Protein AF-A8XS87-F1 (afdb_monomer)

Structure (mmCIF, N/CA/C/O backbone):
data_AF-A8XS87-F1
#
_entry.id   AF-A8XS87-F1
#
loop_
_atom_site.group_PDB
_atom_site.id
_atom_site.type_symbol
_atom_site.label_atom_id
_atom_site.label_alt_id
_atom_site.label_comp_id
_atom_site.label_asym_id
_atom_site.label_entity_id
_atom_site.label_seq_id
_atom_site.pdbx_PDB_ins_code
_atom_site.Cartn_x
_atom_site.Cartn_y
_atom_site.Cartn_z
_atom_site.occupancy
_atom_site.B_iso_or_equiv
_atom_site.auth_seq_id
_atom_site.auth_comp_id
_atom_site.auth_asym_id
_atom_site.auth_atom_id
_atom_site.pdbx_PDB_model_num
ATOM 1 N N . MET A 1 1 ? 20.770 39.930 -3.336 1.00 49.75 1 MET A N 1
ATOM 2 C CA . MET A 1 1 ? 20.212 38.571 -3.496 1.00 49.75 1 MET A CA 1
ATOM 3 C C . MET A 1 1 ? 19.667 38.164 -2.139 1.00 49.75 1 MET A C 1
ATOM 5 O O . MET A 1 1 ? 20.376 38.352 -1.162 1.00 49.75 1 MET A O 1
ATOM 9 N N . SER A 1 2 ? 18.396 37.764 -2.057 1.00 60.38 2 SER A N 1
ATOM 10 C CA . SER A 1 2 ? 17.772 37.336 -0.793 1.00 60.38 2 SER A CA 1
ATOM 11 C C . SER A 1 2 ? 18.518 36.108 -0.260 1.00 60.38 2 SER A C 1
ATOM 13 O O . SER A 1 2 ? 18.841 35.223 -1.056 1.00 60.38 2 SER A O 1
ATOM 15 N N . SER A 1 3 ? 18.848 36.081 1.037 1.00 74.56 3 SER A N 1
ATOM 16 C CA . SER A 1 3 ? 19.525 34.930 1.643 1.00 74.56 3 SER A CA 1
ATOM 17 C C . SER A 1 3 ? 18.678 33.662 1.432 1.00 74.56 3 SER A C 1
ATOM 19 O O . SER A 1 3 ? 17.447 33.758 1.461 1.00 74.56 3 SER A O 1
ATOM 21 N N . PRO A 1 4 ? 19.270 32.471 1.236 1.00 72.75 4 PRO A N 1
ATOM 22 C CA . PRO A 1 4 ? 18.527 31.208 1.185 1.00 72.75 4 PRO A CA 1
ATOM 23 C C . PRO A 1 4 ? 17.558 31.042 2.368 1.00 72.75 4 PRO A C 1
ATOM 25 O O . PRO A 1 4 ? 16.411 30.639 2.181 1.00 72.75 4 PRO A O 1
ATOM 28 N N . ALA A 1 5 ? 17.965 31.481 3.564 1.00 77.31 5 ALA A N 1
ATOM 29 C CA . ALA A 1 5 ? 17.105 31.515 4.745 1.00 77.31 5 ALA A CA 1
ATOM 30 C C . ALA A 1 5 ? 15.913 32.483 4.608 1.00 77.31 5 ALA A C 1
ATOM 32 O O . ALA A 1 5 ? 14.827 32.198 5.108 1.00 77.31 5 ALA A O 1
ATOM 33 N N . ASP A 1 6 ? 16.082 33.613 3.920 1.00 80.19 6 ASP A N 1
ATOM 34 C CA . ASP A 1 6 ? 15.010 34.587 3.684 1.00 80.19 6 ASP A CA 1
ATOM 35 C C . ASP A 1 6 ? 14.005 34.076 2.639 1.00 80.19 6 ASP A C 1
ATOM 37 O O . ASP A 1 6 ? 12.802 34.286 2.796 1.00 80.19 6 ASP A O 1
ATOM 41 N N . ARG A 1 7 ? 14.465 33.334 1.617 1.00 81.50 7 ARG A N 1
ATOM 42 C CA . ARG A 1 7 ? 13.579 32.631 0.666 1.00 81.50 7 ARG A CA 1
ATOM 43 C C . ARG A 1 7 ? 12.682 31.627 1.396 1.00 81.50 7 ARG A C 1
ATOM 45 O O . ARG A 1 7 ? 11.471 31.632 1.196 1.00 81.50 7 ARG A O 1
ATOM 52 N N . VAL A 1 8 ? 13.271 30.815 2.278 1.00 81.62 8 VAL A N 1
ATOM 53 C CA . VAL A 1 8 ? 12.554 29.839 3.116 1.00 81.62 8 VAL A CA 1
ATOM 54 C C . VAL A 1 8 ? 11.553 30.539 4.041 1.00 81.62 8 VAL A C 1
ATOM 56 O O . VAL A 1 8 ? 10.400 30.120 4.126 1.00 81.62 8 VAL A O 1
ATOM 59 N N . LYS A 1 9 ? 11.951 31.643 4.689 1.00 84.69 9 LYS A N 1
ATOM 60 C CA . LYS A 1 9 ? 11.046 32.430 5.543 1.00 84.69 9 LYS A CA 1
ATOM 61 C C . LYS A 1 9 ? 9.841 32.969 4.775 1.00 84.69 9 LYS A C 1
ATOM 63 O O . LYS A 1 9 ? 8.727 32.870 5.279 1.00 84.69 9 LYS A O 1
ATOM 68 N N . ASN A 1 10 ? 10.052 33.505 3.573 1.00 85.56 10 ASN A N 1
ATOM 69 C CA . ASN A 1 10 ? 8.975 34.068 2.758 1.00 85.56 10 ASN A CA 1
ATOM 70 C C . ASN A 1 10 ? 7.962 32.999 2.325 1.00 85.56 10 ASN A C 1
ATOM 72 O O . ASN A 1 10 ? 6.763 33.215 2.477 1.00 85.56 10 ASN A O 1
ATOM 76 N N . LEU A 1 11 ? 8.432 31.829 1.874 1.00 84.62 11 LEU A N 1
ATOM 77 C CA . LEU A 1 11 ? 7.553 30.720 1.480 1.00 84.62 11 LEU A CA 1
ATOM 78 C C . LEU A 1 11 ? 6.698 30.214 2.648 1.00 84.62 11 LEU A C 1
ATOM 80 O O . LEU A 1 11 ? 5.493 30.009 2.509 1.00 84.62 11 LEU A O 1
ATOM 84 N N . LEU A 1 12 ? 7.308 30.054 3.824 1.00 84.50 12 LEU A N 1
ATOM 85 C CA . LEU A 1 12 ? 6.596 29.589 5.014 1.00 84.50 12 LEU A CA 1
ATOM 86 C C . LEU A 1 12 ? 5.624 30.642 5.558 1.00 84.50 12 LEU A C 1
ATOM 88 O O . LEU A 1 12 ? 4.551 30.288 6.049 1.00 84.50 12 LEU A O 1
ATOM 92 N N . ALA A 1 13 ? 5.971 31.927 5.453 1.00 85.19 13 ALA A N 1
ATOM 93 C CA . ALA A 1 13 ? 5.089 33.024 5.836 1.00 85.19 13 ALA A CA 1
ATOM 94 C C . ALA A 1 13 ? 3.842 33.105 4.940 1.00 85.19 13 ALA A C 1
ATOM 96 O O . ALA A 1 13 ? 2.744 33.327 5.449 1.00 85.19 13 ALA A O 1
ATOM 97 N N . GLU A 1 14 ? 3.999 32.886 3.632 1.00 85.69 14 GLU A N 1
ATOM 98 C CA . GLU A 1 14 ? 2.898 32.912 2.666 1.00 85.69 14 GLU A CA 1
ATOM 99 C C . GLU A 1 14 ? 1.963 31.703 2.819 1.00 85.69 14 GLU A C 1
ATOM 101 O O . GLU A 1 14 ? 0.743 31.871 2.884 1.00 85.69 14 GLU A O 1
ATOM 106 N N . ALA A 1 15 ? 2.527 30.497 2.938 1.00 80.19 15 ALA A N 1
ATOM 107 C CA . ALA A 1 15 ? 1.756 29.256 2.934 1.00 80.19 15 ALA A CA 1
ATOM 108 C C . ALA A 1 15 ? 1.066 28.945 4.275 1.00 80.19 15 ALA A C 1
ATOM 110 O O . ALA A 1 15 ? -0.072 28.479 4.291 1.00 80.19 15 ALA A O 1
ATOM 111 N N . ILE A 1 16 ? 1.744 29.181 5.405 1.00 81.12 16 ILE A N 1
ATOM 112 C CA . ILE A 1 16 ? 1.312 28.668 6.721 1.00 81.12 16 ILE A CA 1
ATOM 113 C C . ILE A 1 16 ? 0.827 29.791 7.647 1.00 81.12 16 ILE A C 1
ATOM 115 O O . ILE A 1 16 ? 0.082 29.525 8.589 1.00 81.12 16 ILE A O 1
ATOM 119 N N . LYS A 1 17 ? 1.209 31.049 7.372 1.00 83.81 17 LYS A N 1
ATOM 120 C CA . LYS A 1 17 ? 0.930 32.227 8.219 1.00 83.81 17 LYS A CA 1
ATOM 121 C C . LYS A 1 17 ? 1.220 31.967 9.710 1.00 83.81 17 LYS A C 1
ATOM 123 O O . LYS A 1 17 ? 0.320 32.061 10.544 1.00 83.81 17 LYS A O 1
ATOM 128 N N . PRO A 1 18 ? 2.463 31.595 10.053 1.00 84.38 18 PRO A N 1
ATOM 129 C CA . PRO A 1 18 ? 2.816 31.207 11.409 1.00 84.38 18 PRO A CA 1
ATOM 130 C C . PRO A 1 18 ? 2.832 32.398 12.374 1.00 84.38 18 PRO A C 1
ATOM 132 O O . PRO A 1 18 ? 3.256 33.495 12.016 1.00 84.38 18 PRO A O 1
ATOM 135 N N . GLU A 1 19 ? 2.445 32.157 13.627 1.00 80.06 19 GLU A N 1
ATOM 136 C CA . GLU A 1 19 ? 2.557 33.129 14.724 1.00 80.06 19 GLU A CA 1
ATOM 137 C C . GLU A 1 19 ? 4.018 33.352 15.126 1.00 80.06 19 GLU A C 1
ATOM 139 O O . GLU A 1 19 ? 4.426 34.459 15.478 1.00 80.06 19 GLU A O 1
ATOM 144 N N . LYS A 1 20 ? 4.828 32.289 15.047 1.00 80.62 20 LYS A N 1
ATOM 145 C CA . LYS A 1 20 ? 6.273 32.348 15.268 1.00 80.62 20 LYS A CA 1
ATOM 146 C C . LYS A 1 20 ? 6.989 31.497 14.232 1.00 80.62 20 LYS A C 1
ATOM 148 O O . LYS A 1 20 ? 6.709 30.309 14.097 1.00 80.62 20 LYS A O 1
ATOM 153 N N . LEU A 1 21 ? 7.948 32.101 13.540 1.00 83.31 21 LEU A N 1
ATOM 154 C CA . LEU A 1 21 ? 8.791 31.435 12.555 1.00 83.31 21 LEU A CA 1
ATOM 155 C C . LEU A 1 21 ? 10.251 31.771 12.823 1.00 83.31 21 LEU A C 1
ATOM 157 O O . LEU A 1 21 ? 10.632 32.940 12.865 1.00 83.31 21 LEU A O 1
ATOM 161 N N . ASN A 1 22 ? 11.071 30.740 12.978 1.00 81.62 22 ASN A N 1
ATOM 162 C CA . ASN A 1 22 ? 12.511 30.877 13.085 1.00 81.62 22 ASN A CA 1
ATOM 163 C C . ASN A 1 22 ? 13.191 29.899 12.125 1.00 81.62 22 ASN A C 1
ATOM 165 O O . ASN A 1 22 ? 12.905 28.707 12.143 1.00 81.62 22 ASN A O 1
ATOM 169 N N . VAL A 1 23 ? 14.084 30.420 11.290 1.00 80.81 23 VAL A N 1
ATOM 170 C CA . VAL A 1 23 ? 14.838 29.653 10.295 1.00 80.81 23 VAL A CA 1
ATOM 171 C C . VAL A 1 23 ? 16.307 29.961 10.521 1.00 80.81 23 VAL A C 1
ATOM 173 O O . VAL A 1 23 ? 16.718 31.119 10.396 1.00 80.81 23 VAL A O 1
ATOM 176 N N . VAL A 1 24 ? 17.072 28.928 10.858 1.00 77.31 24 VAL A N 1
ATOM 177 C CA . VAL A 1 24 ? 18.520 28.984 11.052 1.00 77.31 24 VAL A CA 1
ATOM 178 C C . VAL A 1 24 ? 19.179 28.245 9.896 1.00 77.31 24 VAL A C 1
ATOM 180 O O . VAL A 1 24 ? 18.826 27.105 9.594 1.00 77.31 24 VAL A O 1
ATOM 183 N N . ASP A 1 25 ? 20.117 28.922 9.243 1.00 76.81 25 ASP A N 1
ATOM 184 C CA . ASP A 1 25 ? 20.967 28.334 8.215 1.00 76.81 25 ASP A CA 1
ATOM 185 C C . ASP A 1 25 ? 22.185 27.680 8.881 1.00 76.81 25 ASP A C 1
ATOM 187 O O . ASP A 1 25 ? 22.981 28.350 9.538 1.00 76.81 25 ASP A O 1
ATOM 191 N N . GLU A 1 26 ? 22.297 26.362 8.735 1.00 72.94 26 GLU A N 1
ATOM 192 C CA . GLU A 1 26 ? 23.395 25.534 9.244 1.00 72.94 26 GLU A CA 1
ATOM 193 C C . GLU A 1 26 ? 24.312 25.048 8.107 1.00 72.94 26 GLU A C 1
ATOM 195 O O . GLU A 1 26 ? 25.120 24.139 8.302 1.00 72.94 26 GLU A O 1
ATOM 200 N N . SER A 1 27 ? 24.195 25.618 6.899 1.00 64.62 27 SER A N 1
ATOM 201 C CA . SER A 1 27 ? 24.974 25.198 5.723 1.00 64.62 27 SER A CA 1
ATOM 202 C C . SER A 1 27 ? 26.484 25.346 5.915 1.00 64.62 27 SER A C 1
ATOM 204 O O . SER A 1 27 ? 27.245 24.598 5.303 1.00 64.62 27 SER A O 1
ATOM 206 N N . GLY A 1 28 ? 26.939 26.269 6.774 1.00 58.06 28 GLY A N 1
ATOM 207 C CA . GLY A 1 28 ? 28.346 26.392 7.175 1.00 58.06 28 GLY A CA 1
ATOM 208 C C . GLY A 1 28 ? 29.338 26.585 6.016 1.00 58.06 28 GLY A C 1
ATOM 209 O O . GLY A 1 28 ? 30.528 26.363 6.211 1.00 58.06 28 GLY A O 1
ATOM 210 N N . GLY A 1 29 ? 28.863 26.965 4.821 1.00 53.78 29 GLY A N 1
ATOM 211 C CA . GLY A 1 29 ? 29.668 27.090 3.600 1.00 53.78 29 GLY A CA 1
ATOM 212 C C . GLY A 1 29 ? 29.739 25.843 2.703 1.00 53.78 29 GLY A C 1
ATOM 213 O O . GLY A 1 29 ? 30.538 25.834 1.773 1.00 53.78 29 GLY A O 1
ATOM 214 N N . CYS A 1 30 ? 28.938 24.800 2.948 1.00 51.84 30 CYS A N 1
ATOM 215 C CA . CYS A 1 30 ? 28.798 23.657 2.032 1.00 51.84 30 CYS A CA 1
ATOM 216 C C . CYS A 1 30 ? 27.959 24.028 0.789 1.00 51.84 30 CYS A C 1
ATOM 218 O O . CYS A 1 30 ? 27.075 24.876 0.882 1.00 51.84 30 CYS A O 1
ATOM 220 N N . GLU A 1 31 ? 28.167 23.340 -0.345 1.00 56.47 31 GLU A N 1
ATOM 221 C CA . GLU A 1 31 ? 27.386 23.537 -1.590 1.00 56.47 31 GLU A CA 1
ATOM 222 C C . GLU A 1 31 ? 25.882 23.240 -1.430 1.00 56.47 31 GLU A C 1
ATOM 224 O O . GLU A 1 31 ? 25.063 23.662 -2.243 1.00 56.47 31 GLU A O 1
ATOM 229 N N . GLY A 1 32 ? 25.510 22.543 -0.354 1.00 60.47 32 GLY A N 1
ATOM 230 C CA . GLY A 1 32 ? 24.142 22.179 -0.026 1.00 60.47 32 GLY A CA 1
ATOM 231 C C . GLY A 1 32 ? 23.544 22.955 1.142 1.00 60.47 32 GLY A C 1
ATOM 232 O O . GLY A 1 32 ? 24.146 23.029 2.217 1.00 60.47 32 GLY A O 1
ATOM 233 N N . PHE A 1 33 ? 22.318 23.463 0.978 1.00 67.69 33 PHE A N 1
ATOM 234 C CA . PHE A 1 33 ? 21.634 24.176 2.058 1.00 67.69 33 PHE A CA 1
ATOM 235 C C . PHE A 1 33 ? 21.179 23.229 3.170 1.00 67.69 33 PHE A C 1
ATOM 237 O O . PHE A 1 33 ? 20.583 22.178 2.910 1.00 67.69 33 PHE A O 1
ATOM 244 N N . LYS A 1 34 ? 21.429 23.628 4.419 1.00 72.94 34 LYS A N 1
ATOM 245 C CA . LYS A 1 34 ? 20.970 22.923 5.616 1.00 72.94 34 LYS A CA 1
ATOM 246 C C . LYS A 1 34 ? 20.177 23.893 6.469 1.00 72.94 34 LYS A C 1
ATOM 248 O O . LYS A 1 34 ? 20.709 24.928 6.863 1.00 72.94 34 LYS A O 1
ATOM 253 N N . PHE A 1 35 ? 18.921 23.567 6.750 1.00 75.62 35 PHE A N 1
ATOM 254 C CA . PHE A 1 35 ? 18.052 24.454 7.515 1.00 75.62 35 PHE A CA 1
ATOM 255 C C . PHE A 1 35 ? 17.495 23.770 8.754 1.00 75.62 35 PHE A C 1
ATOM 257 O O . PHE A 1 35 ? 17.003 22.641 8.703 1.00 75.62 35 PHE A O 1
ATOM 264 N N . ARG A 1 36 ? 17.495 24.515 9.858 1.00 74.62 36 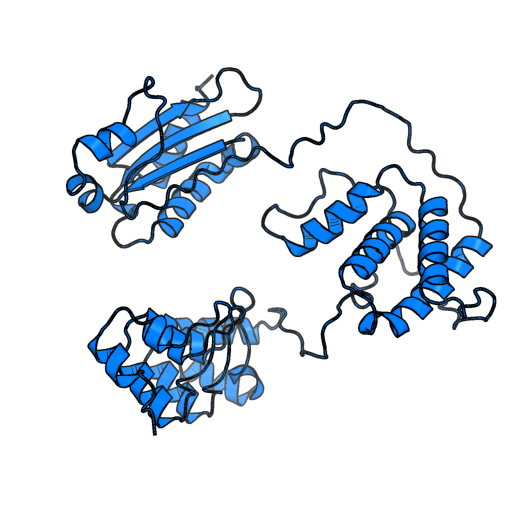ARG A N 1
ATOM 265 C CA . ARG A 1 36 ? 16.711 24.206 11.050 1.00 74.62 36 ARG A CA 1
ATOM 266 C C . ARG A 1 36 ? 15.560 25.195 11.139 1.00 74.62 36 ARG A C 1
ATOM 268 O O . ARG A 1 36 ? 15.776 26.405 11.187 1.00 74.62 36 ARG A O 1
ATOM 275 N N . ILE A 1 37 ? 14.339 24.678 11.146 1.00 80.44 37 ILE A N 1
ATOM 276 C CA . ILE A 1 37 ? 13.117 25.467 11.041 1.00 80.44 37 ILE A CA 1
ATOM 277 C C . ILE A 1 37 ? 12.226 25.172 12.243 1.00 80.44 37 ILE A C 1
ATOM 279 O O . ILE A 1 37 ? 11.812 24.037 12.454 1.00 80.44 37 ILE A O 1
ATOM 283 N N . LEU A 1 38 ? 11.901 26.210 13.008 1.00 81.38 38 LEU A N 1
ATOM 284 C CA . LEU A 1 38 ? 10.914 26.179 14.081 1.00 81.38 38 LEU A CA 1
ATOM 285 C C . LEU A 1 38 ? 9.696 26.998 13.654 1.00 81.38 38 LEU A C 1
ATOM 287 O O . LEU A 1 38 ? 9.823 28.189 13.358 1.00 81.38 38 LEU A O 1
ATOM 291 N N . ILE A 1 39 ? 8.523 26.369 13.654 1.00 82.56 39 ILE A N 1
ATOM 292 C CA . ILE A 1 39 ? 7.261 26.988 13.251 1.00 82.56 39 ILE A CA 1
ATOM 293 C C . ILE A 1 39 ? 6.204 26.739 14.319 1.00 82.56 39 ILE A C 1
ATOM 295 O O . ILE A 1 39 ? 5.974 25.604 14.735 1.00 82.56 39 ILE A O 1
ATOM 299 N N . ILE A 1 40 ? 5.530 27.810 14.719 1.00 81.06 40 ILE A N 1
ATOM 300 C CA . ILE A 1 40 ? 4.357 27.766 15.584 1.00 81.06 40 ILE A CA 1
ATOM 301 C C . ILE A 1 40 ? 3.197 28.377 14.814 1.00 81.06 40 ILE A C 1
ATOM 303 O O . ILE A 1 40 ? 3.279 29.534 14.396 1.00 81.06 40 ILE A O 1
ATOM 307 N N . ALA A 1 41 ? 2.145 27.594 14.589 1.00 84.44 41 ALA A N 1
ATOM 308 C CA . ALA A 1 41 ? 0.978 28.034 13.834 1.00 84.44 41 ALA A CA 1
ATOM 309 C C . ALA A 1 41 ? -0.290 27.295 14.278 1.00 84.44 41 ALA A C 1
ATOM 311 O O . ALA A 1 41 ? -0.264 26.079 14.472 1.00 84.44 41 ALA A O 1
ATOM 312 N N . GLU A 1 42 ? -1.416 28.011 14.338 1.00 81.75 42 GLU A N 1
ATOM 313 C CA . GLU A 1 42 ? -2.763 27.440 14.527 1.00 81.75 42 GLU A CA 1
ATOM 314 C C . GLU A 1 42 ? -3.116 26.400 13.453 1.00 81.75 42 GLU A C 1
ATOM 316 O O . GLU A 1 42 ? -3.842 25.444 13.705 1.00 81.75 42 GLU A O 1
ATOM 321 N N . ALA A 1 43 ? -2.517 26.505 12.261 1.00 78.38 43 ALA A N 1
ATOM 322 C CA . ALA A 1 43 ? -2.681 25.533 11.182 1.00 78.38 43 ALA A CA 1
ATOM 323 C C . ALA A 1 43 ? -2.280 24.092 11.568 1.00 78.38 43 ALA A C 1
ATOM 325 O O . ALA A 1 43 ? -2.655 23.152 10.860 1.00 78.38 43 ALA A O 1
ATOM 326 N N . PHE A 1 44 ? -1.528 23.919 12.660 1.00 81.00 44 PHE A N 1
ATOM 327 C CA . PHE A 1 44 ? -1.082 22.634 13.198 1.00 81.00 44 PHE A CA 1
ATOM 328 C C . PHE A 1 44 ? -1.956 22.105 14.350 1.00 81.00 44 PHE A C 1
ATOM 330 O O . PHE A 1 44 ? -1.706 21.000 14.839 1.00 81.00 44 PHE A O 1
ATOM 337 N N . ALA A 1 45 ? -2.965 22.862 14.797 1.00 76.81 45 ALA A N 1
ATOM 338 C CA . ALA A 1 45 ? -3.889 22.435 15.844 1.00 76.81 45 ALA A CA 1
ATOM 339 C C . ALA A 1 45 ? -4.702 21.206 15.392 1.00 76.81 45 ALA A C 1
ATOM 341 O O . ALA A 1 45 ? -5.182 21.140 14.260 1.00 76.81 45 ALA A O 1
ATOM 342 N N . GLY A 1 46 ? -4.809 20.197 16.263 1.00 70.44 46 GLY A N 1
ATOM 343 C CA . GLY A 1 46 ? -5.543 18.952 15.987 1.00 70.44 46 GLY A CA 1
ATOM 344 C C . GLY A 1 46 ? -4.903 18.003 14.960 1.00 70.44 46 GLY A C 1
ATOM 345 O O . GLY A 1 46 ? -5.485 16.963 14.662 1.00 70.44 46 GLY A O 1
ATOM 346 N N . LYS A 1 47 ? -3.716 18.320 14.422 1.00 73.69 47 LYS A N 1
ATOM 347 C CA . LYS A 1 47 ? -3.020 17.507 13.409 1.00 73.69 47 LYS A CA 1
ATOM 348 C C . LYS A 1 47 ? -1.847 16.727 13.999 1.00 73.69 47 LYS A C 1
ATOM 350 O O . LYS A 1 47 ? -1.157 17.190 14.910 1.00 73.69 47 LYS A O 1
ATOM 355 N N . ARG A 1 48 ? -1.595 15.529 13.458 1.00 69.25 48 ARG A N 1
ATOM 356 C CA . ARG A 1 48 ? -0.463 14.680 13.875 1.00 69.25 48 ARG A CA 1
ATOM 357 C C . ARG A 1 48 ? 0.869 15.304 13.443 1.00 69.25 48 ARG A C 1
ATOM 359 O O . ARG A 1 48 ? 0.943 16.010 12.439 1.00 69.25 48 ARG A O 1
ATOM 366 N N . THR A 1 49 ? 1.955 14.970 14.144 1.00 65.31 49 THR A N 1
ATOM 367 C CA . THR A 1 49 ? 3.306 15.486 13.856 1.00 65.31 49 THR A CA 1
ATOM 368 C C . THR A 1 49 ? 3.702 15.302 12.386 1.00 65.31 49 THR A C 1
ATOM 370 O O . THR A 1 49 ? 4.152 16.258 11.763 1.00 65.31 49 THR A O 1
ATOM 373 N N . LEU A 1 50 ? 3.462 14.126 11.794 1.00 67.12 50 LEU A N 1
ATOM 374 C CA . LEU A 1 50 ? 3.765 13.850 10.380 1.00 67.12 50 LEU A CA 1
ATOM 375 C C . LEU A 1 50 ? 2.977 14.739 9.404 1.00 67.12 50 LEU A C 1
ATOM 377 O O . LEU A 1 50 ? 3.531 15.207 8.413 1.00 67.12 50 LEU A O 1
ATOM 381 N N . GLN A 1 51 ? 1.707 15.029 9.698 1.00 66.81 51 GLN A N 1
ATOM 382 C CA . GLN A 1 51 ? 0.889 15.930 8.877 1.00 66.81 51 GLN A CA 1
ATOM 383 C C . GLN A 1 51 ? 1.425 17.364 8.932 1.00 66.81 51 GLN A C 1
ATOM 385 O O . GLN A 1 51 ? 1.505 18.030 7.903 1.00 66.81 51 GLN A O 1
ATOM 390 N N . ASN A 1 52 ? 1.870 17.813 10.108 1.00 74.38 52 ASN A N 1
ATOM 391 C CA . ASN A 1 52 ? 2.504 19.123 10.259 1.00 74.38 52 ASN A CA 1
ATOM 392 C C . ASN A 1 52 ? 3.807 19.208 9.451 1.00 74.38 52 ASN A C 1
ATOM 394 O O . ASN A 1 52 ? 4.041 20.207 8.781 1.00 74.38 52 ASN A O 1
ATOM 398 N N . HIS A 1 53 ? 4.615 18.142 9.438 1.00 69.44 53 HIS A N 1
ATOM 399 C CA . HIS A 1 53 ? 5.828 18.079 8.615 1.00 69.44 53 HIS A CA 1
ATOM 400 C C . HIS A 1 53 ? 5.509 18.122 7.117 1.00 69.44 53 HIS A C 1
ATOM 402 O O . HIS A 1 53 ? 6.180 18.841 6.381 1.00 69.44 53 HIS A O 1
ATOM 408 N N . ARG A 1 54 ? 4.460 17.420 6.669 1.00 71.88 54 ARG A N 1
ATOM 409 C CA . ARG A 1 54 ? 4.035 17.411 5.261 1.00 71.88 54 ARG A CA 1
ATOM 410 C C . ARG A 1 54 ? 3.597 18.794 4.777 1.00 71.88 54 ARG A C 1
ATOM 412 O O . ARG A 1 54 ? 4.024 19.208 3.709 1.00 71.88 54 ARG A O 1
ATOM 419 N N . ILE A 1 55 ? 2.834 19.531 5.589 1.00 76.94 55 ILE A N 1
ATOM 420 C CA . ILE A 1 55 ? 2.420 20.915 5.286 1.00 76.94 55 ILE A CA 1
ATOM 421 C C . ILE A 1 55 ? 3.646 21.824 5.106 1.00 76.94 55 ILE A C 1
ATOM 423 O O . ILE A 1 55 ? 3.705 22.637 4.187 1.00 76.94 55 ILE A O 1
ATOM 427 N N . VAL A 1 56 ? 4.650 21.670 5.973 1.00 77.75 56 VAL A N 1
ATOM 428 C CA . VAL A 1 56 ? 5.895 22.446 5.894 1.00 77.75 56 VAL A CA 1
ATOM 429 C C . VAL A 1 56 ? 6.725 22.057 4.669 1.00 77.75 56 VAL A C 1
ATOM 431 O O . VAL A 1 56 ? 7.265 22.930 4.000 1.00 77.75 56 VAL A O 1
ATOM 434 N N . GLN A 1 57 ? 6.807 20.769 4.339 1.00 76.06 57 GLN A N 1
ATOM 435 C CA . GLN A 1 57 ? 7.531 20.289 3.159 1.00 76.06 57 GLN A CA 1
ATOM 436 C C . GLN A 1 57 ? 6.866 20.713 1.847 1.00 76.06 57 GLN A C 1
ATOM 438 O O . GLN A 1 57 ? 7.563 21.104 0.916 1.00 76.06 57 GLN A O 1
ATOM 443 N N . GLU A 1 58 ? 5.535 20.689 1.780 1.00 76.56 58 GLU A N 1
ATOM 444 C CA . GLU A 1 58 ? 4.772 21.156 0.620 1.00 76.56 58 GLU A CA 1
ATOM 445 C C . GLU A 1 58 ? 5.017 22.648 0.364 1.00 76.56 58 GLU A C 1
ATOM 447 O O . GLU A 1 58 ? 5.315 23.045 -0.762 1.00 76.56 58 GLU A O 1
ATOM 452 N N . ALA A 1 59 ? 5.032 23.462 1.425 1.00 78.25 59 ALA A N 1
ATOM 453 C CA . ALA A 1 59 ? 5.392 24.877 1.335 1.00 78.25 59 ALA A CA 1
ATOM 454 C C . ALA A 1 59 ? 6.843 25.107 0.857 1.00 78.25 59 ALA A C 1
ATOM 456 O O . ALA A 1 59 ? 7.147 26.140 0.259 1.00 78.25 59 ALA A O 1
ATOM 457 N N . LEU A 1 60 ? 7.747 24.152 1.102 1.00 78.69 60 LEU A N 1
ATOM 458 C CA . LEU A 1 60 ? 9.162 24.229 0.724 1.00 78.69 60 LEU A CA 1
ATOM 459 C C . LEU A 1 60 ? 9.500 23.526 -0.594 1.00 78.69 60 LEU A C 1
ATOM 461 O O . LEU A 1 60 ? 10.647 23.618 -1.040 1.00 78.69 60 LEU A O 1
ATOM 465 N N . ALA A 1 61 ? 8.528 22.895 -1.260 1.00 75.50 61 ALA A N 1
ATOM 466 C CA . ALA A 1 61 ? 8.715 22.166 -2.515 1.00 75.50 61 ALA A CA 1
ATOM 467 C C . ALA A 1 61 ? 9.565 22.904 -3.580 1.00 75.50 61 ALA A C 1
ATOM 469 O O . ALA A 1 61 ? 10.402 22.249 -4.208 1.00 75.50 61 ALA A O 1
ATOM 470 N N . PRO A 1 62 ? 9.464 24.241 -3.762 1.00 76.88 62 PRO A N 1
ATOM 471 C CA . PRO A 1 62 ? 10.276 24.965 -4.744 1.00 76.88 62 PRO A CA 1
ATOM 472 C C . PRO A 1 62 ? 11.786 24.978 -4.455 1.00 76.88 62 PRO A C 1
ATOM 474 O O . PRO A 1 62 ? 12.572 25.167 -5.377 1.00 76.88 62 PRO A O 1
ATOM 477 N N . ILE A 1 63 ? 12.197 24.808 -3.193 1.00 71.50 63 ILE A N 1
ATOM 478 C CA . ILE A 1 63 ? 13.602 24.898 -2.746 1.00 71.50 63 ILE A CA 1
ATOM 479 C C . ILE A 1 63 ? 14.151 23.513 -2.360 1.00 71.50 63 ILE A C 1
ATOM 481 O O . ILE A 1 63 ? 15.362 23.340 -2.244 1.00 71.50 63 ILE A O 1
ATOM 485 N N . MET A 1 64 ? 13.292 22.490 -2.264 1.00 68.31 64 MET A N 1
ATOM 486 C CA . MET A 1 64 ? 13.674 21.128 -1.864 1.00 68.31 64 MET A CA 1
ATOM 487 C C . MET A 1 64 ? 14.764 20.489 -2.741 1.00 68.31 64 MET A C 1
ATOM 489 O O . MET A 1 64 ? 15.509 19.639 -2.264 1.00 68.31 64 MET A O 1
ATOM 493 N N . LYS A 1 65 ? 14.898 20.907 -4.007 1.00 66.56 65 LYS A N 1
ATOM 494 C CA . LYS A 1 65 ? 15.964 20.430 -4.911 1.00 66.56 65 LYS A CA 1
ATOM 495 C C . LYS A 1 65 ? 17.362 20.935 -4.529 1.00 66.56 65 LYS A C 1
ATOM 497 O O . LYS A 1 65 ? 18.348 20.326 -4.921 1.00 66.56 65 LYS A O 1
ATOM 502 N N . GLU A 1 66 ? 17.444 22.040 -3.789 1.00 68.12 66 GLU A N 1
ATOM 503 C CA . GLU A 1 66 ? 18.696 22.687 -3.367 1.00 68.12 66 GLU A CA 1
ATOM 504 C C . GLU A 1 66 ? 19.054 22.336 -1.896 1.00 68.12 66 GLU A C 1
ATOM 506 O O . GLU A 1 66 ? 20.185 22.540 -1.445 1.00 68.12 66 GLU A O 1
ATOM 511 N N . THR A 1 67 ? 18.104 21.792 -1.121 1.00 68.75 67 THR A N 1
ATOM 512 C CA . THR A 1 67 ? 18.277 21.467 0.307 1.00 68.75 67 THR A CA 1
ATOM 513 C C . THR A 1 67 ? 18.809 20.059 0.538 1.00 68.75 67 THR A C 1
ATOM 515 O O . THR A 1 67 ? 18.203 19.086 0.101 1.00 68.75 67 THR A O 1
ATOM 518 N N . HIS A 1 68 ? 19.892 19.946 1.305 1.00 63.78 68 HIS A N 1
ATOM 519 C CA . HIS A 1 68 ? 20.534 18.671 1.640 1.00 63.78 68 HIS A CA 1
ATOM 520 C C . HIS A 1 68 ? 20.132 18.132 3.017 1.00 63.78 68 HIS A C 1
ATOM 522 O O . HIS A 1 68 ? 20.147 16.924 3.234 1.00 63.78 68 HIS A O 1
ATOM 528 N N . ALA A 1 69 ? 19.785 19.010 3.962 1.00 64.31 69 ALA A N 1
ATOM 529 C CA . ALA A 1 69 ? 19.290 18.599 5.273 1.00 64.31 69 ALA A CA 1
ATOM 530 C C . ALA A 1 69 ? 18.236 19.576 5.793 1.00 64.31 69 ALA A C 1
ATOM 532 O O . ALA A 1 69 ? 18.383 20.796 5.666 1.00 64.31 69 ALA A O 1
ATOM 533 N N . LEU A 1 70 ? 17.181 19.032 6.399 1.00 69.69 70 LEU A N 1
ATOM 534 C CA . LEU A 1 70 ? 16.072 19.814 6.921 1.00 69.69 70 LEU A CA 1
ATOM 535 C C . LEU A 1 70 ? 15.608 19.265 8.270 1.00 69.69 70 LEU A C 1
ATOM 537 O O . LEU A 1 70 ? 15.144 18.131 8.358 1.00 69.69 70 LEU A O 1
ATOM 541 N N . THR A 1 71 ? 15.679 20.104 9.299 1.00 73.12 71 THR A N 1
ATOM 542 C CA . THR A 1 71 ? 15.144 19.809 10.632 1.00 73.12 71 THR A CA 1
ATOM 543 C C . THR A 1 71 ? 13.906 20.669 10.856 1.00 73.12 71 THR A C 1
ATOM 545 O O . THR A 1 71 ? 14.025 21.892 10.942 1.00 73.12 71 THR A O 1
ATOM 548 N N . ILE A 1 72 ? 12.724 20.050 10.941 1.00 76.25 72 ILE A N 1
ATOM 549 C CA . ILE A 1 72 ? 11.445 20.747 11.143 1.00 76.25 72 ILE A CA 1
ATOM 550 C C . ILE A 1 72 ? 10.956 20.519 12.574 1.00 76.25 72 ILE A C 1
ATOM 552 O O . ILE A 1 72 ? 10.741 19.392 13.003 1.00 76.25 72 ILE A O 1
ATOM 556 N N . CYS A 1 73 ? 10.702 21.609 13.286 1.00 77.50 73 CYS A N 1
ATOM 557 C CA . CYS A 1 73 ? 10.025 21.625 14.573 1.00 77.50 73 CYS A CA 1
ATOM 558 C C . CYS A 1 73 ? 8.709 22.400 14.401 1.00 77.50 73 CYS A C 1
ATOM 560 O O . CYS A 1 73 ? 8.717 23.630 14.391 1.00 77.50 73 CYS A O 1
ATOM 562 N N . ALA A 1 74 ? 7.588 21.698 14.214 1.00 76.56 74 ALA A N 1
ATOM 563 C CA . ALA A 1 74 ? 6.276 22.308 13.978 1.00 76.56 74 ALA A CA 1
ATOM 564 C C . ALA A 1 74 ? 5.317 22.045 15.150 1.00 76.56 74 ALA A C 1
ATOM 566 O O . ALA A 1 74 ? 5.014 20.889 15.458 1.00 76.56 74 ALA A O 1
ATOM 567 N N . TYR A 1 75 ? 4.821 23.112 15.783 1.00 77.94 75 TYR A N 1
ATOM 568 C CA . TYR A 1 75 ? 3.967 23.032 16.973 1.00 77.94 75 TYR A CA 1
ATOM 569 C C . TYR A 1 75 ? 2.699 23.882 16.846 1.00 77.94 75 TYR A C 1
ATOM 571 O O . TYR A 1 75 ? 2.720 24.980 16.293 1.00 77.94 75 TYR A O 1
ATOM 579 N N . ALA A 1 76 ? 1.599 23.394 17.418 1.00 80.19 76 ALA A N 1
ATOM 580 C CA . ALA A 1 76 ? 0.420 24.218 17.675 1.00 80.19 76 ALA A CA 1
ATOM 581 C C . ALA A 1 76 ? 0.679 25.158 18.874 1.00 80.19 76 ALA A C 1
ATOM 583 O O . ALA A 1 76 ? 1.420 24.762 19.785 1.00 80.19 76 ALA A O 1
ATOM 584 N N . PRO A 1 77 ? 0.066 26.356 18.930 1.00 77.25 77 PRO A N 1
ATOM 585 C CA . PRO A 1 77 ? 0.272 27.311 20.023 1.00 77.25 77 PRO A CA 1
ATOM 586 C C . PRO A 1 77 ? -0.057 26.733 21.405 1.00 77.25 77 PRO A C 1
ATOM 588 O O . PRO A 1 77 ? 0.701 26.926 22.354 1.00 77.25 77 PRO A O 1
ATOM 591 N N . GLU A 1 78 ? -1.123 25.936 21.514 1.00 76.00 78 GLU A N 1
ATOM 592 C CA . GLU A 1 78 ? -1.516 25.257 22.758 1.00 76.00 78 GLU A CA 1
ATOM 593 C C . GLU A 1 78 ? -0.430 24.300 23.266 1.00 76.00 78 GLU A C 1
ATOM 595 O O . GLU A 1 78 ? -0.020 24.361 24.427 1.00 76.00 78 GLU A O 1
ATOM 600 N N . LYS A 1 79 ? 0.094 23.455 22.369 1.00 73.38 79 LYS A N 1
ATOM 601 C CA . LYS A 1 79 ? 1.141 22.476 22.684 1.00 73.38 79 LYS A CA 1
ATOM 602 C C . LYS A 1 79 ? 2.468 23.161 23.012 1.00 73.38 79 LYS A C 1
ATOM 604 O O . LYS A 1 79 ? 3.176 22.728 23.915 1.00 73.38 79 LYS A O 1
ATOM 609 N N . TRP A 1 80 ? 2.786 24.256 22.321 1.00 75.31 80 TRP A N 1
ATOM 610 C CA . TRP A 1 80 ? 3.961 25.070 22.621 1.00 75.31 80 TRP A CA 1
ATOM 611 C C . TRP A 1 80 ? 3.869 25.707 24.011 1.00 75.31 80 TRP A C 1
ATOM 613 O O . TRP A 1 80 ? 4.842 25.678 24.767 1.00 75.31 80 TRP A O 1
ATOM 623 N N . ASN A 1 81 ? 2.694 26.225 24.381 1.00 75.12 81 ASN A N 1
ATOM 624 C CA . ASN A 1 81 ? 2.449 26.877 25.669 1.00 75.12 81 ASN A CA 1
ATOM 625 C C . ASN A 1 81 ? 2.511 25.917 26.870 1.00 75.12 81 ASN A C 1
ATOM 627 O O . ASN A 1 81 ? 2.853 26.356 27.968 1.00 75.12 81 ASN A O 1
ATOM 631 N N . GLN A 1 82 ? 2.274 24.622 26.650 1.00 74.19 82 GLN A N 1
ATOM 632 C CA . GLN A 1 82 ? 2.378 23.565 27.664 1.00 74.19 82 GLN A CA 1
ATOM 633 C C . GLN A 1 82 ? 3.810 23.031 27.875 1.00 74.19 82 GLN A C 1
ATOM 635 O O . GLN A 1 82 ? 4.067 22.389 28.890 1.00 74.19 82 GLN A O 1
ATOM 640 N N . MET A 1 83 ? 4.747 23.288 26.952 1.00 64.38 83 MET A N 1
ATOM 641 C CA . MET A 1 83 ? 6.146 22.844 27.082 1.00 64.38 83 MET A CA 1
ATOM 642 C C . MET A 1 83 ? 6.924 23.627 28.144 1.00 64.38 83 MET A C 1
ATOM 644 O O . MET A 1 83 ? 6.716 24.833 28.318 1.00 64.38 83 MET A O 1
ATOM 648 N N . THR A 1 84 ? 7.859 22.941 28.811 1.00 67.81 84 THR A N 1
ATOM 649 C CA . THR A 1 84 ? 8.756 23.548 29.802 1.00 67.81 84 THR A CA 1
ATOM 650 C C . THR A 1 84 ? 9.709 24.552 29.145 1.00 67.81 84 THR A C 1
ATOM 652 O O . THR A 1 84 ? 9.954 24.518 27.937 1.00 67.81 84 THR A O 1
ATOM 655 N N . THR A 1 85 ? 10.248 25.491 29.927 1.00 63.12 85 THR A N 1
ATOM 656 C CA . THR A 1 85 ? 11.213 26.482 29.423 1.00 63.12 85 THR A CA 1
ATOM 657 C C . THR A 1 85 ? 12.495 25.837 28.896 1.00 63.12 85 THR A C 1
ATOM 659 O O . THR A 1 85 ? 13.033 26.326 27.912 1.00 63.12 85 THR A O 1
ATOM 662 N N . GLU A 1 86 ? 12.922 24.711 29.474 1.00 59.16 86 GLU A N 1
ATOM 663 C CA . GLU A 1 86 ? 14.104 23.948 29.046 1.00 59.16 86 GLU A CA 1
ATOM 664 C C . GLU A 1 86 ? 13.887 23.283 27.674 1.00 59.16 86 GLU A C 1
ATOM 666 O O . GLU A 1 86 ? 14.720 23.420 26.777 1.00 59.16 86 GLU A O 1
ATOM 671 N N . ASP A 1 87 ? 12.720 22.669 27.440 1.00 59.84 87 ASP A N 1
ATOM 672 C CA . ASP A 1 87 ? 12.372 22.093 26.130 1.00 59.84 87 ASP A CA 1
ATOM 673 C C . ASP A 1 87 ? 12.312 23.172 25.038 1.00 59.84 87 ASP A C 1
ATOM 675 O O . ASP A 1 87 ? 12.743 22.976 23.897 1.00 59.84 87 ASP A O 1
ATOM 679 N N . ARG A 1 88 ? 11.810 24.360 25.392 1.00 62.19 88 ARG A N 1
ATOM 680 C CA . ARG A 1 88 ? 11.767 25.505 24.476 1.00 62.19 88 ARG A CA 1
ATOM 681 C C . ARG A 1 88 ? 13.147 26.058 24.145 1.00 62.19 88 ARG A C 1
ATOM 683 O O . ARG A 1 88 ? 13.266 26.649 23.077 1.00 62.19 88 ARG A O 1
ATOM 690 N N . GLU A 1 89 ? 14.151 25.887 25.000 1.00 59.47 89 GLU A N 1
ATOM 691 C CA . GLU A 1 89 ? 15.538 26.299 24.738 1.00 59.47 89 GLU A CA 1
ATOM 692 C C . GLU A 1 89 ? 16.271 25.291 23.840 1.00 59.47 89 GLU A C 1
ATOM 694 O O . GLU A 1 89 ? 16.966 25.690 22.905 1.00 59.47 89 GLU A O 1
ATOM 699 N N . VAL A 1 90 ? 16.033 23.986 24.026 1.00 58.31 90 VAL A N 1
ATOM 700 C CA . VAL A 1 90 ? 16.550 22.930 23.129 1.00 58.31 90 VAL A CA 1
ATOM 701 C C . VAL A 1 90 ? 16.005 23.099 21.706 1.00 58.31 90 VAL A C 1
ATOM 703 O O . VAL A 1 90 ? 16.738 22.975 20.720 1.00 58.31 90 VAL A O 1
ATOM 706 N N . HIS A 1 91 ? 14.716 23.422 21.585 1.00 55.22 91 HIS A N 1
ATOM 707 C CA . HIS A 1 91 ? 14.064 23.661 20.296 1.00 55.22 91 HIS A CA 1
ATOM 708 C C . HIS A 1 91 ? 14.193 25.110 19.801 1.00 55.22 91 HIS A C 1
ATOM 710 O O . HIS A 1 91 ? 13.999 25.381 18.613 1.00 55.22 91 HIS A O 1
ATOM 716 N N . GLY A 1 92 ? 14.534 26.042 20.688 1.00 49.16 92 GLY A N 1
ATOM 717 C CA . GLY A 1 92 ? 14.580 27.473 20.436 1.00 49.16 92 GLY A CA 1
ATOM 718 C C . GLY A 1 92 ? 15.899 28.088 20.881 1.00 49.16 92 GLY A C 1
ATOM 719 O O . GLY A 1 92 ? 16.034 28.532 22.009 1.00 49.16 92 GLY A O 1
ATOM 720 N N . LEU A 1 93 ? 16.797 28.267 19.909 1.00 53.97 93 LEU A N 1
ATOM 721 C CA . LEU A 1 93 ? 17.859 29.279 19.936 1.00 53.97 93 LEU A CA 1
ATOM 722 C C . LEU A 1 93 ? 18.906 29.129 21.060 1.00 53.97 93 LEU A C 1
ATOM 724 O O . LEU A 1 93 ? 19.008 29.966 21.949 1.00 53.97 93 LEU A O 1
ATOM 728 N N . SER A 1 94 ? 19.823 28.175 20.897 1.00 34.78 94 SER A N 1
ATOM 729 C CA . SER A 1 94 ? 21.212 28.338 21.344 1.00 34.78 94 SER A CA 1
ATOM 730 C C . SER A 1 94 ? 22.144 27.652 20.348 1.00 34.78 94 SER A C 1
ATOM 732 O O . SER A 1 94 ? 22.101 26.440 20.160 1.00 34.78 94 SER A O 1
ATOM 734 N N . ALA A 1 95 ? 22.999 28.439 19.693 1.00 34.50 95 ALA A N 1
ATOM 735 C CA . ALA A 1 95 ? 24.021 27.964 18.757 1.00 34.50 95 ALA A CA 1
ATOM 736 C C . ALA A 1 95 ? 25.222 27.294 19.460 1.00 34.50 95 ALA A C 1
ATOM 738 O O . ALA A 1 95 ? 26.263 27.095 18.842 1.00 34.50 95 ALA A O 1
ATOM 739 N N . SER A 1 96 ? 25.120 26.990 20.757 1.00 29.78 96 SER A N 1
ATOM 740 C CA . SER A 1 96 ? 26.273 26.617 21.574 1.00 29.78 96 SER A CA 1
ATOM 741 C C . SER A 1 96 ? 25.898 25.567 22.614 1.00 29.78 96 SER A C 1
ATOM 743 O O . SER A 1 96 ? 25.924 25.815 23.816 1.00 29.78 96 SER A O 1
ATOM 745 N N . SER A 1 97 ? 25.470 24.387 22.170 1.00 27.52 97 SER A N 1
ATOM 746 C CA . SER A 1 97 ? 25.301 23.227 23.055 1.00 27.52 97 SER A CA 1
ATOM 747 C C . SER A 1 97 ? 25.426 21.932 22.253 1.00 27.52 97 SER A C 1
ATOM 749 O O . SER A 1 97 ? 24.445 21.322 21.844 1.00 27.52 97 SER A O 1
ATOM 751 N N . THR A 1 98 ? 26.658 21.487 22.020 1.00 39.62 98 THR A N 1
ATOM 752 C CA . THR A 1 98 ? 26.934 20.046 21.984 1.00 39.62 98 THR A CA 1
ATOM 753 C C . THR A 1 98 ? 26.500 19.467 23.327 1.00 39.62 98 THR A C 1
ATOM 755 O O . THR A 1 98 ? 27.034 19.956 24.318 1.00 39.62 98 THR A O 1
ATOM 758 N N . LEU A 1 99 ? 25.604 18.470 23.390 1.00 29.23 99 LEU A N 1
ATOM 759 C CA . LEU A 1 99 ? 25.661 17.413 24.418 1.00 29.23 99 LEU A CA 1
ATOM 760 C C . LEU A 1 99 ? 24.630 16.279 24.257 1.00 29.23 99 LEU A C 1
ATOM 762 O O . LEU A 1 99 ? 23.452 16.485 23.989 1.00 29.23 99 LEU A O 1
ATOM 766 N N . SER A 1 100 ? 25.192 15.085 24.463 1.00 29.16 100 SER A N 1
ATOM 767 C CA . SER A 1 100 ? 24.688 13.828 25.029 1.00 29.16 100 SER A CA 1
ATOM 768 C C . SER A 1 100 ? 23.185 13.587 25.193 1.00 29.16 100 SER A C 1
ATOM 770 O O . SER A 1 100 ? 22.494 14.244 25.969 1.00 29.16 100 SER A O 1
ATOM 772 N N . LEU A 1 101 ? 22.767 12.467 24.605 1.00 30.28 101 LEU A N 1
ATOM 773 C CA . LEU A 1 101 ? 21.538 11.739 24.892 1.00 30.28 101 LEU A CA 1
ATOM 774 C C . LEU A 1 101 ? 21.605 11.058 26.269 1.00 30.28 101 LEU A C 1
ATOM 776 O O . LEU A 1 101 ? 22.338 10.086 26.449 1.00 30.28 101 LEU A O 1
ATOM 780 N N . SER A 1 102 ? 20.777 11.512 27.205 1.00 31.47 102 SER A N 1
ATOM 781 C CA . SER A 1 102 ? 20.216 10.661 28.258 1.00 31.47 102 SER A CA 1
ATOM 782 C C . SER A 1 102 ? 18.954 11.313 28.819 1.00 31.47 102 SER A C 1
ATOM 784 O O . SER A 1 102 ? 19.041 12.389 29.404 1.00 31.47 102 SER A O 1
ATOM 786 N N . GLY A 1 103 ? 17.798 10.661 28.682 1.00 24.52 103 G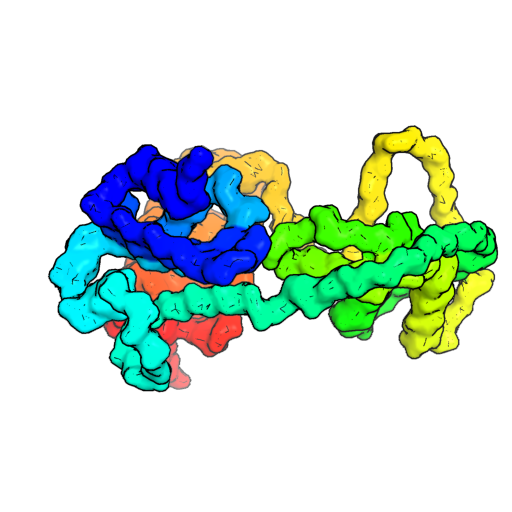LY A N 1
ATOM 787 C CA . GLY A 1 103 ? 16.596 11.046 29.424 1.00 24.52 103 GLY A CA 1
ATOM 788 C C . GLY A 1 103 ? 15.291 10.797 28.678 1.00 24.52 103 GLY A C 1
ATOM 789 O O . GLY A 1 103 ? 14.986 11.478 27.706 1.00 24.52 103 GLY A O 1
ATOM 790 N N . ASN A 1 104 ? 14.519 9.832 29.179 1.00 34.34 104 ASN A N 1
ATOM 791 C CA . ASN A 1 104 ? 13.139 9.538 28.799 1.00 34.34 104 ASN A CA 1
ATOM 792 C C . ASN A 1 104 ? 12.271 10.803 28.721 1.00 34.34 104 ASN A C 1
ATOM 794 O O . ASN A 1 104 ? 11.921 11.391 29.741 1.00 34.34 104 ASN A O 1
ATOM 798 N N . SER A 1 105 ? 11.834 11.146 27.517 1.00 27.25 105 SER A N 1
ATOM 799 C CA . SER A 1 105 ? 10.598 11.886 27.263 1.00 27.25 105 SER A CA 1
ATOM 800 C C . SER A 1 105 ? 10.118 11.497 25.865 1.00 27.25 105 SER A C 1
ATOM 802 O O . SER A 1 105 ? 10.934 11.278 24.971 1.00 27.25 105 SER A O 1
ATOM 804 N N . GLY A 1 106 ? 8.806 11.321 25.689 1.00 31.23 106 GLY A N 1
ATOM 805 C CA . GLY A 1 106 ? 8.154 10.855 24.456 1.00 31.23 106 GLY A CA 1
ATOM 806 C C . GLY A 1 106 ? 8.228 11.839 23.282 1.00 31.23 106 GLY A C 1
ATOM 807 O O . GLY A 1 106 ? 7.204 12.185 22.698 1.00 31.23 106 GLY A O 1
ATOM 808 N N . ASN A 1 107 ? 9.432 12.285 22.933 1.00 31.02 107 ASN A N 1
ATOM 809 C CA . ASN A 1 107 ? 9.730 13.133 21.793 1.00 31.02 107 ASN A CA 1
ATOM 810 C C . ASN A 1 107 ? 10.461 12.297 20.739 1.00 31.02 107 ASN A C 1
ATOM 812 O O . ASN A 1 107 ? 11.633 11.953 20.883 1.00 31.02 107 ASN A O 1
ATOM 816 N N . MET A 1 108 ? 9.755 11.971 19.657 1.00 28.55 108 MET A N 1
ATOM 817 C CA . MET A 1 108 ? 10.335 11.326 18.483 1.00 28.55 108 MET A CA 1
ATOM 818 C C . MET A 1 108 ? 11.222 12.344 17.747 1.00 28.55 108 MET A C 1
ATOM 820 O O . MET A 1 108 ? 10.766 13.075 16.869 1.00 28.55 108 MET A O 1
ATOM 824 N N . PHE A 1 109 ? 12.491 12.428 18.145 1.00 27.52 109 PHE A N 1
ATOM 825 C CA . PHE A 1 109 ? 13.529 13.133 17.400 1.00 27.52 109 PHE A CA 1
ATOM 826 C C . PHE A 1 109 ? 13.849 12.330 16.133 1.00 27.52 109 PHE A C 1
ATOM 828 O O . PHE A 1 109 ? 14.674 11.420 16.161 1.00 27.52 109 PHE A O 1
ATOM 835 N N . ILE A 1 110 ? 13.218 12.663 15.003 1.00 30.53 110 ILE A N 1
ATOM 836 C CA . ILE A 1 110 ? 13.684 12.184 13.695 1.00 30.53 110 ILE A CA 1
ATOM 837 C C . ILE A 1 110 ? 14.856 13.077 13.278 1.00 30.53 110 ILE A C 1
ATOM 839 O O . ILE A 1 110 ? 14.719 14.015 12.497 1.00 30.53 110 ILE A O 1
ATOM 843 N N . ALA A 1 111 ? 16.028 12.806 13.850 1.00 26.45 111 ALA A N 1
ATOM 844 C CA . ALA A 1 111 ? 17.285 13.292 13.308 1.00 26.45 111 ALA A CA 1
ATOM 845 C C . ALA A 1 111 ? 17.601 12.459 12.061 1.00 26.45 111 ALA A C 1
ATOM 847 O O . ALA A 1 111 ? 18.236 11.409 12.133 1.00 26.45 111 ALA A O 1
ATOM 848 N N . TRP A 1 112 ? 17.133 12.910 10.900 1.00 29.17 112 TRP A N 1
ATOM 849 C CA . TRP A 1 112 ? 17.634 12.400 9.630 1.00 29.17 112 TRP A CA 1
ATOM 850 C C . TRP A 1 112 ? 19.027 12.972 9.385 1.00 29.17 112 TRP A C 1
ATOM 852 O O . TRP A 1 112 ? 19.218 13.990 8.722 1.00 29.17 112 TRP A O 1
ATOM 862 N N . ALA A 1 113 ? 20.029 12.289 9.930 1.00 24.53 113 ALA A N 1
ATOM 863 C CA . ALA A 1 113 ? 21.349 12.325 9.336 1.00 24.53 113 ALA A CA 1
ATOM 864 C C . ALA A 1 113 ? 21.257 11.601 7.984 1.00 24.53 113 ALA A C 1
ATOM 866 O O . ALA A 1 113 ? 21.442 10.389 7.903 1.00 24.53 113 ALA A O 1
ATOM 867 N N . VAL A 1 114 ? 20.987 12.344 6.906 1.00 30.06 114 VAL A N 1
ATOM 868 C CA . VAL A 1 114 ? 21.353 11.905 5.552 1.00 30.06 114 VAL A CA 1
ATOM 869 C C . VAL A 1 114 ? 22.878 11.981 5.477 1.00 30.06 114 VAL A C 1
ATOM 871 O O . VAL A 1 114 ? 23.464 12.932 4.976 1.00 30.06 114 VAL A O 1
ATOM 874 N N . SER A 1 115 ? 23.540 11.020 6.111 1.00 30.88 115 SER A N 1
ATOM 875 C CA . SER A 1 115 ? 24.990 10.871 6.071 1.00 30.88 115 SER A CA 1
ATOM 876 C C . SER A 1 115 ? 25.363 9.396 6.130 1.00 30.88 115 SER A C 1
ATOM 878 O O . SER A 1 115 ? 26.113 8.958 6.994 1.00 30.88 115 SER A O 1
ATOM 880 N N . ALA A 1 116 ? 24.821 8.634 5.188 1.00 30.44 116 ALA A N 1
ATOM 881 C CA . ALA A 1 116 ? 25.467 7.489 4.560 1.00 30.44 116 ALA A CA 1
ATOM 882 C C . ALA A 1 116 ? 24.647 7.151 3.307 1.00 30.44 116 ALA A C 1
ATOM 884 O O . ALA A 1 116 ? 23.426 7.198 3.362 1.00 30.44 116 ALA A O 1
ATOM 885 N N . PHE A 1 117 ? 25.305 6.805 2.200 1.00 30.53 117 PHE A N 1
ATOM 886 C CA . PHE A 1 117 ? 24.720 6.343 0.925 1.00 30.53 117 PHE A CA 1
ATOM 887 C C . PHE A 1 117 ? 24.350 7.357 -0.170 1.00 30.53 117 PHE A C 1
ATOM 889 O O . PHE A 1 117 ? 23.858 6.935 -1.211 1.00 30.53 117 PHE A O 1
ATOM 896 N N . GLN A 1 118 ? 24.701 8.641 -0.042 1.00 30.44 118 GLN A N 1
ATOM 897 C CA . GLN A 1 118 ? 24.959 9.482 -1.233 1.00 30.44 118 GLN A CA 1
ATOM 898 C C . GLN A 1 118 ? 26.455 9.633 -1.558 1.00 30.44 118 GLN A C 1
ATOM 900 O O . GLN A 1 118 ? 26.797 10.026 -2.664 1.00 30.44 118 GLN A O 1
ATOM 905 N N . ASN A 1 119 ? 27.352 9.194 -0.666 1.00 33.81 119 ASN A N 1
ATOM 906 C CA . ASN A 1 119 ? 28.777 9.045 -0.972 1.00 33.81 119 ASN A CA 1
ATOM 907 C C . ASN A 1 119 ? 29.091 7.611 -1.426 1.00 33.81 119 ASN A C 1
ATOM 909 O O . ASN A 1 119 ? 29.664 6.813 -0.689 1.00 33.81 119 ASN A O 1
ATOM 913 N N . LYS A 1 120 ? 28.766 7.300 -2.676 1.00 33.06 120 LYS A N 1
ATOM 914 C CA . LYS A 1 120 ? 29.875 7.024 -3.586 1.00 33.06 120 LYS A CA 1
ATOM 915 C C . LYS A 1 120 ? 29.956 8.274 -4.432 1.00 33.06 120 LYS A C 1
ATOM 917 O O . LYS A 1 120 ? 29.129 8.467 -5.319 1.00 33.06 120 LYS A O 1
ATOM 922 N N . THR A 1 121 ? 30.888 9.147 -4.063 1.00 32.09 121 THR A N 1
ATOM 923 C CA . THR A 1 121 ? 31.394 10.144 -4.992 1.00 32.09 121 THR A CA 1
ATOM 924 C C . THR A 1 121 ? 31.610 9.408 -6.306 1.00 32.09 121 THR A C 1
ATOM 926 O O . THR A 1 121 ? 32.195 8.320 -6.342 1.00 32.09 121 THR A O 1
ATOM 929 N N . ALA A 1 122 ? 31.008 9.930 -7.368 1.00 36.34 122 ALA A N 1
ATOM 930 C CA . ALA A 1 122 ? 31.564 9.714 -8.681 1.00 36.34 122 ALA A CA 1
ATOM 931 C C . ALA A 1 122 ? 32.973 10.297 -8.580 1.00 36.34 122 ALA A C 1
ATOM 933 O O . ALA A 1 122 ? 33.155 11.501 -8.703 1.00 36.34 122 ALA A O 1
ATOM 934 N N . ASP A 1 123 ? 33.929 9.464 -8.171 1.00 33.03 123 ASP A N 1
ATOM 935 C CA . ASP A 1 123 ? 35.320 9.765 -8.416 1.00 33.03 123 ASP A CA 1
ATOM 936 C C . ASP A 1 123 ? 35.411 9.859 -9.937 1.00 33.03 123 ASP A C 1
ATOM 938 O O . ASP A 1 123 ? 35.020 8.928 -10.656 1.00 33.03 123 ASP A O 1
ATOM 942 N N . ASP A 1 124 ? 35.786 11.058 -10.371 1.00 38.62 124 ASP A N 1
ATOM 943 C CA . ASP A 1 124 ? 36.061 11.490 -11.733 1.00 38.62 124 ASP A CA 1
ATOM 944 C C . ASP A 1 124 ? 37.167 10.629 -12.364 1.00 38.62 124 ASP A C 1
ATOM 946 O O . ASP A 1 124 ? 38.286 11.084 -12.589 1.00 38.62 124 ASP A O 1
ATOM 950 N N . ASP A 1 125 ? 36.851 9.373 -12.661 1.00 39.09 125 ASP A N 1
ATOM 951 C CA . ASP A 1 125 ? 37.573 8.567 -13.633 1.00 39.09 125 ASP A CA 1
ATOM 952 C C . ASP A 1 125 ? 36.661 8.440 -14.856 1.00 39.09 125 ASP A C 1
ATOM 954 O O . ASP A 1 125 ? 35.840 7.521 -14.958 1.00 39.09 125 ASP A O 1
ATOM 958 N N . ASP A 1 126 ? 36.783 9.406 -15.770 1.00 43.06 126 ASP A N 1
ATOM 959 C CA . ASP A 1 126 ? 36.266 9.351 -17.140 1.00 43.06 126 ASP A CA 1
ATOM 960 C C . ASP A 1 126 ? 36.964 8.207 -17.915 1.00 43.06 126 ASP A C 1
ATOM 962 O O . ASP A 1 126 ? 37.730 8.424 -18.854 1.00 43.06 126 ASP A O 1
ATOM 966 N N . GLU A 1 127 ? 36.732 6.954 -17.516 1.00 51.47 127 GLU A N 1
ATOM 967 C CA . GLU A 1 127 ? 36.934 5.802 -18.392 1.00 51.47 127 GLU A CA 1
ATOM 968 C C . GLU A 1 127 ? 35.743 5.743 -19.350 1.00 51.47 127 GLU A C 1
ATOM 970 O O . GLU A 1 127 ? 34.624 5.374 -18.987 1.00 51.47 127 GLU A O 1
ATOM 975 N N . GLU A 1 128 ? 35.999 6.172 -20.584 1.00 52.31 128 GLU A N 1
ATOM 976 C CA . GLU A 1 128 ? 35.056 6.173 -21.696 1.00 52.31 128 GLU A CA 1
ATOM 977 C C . GLU A 1 128 ? 34.407 4.786 -21.844 1.00 52.31 128 GLU A C 1
ATOM 979 O O . GLU A 1 128 ? 35.079 3.774 -22.045 1.00 52.31 128 GLU A O 1
ATOM 984 N N . TYR A 1 129 ? 33.081 4.722 -21.709 1.00 56.81 129 TYR A N 1
ATOM 985 C CA . TYR A 1 129 ? 32.313 3.503 -21.944 1.00 56.81 129 TYR A CA 1
ATOM 986 C C . TYR A 1 129 ? 32.466 3.088 -23.415 1.00 56.81 129 TYR A C 1
ATOM 988 O O . TYR A 1 129 ? 31.959 3.760 -24.314 1.00 56.81 129 TYR A O 1
ATOM 996 N N . VAL A 1 130 ? 33.166 1.979 -23.666 1.00 60.50 130 VAL A N 1
ATOM 997 C CA . VAL A 1 130 ? 33.384 1.446 -25.018 1.00 60.50 130 VAL A CA 1
ATOM 998 C C . VAL A 1 130 ? 32.409 0.302 -25.282 1.00 60.50 130 VAL A C 1
ATOM 1000 O O . VAL A 1 130 ? 32.552 -0.797 -24.742 1.00 60.50 130 VAL A O 1
ATOM 1003 N N . GLU A 1 131 ? 31.419 0.544 -26.142 1.00 66.62 131 GLU A N 1
ATOM 1004 C CA . GLU A 1 131 ? 30.484 -0.492 -26.581 1.00 66.62 131 GLU A CA 1
ATOM 1005 C C . GLU A 1 131 ? 31.153 -1.411 -27.613 1.00 66.62 131 GLU A C 1
ATOM 1007 O O . GLU A 1 131 ? 31.561 -0.983 -28.694 1.00 66.62 131 GLU A O 1
ATOM 1012 N N . PHE A 1 132 ? 31.268 -2.697 -27.280 1.00 68.88 132 PHE A N 1
ATOM 1013 C CA . PHE A 1 132 ? 31.732 -3.717 -28.218 1.00 68.88 132 PHE A CA 1
ATOM 1014 C C . PHE A 1 132 ? 30.551 -4.301 -29.007 1.00 68.88 132 PHE A C 1
ATOM 1016 O O . PHE A 1 132 ? 29.465 -4.459 -28.442 1.00 68.88 132 PHE A O 1
ATOM 1023 N N . PRO A 1 133 ? 30.747 -4.678 -30.285 1.00 71.75 133 PRO A N 1
ATOM 1024 C CA . PRO A 1 133 ? 29.738 -5.401 -31.049 1.00 71.75 133 PRO A CA 1
ATOM 1025 C C . PRO A 1 133 ? 29.336 -6.693 -30.331 1.00 71.75 133 PRO A C 1
ATOM 1027 O O . PRO A 1 133 ? 30.196 -7.475 -29.925 1.00 71.75 133 PRO A O 1
ATOM 1030 N N . ILE A 1 134 ? 28.033 -6.920 -30.192 1.00 75.06 134 ILE A N 1
ATOM 1031 C CA . ILE A 1 134 ? 27.490 -8.128 -29.566 1.00 75.06 134 ILE A CA 1
ATOM 1032 C C . ILE A 1 134 ? 27.534 -9.266 -30.596 1.00 75.06 134 ILE A C 1
ATOM 1034 O O . ILE A 1 134 ? 27.025 -9.123 -31.709 1.00 75.06 134 ILE A O 1
ATOM 1038 N N . ASP A 1 135 ? 28.158 -10.391 -30.241 1.00 78.94 135 ASP A N 1
ATOM 1039 C CA . ASP A 1 135 ? 28.139 -11.600 -31.070 1.00 78.94 135 ASP A CA 1
ATOM 1040 C C . ASP A 1 135 ? 26.724 -12.200 -31.071 1.00 78.94 135 ASP A C 1
ATOM 1042 O O . ASP A 1 135 ? 26.137 -12.448 -30.017 1.00 78.94 135 ASP A O 1
ATOM 1046 N N . VAL A 1 136 ? 26.194 -12.493 -32.259 1.00 76.81 136 VAL A N 1
ATOM 1047 C CA . VAL A 1 136 ? 24.886 -13.138 -32.460 1.00 76.81 136 VAL A CA 1
ATOM 1048 C C . VAL A 1 136 ? 24.780 -14.449 -31.675 1.00 76.81 136 VAL A C 1
ATOM 1050 O O . VAL A 1 136 ? 23.711 -14.793 -31.174 1.00 76.81 136 VAL A O 1
ATOM 1053 N N . ARG A 1 137 ? 25.887 -15.191 -31.530 1.00 79.31 137 ARG A N 1
ATOM 1054 C CA . ARG A 1 137 ? 25.908 -16.420 -30.722 1.00 79.31 137 ARG A CA 1
ATOM 1055 C C . ARG A 1 137 ? 25.744 -16.133 -29.236 1.00 79.31 137 ARG A C 1
ATOM 1057 O O . ARG A 1 137 ? 25.049 -16.876 -28.554 1.00 79.31 137 ARG A O 1
ATOM 1064 N N . LEU A 1 138 ? 26.383 -15.080 -28.735 1.00 81.31 138 LEU A N 1
ATOM 1065 C CA . LEU A 1 138 ? 26.273 -14.677 -27.336 1.00 81.31 138 LEU A CA 1
ATOM 1066 C C . LEU A 1 138 ? 24.853 -14.202 -27.020 1.00 81.31 138 LEU A C 1
ATOM 1068 O O . LEU A 1 138 ? 24.285 -14.589 -26.003 1.00 81.31 138 LEU A O 1
ATOM 1072 N N . GLU A 1 139 ? 24.250 -13.445 -27.934 1.00 79.75 139 GLU A N 1
ATOM 1073 C CA . GLU A 1 139 ? 22.859 -13.024 -27.816 1.00 79.75 139 GLU A CA 1
ATOM 1074 C C . GLU A 1 139 ? 21.914 -14.236 -27.764 1.00 79.75 139 GLU A C 1
ATOM 1076 O O . GLU A 1 139 ? 21.053 -14.304 -26.891 1.00 79.75 139 GLU A O 1
ATOM 1081 N N . GLN A 1 140 ? 22.104 -15.245 -28.618 1.00 79.88 140 GLN A N 1
ATOM 1082 C CA . GLN A 1 140 ? 21.307 -16.481 -28.575 1.00 79.88 140 GLN A CA 1
ATOM 1083 C C . GLN A 1 140 ? 21.448 -17.239 -27.249 1.00 79.88 140 GLN A C 1
ATOM 1085 O O . GLN A 1 140 ? 20.442 -17.692 -26.703 1.00 79.88 140 GLN A O 1
ATOM 1090 N N . LYS A 1 141 ? 22.669 -17.336 -26.708 1.00 81.75 141 LYS A N 1
ATOM 1091 C CA . LYS A 1 141 ? 22.921 -17.947 -25.392 1.00 81.75 141 LYS A CA 1
ATOM 1092 C C . LYS A 1 141 ? 22.231 -17.187 -24.264 1.00 81.75 141 LYS A C 1
ATOM 1094 O O . LYS A 1 141 ? 21.657 -17.795 -23.370 1.00 81.75 141 LYS A O 1
ATOM 1099 N N . PHE A 1 142 ? 22.250 -15.860 -24.325 1.00 83.94 142 PHE A N 1
ATOM 1100 C CA . PHE A 1 142 ? 21.565 -15.019 -23.352 1.00 83.94 142 PHE A CA 1
ATOM 1101 C C . PHE A 1 142 ? 20.043 -15.210 -23.397 1.00 83.94 142 PHE A C 1
ATOM 1103 O O . PHE A 1 142 ? 19.399 -15.287 -22.353 1.00 83.94 142 PHE A O 1
ATOM 1110 N N . HIS A 1 143 ? 19.464 -15.358 -24.590 1.00 81.56 143 HIS A N 1
ATOM 1111 C CA . HIS A 1 143 ? 18.034 -15.636 -24.745 1.00 81.56 143 HIS A CA 1
ATOM 1112 C C . HIS A 1 143 ? 17.641 -17.029 -24.237 1.00 81.56 143 HIS A C 1
ATOM 1114 O O . HIS A 1 143 ? 16.596 -17.179 -23.606 1.00 81.56 143 HIS A O 1
ATOM 1120 N N . SER A 1 144 ? 18.460 -18.058 -24.480 1.00 80.56 144 SER A N 1
ATOM 1121 C CA . SER A 1 144 ? 18.193 -19.382 -23.908 1.00 80.56 144 SER A CA 1
ATOM 1122 C C . SER A 1 144 ? 18.364 -19.386 -22.386 1.00 80.56 144 SER A C 1
ATOM 1124 O O . SER A 1 144 ? 17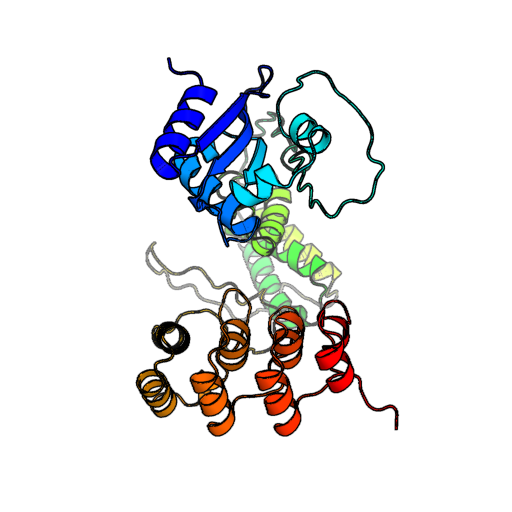.619 -20.079 -21.691 1.00 80.56 144 SER A O 1
ATOM 1126 N N . ALA A 1 145 ? 19.279 -18.566 -21.860 1.00 81.69 145 ALA A N 1
ATOM 1127 C CA . ALA A 1 145 ? 19.474 -18.393 -20.427 1.00 81.69 145 ALA A CA 1
ATOM 1128 C C . ALA A 1 145 ? 18.266 -17.719 -19.762 1.00 81.69 145 ALA A C 1
ATOM 1130 O O . ALA A 1 145 ? 17.752 -18.210 -18.757 1.00 81.69 145 ALA A O 1
ATOM 1131 N N . SER A 1 146 ? 17.772 -16.619 -20.336 1.00 81.69 146 SER A N 1
ATOM 1132 C CA . SER A 1 146 ? 16.622 -15.901 -19.780 1.00 81.69 146 SER A CA 1
ATOM 1133 C C . SER A 1 146 ? 15.353 -16.750 -19.807 1.00 81.69 146 SER A C 1
ATOM 1135 O O . SER A 1 146 ? 14.629 -16.783 -18.816 1.00 81.69 146 SER A O 1
ATOM 1137 N N . ALA A 1 147 ? 15.133 -17.525 -20.875 1.00 81.12 147 ALA A N 1
ATOM 1138 C CA . ALA A 1 147 ? 14.020 -18.468 -20.956 1.00 81.12 147 ALA A CA 1
ATOM 1139 C C . ALA A 1 147 ? 14.078 -19.543 -19.856 1.00 81.12 147 ALA A C 1
ATOM 1141 O O . ALA A 1 147 ? 13.054 -19.869 -19.260 1.00 81.12 147 ALA A O 1
ATOM 1142 N N . ARG A 1 148 ? 15.271 -20.067 -19.544 1.00 80.38 148 ARG A N 1
ATOM 1143 C CA . ARG A 1 148 ? 15.447 -21.062 -18.477 1.00 80.38 148 ARG A CA 1
ATOM 1144 C C . ARG A 1 148 ? 15.261 -20.463 -17.082 1.00 80.38 148 ARG A C 1
ATOM 1146 O O . ARG A 1 148 ? 14.677 -21.114 -16.217 1.00 80.38 148 ARG A O 1
ATOM 1153 N N . LEU A 1 149 ? 15.706 -19.225 -16.858 1.00 79.38 149 LEU A N 1
ATOM 1154 C CA . LEU A 1 149 ? 15.535 -18.548 -15.569 1.00 79.38 149 LEU A CA 1
ATOM 1155 C C . LEU A 1 149 ? 14.051 -18.397 -15.191 1.00 79.38 149 LEU A C 1
ATOM 1157 O O . LEU A 1 149 ? 13.708 -18.550 -14.021 1.00 79.38 149 LEU A O 1
ATOM 1161 N N . VAL A 1 150 ? 13.168 -18.169 -16.172 1.00 76.69 150 VAL A N 1
ATOM 1162 C CA . VAL A 1 150 ? 11.708 -18.075 -15.966 1.00 76.69 150 VAL A CA 1
ATOM 1163 C C . VAL A 1 150 ? 11.151 -19.324 -15.277 1.00 76.69 150 VAL A C 1
ATOM 1165 O O . VAL A 1 150 ? 10.249 -19.199 -14.448 1.00 76.69 150 VAL A O 1
ATOM 1168 N N . GLU A 1 151 ? 11.685 -20.509 -15.578 1.00 77.50 151 GLU A N 1
ATOM 1169 C CA . GLU A 1 151 ? 11.262 -21.775 -14.966 1.00 77.50 151 GLU A CA 1
ATOM 1170 C C . GLU A 1 151 ? 11.829 -21.962 -13.552 1.00 77.50 151 GLU A C 1
ATOM 1172 O O . GLU A 1 151 ? 11.164 -22.521 -12.680 1.00 77.50 151 GLU A O 1
ATOM 1177 N N . LEU A 1 152 ? 13.053 -21.481 -13.315 1.00 75.75 152 LEU A N 1
ATOM 1178 C CA . LEU A 1 152 ? 13.773 -21.660 -12.052 1.00 75.75 152 LEU A CA 1
ATOM 1179 C C . LEU A 1 152 ? 13.453 -20.591 -11.001 1.00 75.75 152 LEU A C 1
ATOM 1181 O O . LEU A 1 152 ? 13.757 -20.807 -9.829 1.00 75.75 152 LEU A O 1
ATOM 1185 N N . ARG A 1 153 ? 12.827 -19.468 -11.381 1.00 72.62 153 ARG A N 1
ATOM 1186 C CA . ARG A 1 153 ? 12.632 -18.298 -10.503 1.00 72.62 153 ARG A CA 1
ATOM 1187 C C . ARG A 1 153 ? 12.038 -18.635 -9.131 1.00 72.62 153 ARG A C 1
ATOM 1189 O O . ARG A 1 153 ? 12.593 -18.231 -8.120 1.00 72.62 153 ARG A O 1
ATOM 1196 N N . PHE A 1 154 ? 11.031 -19.510 -9.088 1.00 73.50 154 PHE A N 1
ATOM 1197 C CA . PHE A 1 154 ? 10.344 -19.906 -7.851 1.00 73.50 154 PHE A CA 1
ATOM 1198 C C . PHE A 1 154 ? 11.206 -20.714 -6.868 1.00 73.50 154 PHE A C 1
ATOM 1200 O O . PHE A 1 154 ? 10.797 -20.933 -5.730 1.00 73.50 154 PHE A O 1
ATOM 1207 N N . GLN A 1 155 ? 12.363 -21.213 -7.307 1.00 77.31 155 GLN A N 1
ATOM 1208 C CA . GLN A 1 155 ? 13.281 -22.022 -6.501 1.00 77.31 155 GLN A CA 1
ATOM 1209 C C . GLN A 1 155 ? 14.517 -21.228 -6.051 1.00 77.31 155 GLN A C 1
ATOM 1211 O O . GLN A 1 155 ? 15.340 -21.758 -5.304 1.00 77.31 155 GLN A O 1
ATOM 1216 N N . LEU A 1 156 ? 14.666 -19.975 -6.498 1.00 76.56 156 LEU A N 1
ATOM 1217 C CA . LEU A 1 156 ? 15.847 -19.149 -6.260 1.00 76.56 156 LEU A CA 1
ATOM 1218 C C . LEU A 1 156 ? 15.605 -18.096 -5.178 1.00 76.56 156 LEU A C 1
ATOM 1220 O O . LEU A 1 156 ? 14.504 -17.597 -4.983 1.00 76.56 156 LEU A O 1
ATOM 1224 N N . ASP A 1 157 ? 16.672 -17.746 -4.460 1.00 80.62 157 ASP A N 1
ATOM 1225 C CA . ASP A 1 157 ? 16.627 -16.696 -3.443 1.00 80.62 157 ASP A CA 1
ATOM 1226 C C . ASP A 1 157 ? 16.496 -15.304 -4.093 1.00 80.62 157 ASP A C 1
ATOM 1228 O O . ASP A 1 157 ? 17.127 -15.007 -5.115 1.00 80.62 157 ASP A O 1
ATOM 1232 N N . LYS A 1 158 ? 15.755 -14.399 -3.442 1.00 74.31 158 LYS A N 1
ATOM 1233 C CA . LYS A 1 158 ? 15.525 -13.011 -3.878 1.00 74.31 158 LYS A CA 1
ATOM 1234 C C . LYS A 1 158 ? 16.830 -12.261 -4.143 1.00 74.31 158 LYS A C 1
ATOM 1236 O O . LYS A 1 158 ? 16.912 -11.445 -5.058 1.00 74.31 158 LYS A O 1
ATOM 1241 N N . LYS A 1 159 ? 17.882 -12.557 -3.373 1.00 80.06 159 LYS A N 1
ATOM 1242 C CA . LYS A 1 159 ? 19.214 -11.960 -3.557 1.00 80.06 159 LYS A CA 1
ATOM 1243 C C . LYS A 1 159 ? 19.879 -12.382 -4.873 1.00 80.06 159 LYS A C 1
ATOM 1245 O O . LYS A 1 159 ? 20.631 -11.602 -5.451 1.00 80.06 159 LYS A O 1
ATOM 1250 N N . ILE A 1 160 ? 19.631 -13.607 -5.334 1.00 81.19 160 ILE A N 1
ATOM 1251 C CA . ILE A 1 160 ? 20.163 -14.132 -6.599 1.00 81.19 160 ILE A CA 1
ATOM 1252 C C . ILE A 1 160 ? 19.376 -13.540 -7.771 1.00 81.19 160 ILE A C 1
ATOM 1254 O O . ILE A 1 160 ? 19.973 -13.065 -8.735 1.00 81.19 160 ILE A O 1
ATOM 1258 N N . LEU A 1 161 ? 18.050 -13.474 -7.651 1.00 79.75 161 LEU A N 1
ATOM 1259 C CA . LEU A 1 161 ? 17.180 -12.853 -8.654 1.00 79.75 161 LEU A CA 1
ATOM 1260 C C . LEU A 1 161 ? 17.487 -11.367 -8.859 1.00 79.75 161 LEU A C 1
ATOM 1262 O O . LEU A 1 161 ? 17.479 -10.883 -9.989 1.00 79.75 161 LEU A O 1
ATOM 1266 N N . LEU A 1 162 ? 17.848 -10.657 -7.789 1.00 80.81 162 LEU A N 1
ATOM 1267 C CA . LEU A 1 162 ? 18.284 -9.266 -7.873 1.00 80.81 162 LEU A CA 1
ATOM 1268 C C . LEU A 1 162 ? 19.555 -9.101 -8.726 1.00 80.81 162 LEU A C 1
ATOM 1270 O O . LEU A 1 162 ? 19.626 -8.188 -9.549 1.00 80.81 162 LEU A O 1
ATOM 1274 N N . LYS A 1 163 ? 20.527 -10.013 -8.592 1.00 85.12 163 LYS A N 1
ATOM 1275 C CA . LYS A 1 163 ? 21.738 -10.020 -9.432 1.00 85.12 163 LYS A CA 1
ATOM 1276 C C . LYS A 1 163 ? 21.404 -10.280 -10.899 1.00 85.12 163 LYS A C 1
ATOM 1278 O O . LYS A 1 163 ? 21.921 -9.591 -11.776 1.00 85.12 163 LYS A O 1
ATOM 1283 N N . PHE A 1 164 ? 20.512 -11.238 -11.170 1.00 85.12 164 PHE A N 1
ATOM 1284 C CA . PHE A 1 164 ? 20.025 -11.488 -12.528 1.00 85.12 164 PHE A CA 1
ATOM 1285 C C . PHE A 1 164 ? 19.349 -10.253 -13.123 1.00 85.12 164 PHE A C 1
ATOM 1287 O O . PHE A 1 164 ? 19.607 -9.924 -14.278 1.00 85.12 164 PHE A O 1
ATOM 1294 N N . TYR A 1 165 ? 18.544 -9.537 -12.337 1.00 83.56 165 TYR A N 1
ATOM 1295 C CA . TYR A 1 165 ? 17.907 -8.296 -12.767 1.00 83.56 165 TYR A CA 1
ATOM 1296 C C . TYR A 1 165 ? 18.935 -7.220 -13.149 1.00 83.56 165 TYR A C 1
ATOM 1298 O O . TYR A 1 165 ? 18.840 -6.637 -14.232 1.00 83.56 165 TYR A O 1
ATOM 1306 N N . GLY A 1 166 ? 19.935 -6.977 -12.294 1.00 81.06 166 GLY A N 1
ATOM 1307 C CA . GLY A 1 166 ? 20.986 -5.991 -12.557 1.00 81.06 166 GLY A CA 1
ATOM 1308 C C . GLY A 1 166 ? 21.768 -6.296 -13.839 1.00 81.06 166 GLY A C 1
ATOM 1309 O O . GLY A 1 166 ? 21.956 -5.411 -14.676 1.00 81.06 166 GLY A O 1
ATOM 1310 N N . LEU A 1 167 ? 22.171 -7.558 -14.027 1.00 85.56 167 LEU A N 1
ATOM 1311 C CA . LEU A 1 167 ? 22.877 -8.020 -15.228 1.00 85.56 167 LEU A CA 1
ATOM 1312 C C . LEU A 1 167 ? 21.997 -7.954 -16.484 1.00 85.56 167 LEU A C 1
ATOM 1314 O O . LEU A 1 167 ? 22.464 -7.520 -17.536 1.00 85.56 167 LEU A O 1
ATOM 1318 N N . TYR A 1 168 ? 20.722 -8.333 -16.374 1.00 84.00 168 TYR A N 1
ATOM 1319 C CA . TYR A 1 168 ? 19.769 -8.283 -17.481 1.00 84.00 168 TYR A CA 1
ATOM 1320 C C . TYR A 1 168 ? 19.557 -6.848 -17.969 1.00 84.00 168 TYR A C 1
ATOM 1322 O O . TYR A 1 168 ? 19.697 -6.578 -19.161 1.00 84.00 168 TYR A O 1
ATOM 1330 N N . LYS A 1 169 ? 19.293 -5.905 -17.053 1.00 81.69 169 LYS A N 1
ATOM 1331 C CA . LYS A 1 169 ? 19.120 -4.487 -17.400 1.00 81.69 169 LYS A CA 1
ATOM 1332 C C . LYS A 1 169 ? 20.387 -3.886 -17.997 1.00 81.69 169 LYS A C 1
ATOM 1334 O O . LYS A 1 169 ? 20.295 -3.158 -18.984 1.00 81.69 169 LYS A O 1
ATOM 1339 N N . GLN A 1 170 ? 21.560 -4.252 -17.479 1.00 83.44 170 GLN A N 1
ATOM 1340 C CA . GLN A 1 170 ? 22.832 -3.833 -18.065 1.00 83.44 170 GLN A CA 1
ATOM 1341 C C . GLN A 1 170 ? 23.018 -4.385 -19.488 1.00 83.44 170 GLN A C 1
ATOM 1343 O O . GLN A 1 170 ? 23.483 -3.658 -20.360 1.00 83.44 170 GLN A O 1
ATOM 1348 N N . ALA A 1 171 ? 22.629 -5.636 -19.753 1.00 82.12 171 ALA A N 1
ATOM 1349 C CA . ALA A 1 171 ? 22.721 -6.258 -21.075 1.00 82.12 171 ALA A CA 1
ATOM 1350 C C . ALA A 1 171 ? 21.754 -5.633 -22.099 1.00 82.12 171 ALA A C 1
ATOM 1352 O O . ALA A 1 171 ? 22.150 -5.330 -23.230 1.00 82.12 171 ALA A O 1
ATOM 1353 N N . THR A 1 172 ? 20.495 -5.403 -21.715 1.00 79.88 172 THR A N 1
ATOM 1354 C CA . THR A 1 172 ? 19.463 -4.886 -22.626 1.00 79.88 172 THR A CA 1
ATOM 1355 C C . THR A 1 172 ? 19.565 -3.382 -22.829 1.00 79.88 172 THR A C 1
ATOM 1357 O O . THR A 1 172 ? 1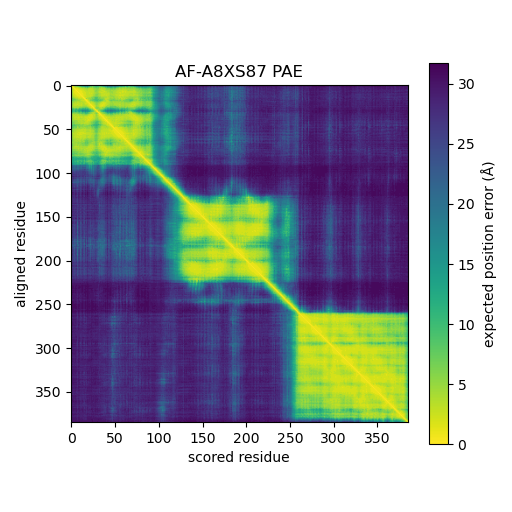9.530 -2.924 -23.970 1.00 79.88 172 THR A O 1
ATOM 1360 N N . SER A 1 173 ? 19.707 -2.630 -21.737 1.00 77.25 173 SER A N 1
ATOM 1361 C CA . SER A 1 173 ? 19.542 -1.174 -21.704 1.00 77.25 173 SER A CA 1
ATOM 1362 C C . SER A 1 173 ? 20.864 -0.413 -21.587 1.00 77.25 173 SER A C 1
ATOM 1364 O O . SER A 1 173 ? 20.887 0.783 -21.859 1.00 77.25 173 SER A O 1
ATOM 1366 N N . GLY A 1 174 ? 21.965 -1.084 -21.230 1.00 78.94 174 GLY A N 1
ATOM 1367 C CA . GLY A 1 174 ? 23.272 -0.450 -21.040 1.00 78.94 174 GLY A CA 1
ATOM 1368 C C . GLY A 1 174 ? 23.461 0.150 -19.637 1.00 78.94 174 GLY A C 1
ATOM 1369 O O . GLY A 1 174 ? 22.756 -0.242 -18.704 1.00 78.94 174 GLY A O 1
ATOM 1370 N N . PRO A 1 175 ? 24.441 1.056 -19.452 1.00 80.25 175 PRO A N 1
ATOM 1371 C CA . PRO A 1 175 ? 24.788 1.612 -18.145 1.00 80.25 175 PRO A CA 1
ATOM 1372 C C . PRO A 1 175 ? 23.680 2.503 -17.574 1.00 80.25 175 PRO A C 1
ATOM 1374 O O . PRO A 1 175 ? 23.187 3.401 -18.249 1.00 80.25 175 PRO A O 1
ATOM 1377 N N . ALA A 1 176 ? 23.337 2.290 -16.302 1.00 74.31 176 ALA A N 1
ATOM 1378 C CA . ALA A 1 176 ? 22.392 3.137 -15.576 1.00 74.31 176 ALA A CA 1
ATOM 1379 C C . ALA A 1 176 ? 22.930 4.572 -15.390 1.00 74.31 176 ALA A C 1
ATOM 1381 O O . ALA A 1 176 ? 24.079 4.758 -14.965 1.00 74.31 176 ALA A O 1
ATOM 1382 N N . ASP A 1 177 ? 22.091 5.581 -15.645 1.00 72.69 177 ASP A N 1
ATOM 1383 C CA . ASP A 1 177 ? 22.372 6.977 -15.286 1.00 72.69 177 ASP A CA 1
ATOM 1384 C C . ASP A 1 177 ? 21.919 7.241 -13.838 1.00 72.69 177 ASP A C 1
ATOM 1386 O O . ASP A 1 177 ? 20.731 7.104 -13.548 1.00 72.69 177 ASP A O 1
ATOM 1390 N N . PRO A 1 178 ? 22.812 7.659 -12.919 1.00 69.38 178 PRO A N 1
ATOM 1391 C CA . PRO A 1 178 ? 22.444 8.015 -11.547 1.00 69.38 178 PRO A CA 1
ATOM 1392 C C . PRO A 1 178 ? 21.323 9.062 -11.419 1.00 69.38 178 PRO A C 1
ATOM 1394 O O . PRO A 1 178 ? 20.688 9.135 -10.366 1.00 69.38 178 PRO A O 1
ATOM 1397 N N . LYS A 1 179 ? 21.092 9.886 -12.449 1.00 65.38 179 LYS A N 1
ATOM 1398 C CA . LYS A 1 179 ? 20.069 10.943 -12.456 1.00 65.38 179 LYS A CA 1
ATOM 1399 C C . LYS A 1 179 ? 18.656 10.421 -12.708 1.00 65.38 179 LYS A C 1
ATOM 1401 O O . LYS A 1 179 ? 17.714 11.016 -12.194 1.00 65.38 179 LYS A O 1
ATOM 1406 N N . ASP A 1 180 ? 18.525 9.307 -13.423 1.00 68.50 180 ASP A N 1
ATOM 1407 C CA . ASP A 1 180 ? 17.239 8.692 -13.782 1.00 68.50 180 ASP A CA 1
ATOM 1408 C C . ASP A 1 180 ? 16.767 7.672 -12.731 1.00 68.50 180 ASP A C 1
ATOM 1410 O O . ASP A 1 180 ? 15.923 6.813 -12.991 1.00 68.50 180 ASP A O 1
ATOM 1414 N N . GLY A 1 181 ? 17.338 7.741 -11.526 1.00 62.59 181 GLY A N 1
ATOM 1415 C CA . GLY A 1 181 ? 17.025 6.821 -10.447 1.00 62.59 181 GLY A CA 1
ATOM 1416 C C . GLY A 1 181 ? 15.619 7.010 -9.869 1.00 62.59 181 GLY A C 1
ATOM 1417 O O . GLY A 1 181 ? 15.112 8.134 -9.810 1.00 62.59 181 GLY A O 1
ATOM 1418 N N . PRO A 1 182 ? 15.006 5.923 -9.371 1.00 63.56 182 PRO A N 1
ATOM 1419 C CA . PRO A 1 182 ? 13.723 5.977 -8.689 1.00 63.56 182 PRO A CA 1
ATOM 1420 C C . PRO A 1 182 ? 13.798 6.867 -7.447 1.00 63.56 182 PRO A C 1
ATOM 1422 O O . PRO A 1 182 ? 14.851 7.023 -6.805 1.00 63.56 182 PRO A O 1
ATOM 1425 N N . HIS A 1 183 ? 12.658 7.456 -7.092 1.00 45.97 183 HIS A N 1
ATOM 1426 C CA . HIS A 1 183 ? 12.576 8.355 -5.952 1.00 45.97 183 HIS A CA 1
ATOM 1427 C C . HIS A 1 183 ? 13.002 7.663 -4.654 1.00 45.97 183 HIS A C 1
ATOM 1429 O O . HIS A 1 183 ? 12.885 6.450 -4.500 1.00 45.97 183 HIS A O 1
ATOM 1435 N N . TRP A 1 184 ? 13.511 8.436 -3.687 1.00 44.31 184 TRP A N 1
ATOM 1436 C CA . TRP A 1 184 ? 14.106 7.878 -2.465 1.00 44.31 184 TRP A CA 1
ATOM 1437 C C . TRP A 1 184 ? 13.147 6.993 -1.643 1.00 44.31 184 TRP A C 1
ATOM 1439 O O . TRP A 1 184 ? 13.622 6.126 -0.912 1.00 44.31 184 TRP A O 1
ATOM 1449 N N . TYR A 1 185 ? 11.832 7.185 -1.794 1.00 41.84 185 TYR A N 1
ATOM 1450 C CA . TYR A 1 185 ? 10.772 6.432 -1.118 1.00 41.84 185 TYR A CA 1
ATOM 1451 C C . TYR A 1 185 ? 10.346 5.141 -1.844 1.00 41.84 185 TYR A C 1
ATOM 1453 O O . TYR A 1 185 ? 9.655 4.321 -1.251 1.00 41.84 185 TYR A O 1
ATOM 1461 N N . GLU A 1 186 ? 10.774 4.915 -3.089 1.00 45.47 186 GLU A N 1
ATOM 1462 C CA . GLU A 1 186 ? 10.510 3.675 -3.835 1.00 45.47 186 GLU A CA 1
ATOM 1463 C C . GLU A 1 186 ? 11.566 2.620 -3.473 1.00 45.47 186 GLU A C 1
ATOM 1465 O O . GLU A 1 186 ? 12.507 2.346 -4.220 1.00 45.47 186 GLU A O 1
ATOM 1470 N N . THR A 1 187 ? 11.459 2.068 -2.267 1.00 48.03 187 THR A N 1
ATOM 1471 C CA . THR A 1 187 ? 12.474 1.199 -1.646 1.00 48.03 187 THR A CA 1
ATOM 1472 C C . THR A 1 187 ? 12.845 -0.010 -2.509 1.00 48.03 187 THR A C 1
ATOM 1474 O O . THR A 1 187 ? 14.032 -0.268 -2.709 1.00 48.03 187 THR A O 1
ATOM 1477 N N . GLU A 1 188 ? 11.868 -0.709 -3.087 1.00 56.88 188 GLU A N 1
ATOM 1478 C CA . GLU A 1 188 ? 12.111 -1.882 -3.939 1.00 56.88 188 GLU A CA 1
ATOM 1479 C C . GLU A 1 188 ? 12.741 -1.517 -5.286 1.00 56.88 188 GLU A C 1
ATOM 1481 O O . GLU A 1 188 ? 13.716 -2.142 -5.719 1.00 56.88 188 GLU A O 1
ATOM 1486 N N . ALA A 1 189 ? 12.231 -0.463 -5.931 1.00 59.88 189 ALA A N 1
ATOM 1487 C CA . ALA A 1 189 ? 12.781 0.041 -7.184 1.00 59.88 189 ALA A CA 1
ATOM 1488 C C . ALA A 1 189 ? 14.226 0.512 -6.990 1.00 59.88 189 ALA A C 1
ATOM 1490 O O . ALA A 1 189 ? 15.080 0.247 -7.832 1.00 59.88 189 ALA A O 1
ATOM 1491 N N . ARG A 1 190 ? 14.538 1.132 -5.845 1.00 66.25 190 ARG A N 1
ATOM 1492 C CA . ARG A 1 190 ? 15.903 1.527 -5.481 1.00 66.25 190 ARG A CA 1
ATOM 1493 C C . ARG A 1 190 ? 16.823 0.341 -5.287 1.00 66.25 190 ARG A C 1
ATOM 1495 O O . ARG A 1 190 ? 17.962 0.418 -5.720 1.00 66.25 190 ARG A O 1
ATOM 1502 N N . VAL A 1 191 ? 16.376 -0.743 -4.658 1.00 70.19 191 VAL A N 1
ATOM 1503 C CA . VAL A 1 191 ? 17.209 -1.946 -4.493 1.00 70.19 191 VAL A CA 1
ATOM 1504 C C . VAL A 1 191 ? 17.553 -2.545 -5.863 1.00 70.19 191 VAL A C 1
ATOM 1506 O O . VAL A 1 191 ? 18.726 -2.787 -6.144 1.00 70.19 191 VAL A O 1
ATOM 1509 N N . LYS A 1 192 ? 16.559 -2.671 -6.750 1.00 75.75 192 LYS A N 1
ATOM 1510 C CA . LYS A 1 192 ? 16.725 -3.093 -8.154 1.00 75.75 192 LYS A CA 1
ATOM 1511 C C . LYS A 1 192 ? 17.661 -2.159 -8.939 1.00 75.75 192 LYS A C 1
ATOM 1513 O O . LYS A 1 192 ? 18.565 -2.616 -9.637 1.00 75.75 192 LYS A O 1
ATOM 1518 N N . PHE A 1 193 ? 17.470 -0.849 -8.803 1.00 73.19 193 PHE A N 1
ATOM 1519 C CA . PHE A 1 193 ? 18.255 0.174 -9.493 1.00 73.19 193 PHE A CA 1
ATOM 1520 C C . PHE A 1 193 ? 19.693 0.280 -8.972 1.00 73.19 193 PHE A C 1
ATOM 1522 O O . PHE A 1 193 ? 20.617 0.453 -9.759 1.00 73.19 193 PHE A O 1
ATOM 1529 N N . ASN A 1 194 ? 19.906 0.124 -7.666 1.00 73.81 194 ASN A N 1
ATOM 1530 C CA . ASN A 1 194 ? 21.233 0.131 -7.053 1.00 73.81 194 ASN A CA 1
ATOM 1531 C C . ASN A 1 194 ? 22.075 -1.064 -7.515 1.00 73.81 194 ASN A C 1
ATOM 1533 O O . ASN A 1 194 ? 23.273 -0.901 -7.740 1.00 73.81 194 ASN A O 1
ATOM 1537 N N . GLU A 1 195 ? 21.461 -2.239 -7.695 1.00 81.06 195 GLU A N 1
ATOM 1538 C CA . GLU A 1 195 ? 22.163 -3.401 -8.251 1.00 81.06 195 GLU A CA 1
ATOM 1539 C C . GLU A 1 195 ? 22.573 -3.145 -9.710 1.00 81.06 195 GLU A C 1
ATOM 1541 O O . GLU A 1 195 ? 23.723 -3.370 -10.084 1.00 81.06 195 GLU A O 1
ATOM 1546 N N . TRP A 1 196 ? 21.676 -2.570 -10.521 1.00 80.19 196 TRP A N 1
ATOM 1547 C CA . TRP A 1 196 ? 21.993 -2.166 -11.895 1.00 80.19 196 TRP A CA 1
ATOM 1548 C C . TRP A 1 196 ? 23.099 -1.093 -11.951 1.00 80.19 196 TRP A C 1
ATOM 1550 O O . TRP A 1 196 ? 24.065 -1.242 -12.701 1.00 80.19 196 TRP A O 1
ATOM 1560 N N . LEU A 1 197 ? 23.043 -0.070 -11.090 1.00 78.25 197 LEU A N 1
ATOM 1561 C CA . LEU A 1 197 ? 24.115 0.921 -10.909 1.00 78.25 197 LEU A CA 1
ATOM 1562 C C . LEU A 1 197 ? 25.454 0.274 -10.532 1.00 78.25 197 LEU A C 1
ATOM 1564 O O . LEU A 1 197 ? 26.509 0.741 -10.966 1.00 78.25 197 LEU A O 1
ATOM 1568 N N . GLY A 1 198 ? 25.429 -0.813 -9.757 1.00 79.50 198 GLY A N 1
ATOM 1569 C CA . GLY A 1 198 ? 26.613 -1.602 -9.416 1.00 79.50 198 GLY A CA 1
ATOM 1570 C C . GLY A 1 198 ? 27.346 -2.159 -10.643 1.00 79.50 198 GLY A C 1
ATOM 1571 O O . GLY A 1 198 ? 28.563 -2.354 -10.599 1.00 79.50 198 GLY A O 1
ATOM 1572 N N . HIS A 1 199 ? 26.637 -2.344 -11.759 1.00 80.56 199 HIS A N 1
ATOM 1573 C CA . HIS A 1 199 ? 27.167 -2.850 -13.025 1.00 80.56 199 HIS A CA 1
ATOM 1574 C C . HIS A 1 199 ? 27.435 -1.765 -14.075 1.00 80.56 199 HIS A C 1
ATOM 1576 O O . HIS A 1 199 ? 27.801 -2.099 -15.198 1.00 80.56 199 HIS A O 1
ATOM 1582 N N . ARG A 1 200 ? 27.344 -0.474 -13.724 1.00 76.00 200 ARG A N 1
ATOM 1583 C CA . ARG A 1 200 ? 27.508 0.660 -14.657 1.00 76.00 200 ARG A CA 1
ATOM 1584 C C . ARG A 1 200 ? 28.800 0.621 -15.487 1.00 76.00 200 ARG A C 1
ATOM 1586 O O . ARG A 1 200 ? 28.801 1.065 -16.626 1.00 76.00 200 ARG A O 1
ATOM 1593 N N . LYS A 1 201 ? 29.891 0.078 -14.935 1.00 76.69 201 LYS A N 1
ATOM 1594 C CA . LYS A 1 201 ? 31.192 -0.057 -15.623 1.00 76.69 201 LYS A CA 1
ATOM 1595 C C . LYS A 1 201 ? 31.275 -1.261 -16.578 1.00 76.69 201 LYS A C 1
ATOM 1597 O O . LYS A 1 201 ? 32.307 -1.481 -17.199 1.00 76.69 201 LYS A O 1
ATOM 1602 N N . MET A 1 202 ? 30.241 -2.097 -16.644 1.00 78.69 202 MET A N 1
ATOM 1603 C CA . MET A 1 202 ? 30.258 -3.357 -17.383 1.00 78.69 202 MET A CA 1
ATOM 1604 C C . MET A 1 202 ? 29.644 -3.194 -18.773 1.00 78.69 202 MET A C 1
ATOM 1606 O O . MET A 1 202 ? 28.546 -2.668 -18.920 1.00 78.69 202 MET A O 1
ATOM 1610 N N . ASN A 1 203 ? 30.316 -3.705 -19.799 1.00 84.25 203 ASN A N 1
ATOM 1611 C CA . ASN A 1 203 ? 29.788 -3.674 -21.162 1.00 84.25 203 ASN A CA 1
ATOM 1612 C C . ASN A 1 203 ? 28.634 -4.664 -21.341 1.00 84.25 203 ASN A C 1
ATOM 1614 O O . ASN A 1 203 ? 28.600 -5.705 -20.686 1.00 84.25 203 ASN A O 1
ATOM 1618 N N . ARG A 1 204 ? 27.728 -4.380 -22.284 1.00 83.00 204 ARG A N 1
ATOM 1619 C CA . ARG A 1 204 ? 26.546 -5.217 -22.565 1.00 83.00 204 ARG A CA 1
ATOM 1620 C C . ARG A 1 204 ? 26.902 -6.674 -22.865 1.00 83.00 204 ARG A C 1
ATOM 1622 O O . ARG A 1 204 ? 26.284 -7.570 -22.305 1.00 83.00 204 ARG A O 1
ATOM 1629 N N . ALA A 1 205 ? 27.940 -6.911 -23.671 1.00 83.25 205 ALA A N 1
ATOM 1630 C CA . ALA A 1 205 ? 28.424 -8.261 -23.972 1.00 83.25 205 ALA A CA 1
ATOM 1631 C C . ALA A 1 205 ? 28.917 -8.996 -22.709 1.00 83.25 205 ALA A C 1
ATOM 1633 O O . ALA A 1 205 ? 28.512 -10.122 -22.450 1.00 83.25 205 ALA A O 1
ATOM 1634 N N . ILE A 1 206 ? 29.701 -8.323 -21.863 1.00 86.31 206 ILE A N 1
ATOM 1635 C CA . ILE A 1 206 ? 30.201 -8.897 -20.603 1.00 86.31 206 ILE A CA 1
ATOM 1636 C C . ILE A 1 206 ? 29.041 -9.164 -19.632 1.00 86.31 206 ILE A C 1
ATOM 1638 O O . ILE A 1 206 ? 29.045 -10.162 -18.918 1.00 86.31 206 ILE A O 1
ATOM 1642 N N . ALA A 1 207 ? 28.028 -8.296 -19.611 1.00 86.62 207 ALA A N 1
ATOM 1643 C CA . ALA A 1 207 ? 26.827 -8.507 -18.810 1.00 86.62 207 ALA A CA 1
ATOM 1644 C C . ALA A 1 207 ? 26.042 -9.746 -19.278 1.00 86.62 207 ALA A C 1
ATOM 1646 O O . ALA A 1 207 ? 25.604 -10.531 -18.439 1.00 86.62 207 ALA A O 1
ATOM 1647 N N . MET A 1 208 ? 25.924 -9.965 -20.595 1.00 86.75 208 MET A N 1
ATOM 1648 C CA . MET A 1 208 ? 25.317 -11.175 -21.167 1.00 86.75 208 MET A CA 1
ATOM 1649 C C . MET A 1 208 ? 26.113 -12.440 -20.826 1.00 86.75 208 MET A C 1
ATOM 1651 O O . MET A 1 208 ? 25.513 -13.453 -20.467 1.00 86.75 208 MET A O 1
ATOM 1655 N N . GLU A 1 209 ? 27.445 -12.385 -20.896 1.00 88.06 209 GLU A N 1
ATOM 1656 C CA . GLU A 1 209 ? 28.322 -13.500 -20.511 1.00 88.06 209 GLU A CA 1
ATOM 1657 C C . GLU A 1 209 ? 28.149 -13.849 -19.034 1.00 88.06 209 GLU A C 1
ATOM 1659 O O . GLU A 1 209 ? 27.822 -14.988 -18.714 1.00 88.06 209 GLU A O 1
ATOM 1664 N N . LYS A 1 210 ? 28.239 -12.856 -18.141 1.00 89.38 210 LYS A N 1
ATOM 1665 C CA . LYS A 1 210 ? 28.059 -13.063 -16.697 1.00 89.38 210 LYS A CA 1
ATOM 1666 C C . LYS A 1 210 ? 26.667 -13.547 -16.324 1.00 89.38 210 LYS A C 1
ATOM 1668 O O . LYS A 1 210 ? 26.522 -14.297 -15.366 1.00 89.38 210 LYS A O 1
ATOM 1673 N N . TYR A 1 211 ? 25.642 -13.125 -17.060 1.00 88.94 211 TYR A N 1
ATOM 1674 C CA . TYR A 1 211 ? 24.289 -13.640 -16.876 1.00 88.94 211 TYR A CA 1
ATOM 1675 C C . TYR A 1 211 ? 24.221 -15.140 -17.204 1.00 88.94 211 TYR A C 1
ATOM 1677 O O . TYR A 1 211 ? 23.627 -15.908 -16.451 1.00 88.94 211 TYR A O 1
ATOM 1685 N N . CYS A 1 212 ? 24.868 -15.571 -18.294 1.00 87.00 212 CYS A N 1
ATOM 1686 C CA . CYS A 1 212 ? 24.947 -16.984 -18.667 1.00 87.00 212 CYS A CA 1
ATOM 1687 C C . CYS A 1 212 ? 25.801 -17.798 -17.682 1.00 87.00 212 CYS A C 1
ATOM 1689 O O . CYS A 1 212 ? 25.417 -18.910 -17.331 1.00 87.00 212 CYS A O 1
ATOM 1691 N N . GLU A 1 213 ? 26.931 -17.255 -17.220 1.00 89.44 213 GLU A N 1
ATOM 1692 C CA . GLU A 1 213 ? 27.789 -17.883 -16.203 1.00 89.44 213 GLU A CA 1
ATOM 1693 C C . GLU A 1 213 ? 27.028 -18.088 -14.889 1.00 89.44 213 GLU A C 1
ATOM 1695 O O . GLU A 1 213 ? 27.004 -19.195 -14.358 1.00 89.44 213 GLU A O 1
ATOM 1700 N N . LEU A 1 214 ? 26.328 -17.053 -14.410 1.00 88.38 214 LEU A N 1
ATOM 1701 C CA . LEU A 1 214 ? 25.528 -17.131 -13.187 1.00 88.38 214 LEU A CA 1
ATOM 1702 C C . LEU A 1 214 ? 24.420 -18.187 -13.293 1.00 88.38 214 LEU A C 1
ATOM 1704 O O . LEU A 1 214 ? 24.105 -18.852 -12.309 1.00 88.38 214 LEU A O 1
ATOM 1708 N N . LEU A 1 215 ? 23.832 -18.364 -14.479 1.00 86.25 215 LEU A N 1
ATOM 1709 C CA . LEU A 1 215 ? 22.860 -19.429 -14.705 1.00 86.25 215 LEU A CA 1
ATOM 1710 C C . LEU A 1 215 ? 23.513 -20.817 -14.705 1.00 86.25 215 LEU A C 1
ATOM 1712 O O . LEU A 1 215 ? 22.944 -21.732 -14.122 1.00 86.25 215 LEU A O 1
ATOM 1716 N N . GLN A 1 216 ? 24.695 -20.979 -15.307 1.00 85.88 216 GLN A N 1
ATOM 1717 C CA . GLN A 1 216 ? 25.434 -22.251 -15.295 1.00 85.88 216 GLN A CA 1
ATOM 1718 C C . GLN A 1 216 ? 25.866 -22.672 -13.889 1.00 85.88 216 GLN A C 1
ATOM 1720 O O . GLN A 1 216 ? 25.892 -23.863 -13.597 1.00 85.88 216 GLN A O 1
ATOM 1725 N N . GLU A 1 217 ? 26.179 -21.714 -13.012 1.00 87.69 217 GLU A N 1
ATOM 1726 C CA . GLU A 1 217 ? 26.477 -21.990 -11.599 1.00 87.69 217 GLU A CA 1
ATOM 1727 C C . GLU A 1 217 ? 25.266 -22.548 -10.837 1.00 87.69 217 GLU A C 1
ATOM 1729 O O . GLU A 1 217 ? 25.425 -23.283 -9.864 1.00 87.69 217 GLU A O 1
ATOM 1734 N N . ILE A 1 218 ? 24.055 -22.181 -11.259 1.00 86.00 218 ILE A N 1
ATOM 1735 C CA . ILE A 1 218 ? 22.802 -22.562 -10.600 1.00 86.00 218 ILE A CA 1
ATOM 1736 C C . ILE A 1 218 ? 22.229 -23.847 -11.201 1.00 86.00 218 ILE A C 1
ATOM 1738 O O . ILE A 1 218 ? 21.754 -24.714 -10.470 1.00 86.00 218 ILE A O 1
ATOM 1742 N N . ASP A 1 219 ? 22.263 -23.967 -12.526 1.00 83.31 219 ASP A N 1
ATOM 1743 C CA . ASP A 1 219 ? 21.795 -25.124 -13.277 1.00 83.31 219 ASP A CA 1
ATOM 1744 C C . ASP A 1 219 ? 22.955 -25.710 -14.089 1.00 83.31 219 ASP A C 1
ATOM 1746 O O . ASP A 1 219 ? 23.136 -25.408 -15.269 1.00 83.31 219 ASP A O 1
ATOM 1750 N N . GLU A 1 220 ? 23.734 -26.590 -13.451 1.00 80.81 220 GLU A N 1
ATOM 1751 C CA . GLU A 1 220 ? 24.853 -27.306 -14.087 1.00 80.81 220 GLU A CA 1
ATOM 1752 C C . GLU A 1 220 ? 24.412 -28.151 -15.301 1.00 80.81 220 GLU A C 1
ATOM 1754 O O . GLU A 1 220 ? 25.239 -28.545 -16.125 1.00 80.81 220 GLU A O 1
ATOM 1759 N N . GLN A 1 221 ? 23.113 -28.459 -15.415 1.00 79.69 221 GLN A N 1
ATOM 1760 C CA . GLN A 1 221 ? 22.544 -29.257 -16.504 1.00 79.69 221 GLN A CA 1
ATOM 1761 C C . GLN A 1 221 ? 22.019 -28.395 -17.658 1.00 79.69 221 GLN A C 1
ATOM 1763 O O . GLN A 1 221 ? 21.625 -28.938 -18.697 1.00 79.69 221 GLN A O 1
ATOM 1768 N N . TRP A 1 222 ? 22.014 -27.068 -17.510 1.00 81.00 222 TRP A N 1
ATOM 1769 C CA . TRP A 1 222 ? 21.566 -26.162 -18.555 1.00 81.00 222 TRP A CA 1
ATOM 1770 C C . TRP A 1 222 ? 22.537 -26.177 -19.742 1.00 81.00 222 TRP A C 1
ATOM 1772 O O . TRP A 1 222 ? 23.723 -25.869 -19.620 1.00 81.00 222 TRP A O 1
ATOM 1782 N N . ASN A 1 223 ? 22.014 -26.520 -20.922 1.00 74.62 223 ASN A N 1
ATOM 1783 C CA . ASN A 1 223 ? 22.775 -26.530 -22.164 1.00 74.62 223 ASN A CA 1
ATOM 1784 C C . ASN A 1 223 ? 22.321 -25.379 -23.084 1.00 74.62 223 ASN A C 1
ATOM 1786 O O . ASN A 1 223 ? 21.176 -25.396 -23.546 1.00 74.62 223 ASN A O 1
ATOM 1790 N N . PRO A 1 224 ? 23.206 -24.418 -23.405 1.00 68.06 224 PRO A N 1
ATOM 1791 C CA . PRO A 1 224 ? 22.865 -23.254 -24.220 1.00 68.06 224 PRO A CA 1
ATOM 1792 C C . PRO A 1 224 ? 22.509 -23.573 -25.682 1.00 68.06 224 PRO A C 1
ATOM 1794 O O . PRO A 1 224 ? 21.876 -22.739 -26.329 1.00 68.06 224 PRO A O 1
ATOM 1797 N N . ASP A 1 225 ? 22.907 -24.743 -26.201 1.00 66.50 225 ASP A N 1
ATOM 1798 C CA . ASP A 1 225 ? 22.754 -25.121 -27.617 1.00 66.50 225 ASP A CA 1
ATOM 1799 C C . ASP A 1 225 ? 21.439 -25.870 -27.924 1.00 66.50 225 ASP A C 1
ATOM 1801 O O . ASP A 1 225 ? 21.167 -26.213 -29.078 1.00 66.50 225 ASP A O 1
ATOM 1805 N N . VAL A 1 226 ? 20.606 -26.143 -26.913 1.00 61.69 226 VAL A N 1
ATOM 1806 C CA . VAL A 1 226 ? 19.287 -26.763 -27.107 1.00 61.69 226 VAL A CA 1
ATOM 1807 C C . VAL A 1 226 ? 18.286 -25.650 -27.423 1.00 61.69 226 VAL A C 1
ATOM 1809 O O . VAL A 1 226 ? 17.977 -24.831 -26.564 1.00 61.69 226 VAL A O 1
ATOM 1812 N N . GLU A 1 227 ? 17.827 -25.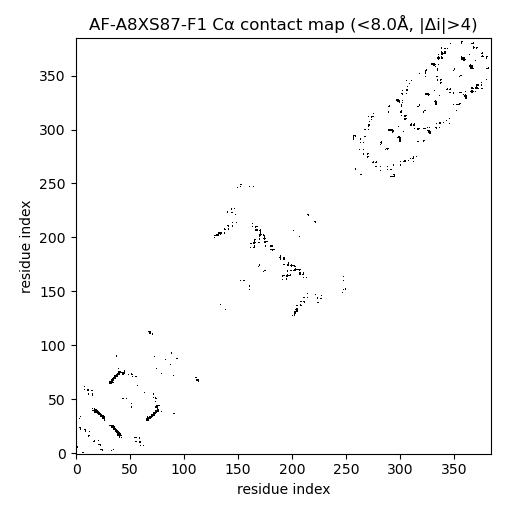581 -28.679 1.00 50.12 227 GLU A N 1
ATOM 1813 C CA . GLU A 1 227 ? 16.941 -24.526 -29.195 1.00 50.12 227 GLU A CA 1
ATOM 1814 C C . GLU A 1 227 ? 15.712 -24.296 -28.290 1.00 50.12 227 GLU A C 1
ATOM 1816 O O . GLU A 1 227 ? 14.744 -25.056 -28.323 1.00 50.12 227 GLU A O 1
ATOM 1821 N N . GLY A 1 228 ? 15.720 -23.204 -27.521 1.00 49.91 228 GLY A N 1
ATOM 1822 C CA . GLY A 1 228 ? 14.497 -22.609 -26.985 1.00 49.91 228 GLY A CA 1
ATOM 1823 C C . GLY A 1 228 ? 13.633 -22.047 -28.126 1.00 49.91 228 GLY A C 1
ATOM 1824 O O . GLY A 1 228 ? 14.163 -21.723 -29.197 1.00 49.91 228 GLY A O 1
ATOM 1825 N N . PRO A 1 229 ? 12.304 -21.935 -27.950 1.00 38.38 229 PRO A N 1
ATOM 1826 C CA . PRO A 1 229 ? 11.409 -21.456 -28.999 1.00 38.38 229 PRO A CA 1
ATOM 1827 C C . PRO A 1 229 ? 11.857 -20.077 -29.504 1.00 38.38 229 PRO A C 1
ATOM 1829 O O . PRO A 1 229 ? 11.972 -19.120 -28.741 1.00 38.38 229 PRO A O 1
ATOM 1832 N N . LYS A 1 230 ? 12.132 -19.980 -30.813 1.00 41.06 230 LYS A N 1
ATOM 1833 C CA . LYS A 1 230 ? 12.576 -18.746 -31.477 1.00 41.06 230 LYS A CA 1
ATOM 1834 C C . LYS A 1 230 ? 11.471 -17.696 -31.397 1.00 41.06 230 LYS A C 1
ATOM 1836 O O . LYS A 1 230 ? 10.515 -17.744 -32.169 1.00 41.06 230 LYS A O 1
ATOM 1841 N N . GLN A 1 231 ? 11.617 -16.727 -30.499 1.00 40.16 231 GLN A N 1
ATOM 1842 C CA . GLN A 1 231 ? 10.745 -15.560 -30.448 1.00 40.16 231 GLN A CA 1
ATOM 1843 C C . GLN A 1 231 ? 11.148 -14.610 -31.584 1.00 40.16 231 GLN A C 1
ATOM 1845 O O . GLN A 1 231 ? 12.127 -13.869 -31.510 1.00 40.16 231 GLN A O 1
ATOM 1850 N N . THR A 1 232 ? 10.440 -14.704 -32.708 1.00 29.27 232 THR A N 1
ATOM 1851 C CA . THR A 1 232 ? 10.632 -13.811 -33.851 1.00 29.27 232 THR A CA 1
ATOM 1852 C C . THR A 1 232 ? 10.043 -12.446 -33.521 1.00 29.27 232 THR A C 1
ATOM 1854 O O . THR A 1 232 ? 8.830 -12.251 -33.602 1.00 29.27 232 THR A O 1
ATOM 1857 N N . TRP A 1 233 ? 10.900 -11.492 -33.172 1.00 36.19 233 TRP A N 1
ATOM 1858 C CA . TRP A 1 233 ? 10.532 -10.083 -33.097 1.00 36.19 233 TRP A CA 1
ATOM 1859 C C . TRP A 1 233 ? 10.259 -9.571 -34.513 1.00 36.19 233 TRP A C 1
ATOM 1861 O O . TRP A 1 233 ? 11.171 -9.199 -35.255 1.00 36.19 233 TRP A O 1
ATOM 1871 N N . ASN A 1 234 ? 8.993 -9.577 -34.928 1.00 28.77 234 ASN A N 1
ATOM 1872 C CA . ASN A 1 234 ? 8.593 -8.779 -36.078 1.00 28.77 234 ASN A CA 1
ATOM 1873 C C . ASN A 1 234 ? 8.865 -7.310 -35.741 1.00 28.77 234 ASN A C 1
ATOM 1875 O O . ASN A 1 234 ? 8.461 -6.834 -34.686 1.00 28.77 234 ASN A O 1
ATOM 1879 N N . LYS A 1 235 ? 9.574 -6.609 -36.632 1.00 33.91 235 LYS A N 1
ATOM 1880 C CA . LYS A 1 235 ? 9.863 -5.173 -36.530 1.00 33.91 235 LYS A CA 1
ATOM 1881 C C . LYS A 1 235 ? 8.565 -4.392 -36.289 1.00 33.91 235 LYS A C 1
ATOM 1883 O O . LYS A 1 235 ? 7.781 -4.220 -37.221 1.00 33.91 235 LYS A O 1
ATOM 1888 N N . VAL A 1 236 ? 8.368 -3.909 -35.065 1.00 31.16 236 VAL A N 1
ATOM 1889 C CA . VAL A 1 236 ? 7.304 -2.964 -34.688 1.00 31.16 236 VAL A CA 1
ATOM 1890 C C . VAL A 1 236 ? 7.932 -1.560 -34.573 1.00 31.16 236 VAL A C 1
ATOM 1892 O O . VAL A 1 236 ? 9.112 -1.464 -34.227 1.00 31.16 236 VAL A O 1
ATOM 1895 N N . PRO A 1 237 ? 7.226 -0.471 -34.939 1.00 26.17 237 PRO A N 1
ATOM 1896 C CA . PRO A 1 237 ? 7.788 0.884 -35.009 1.00 26.17 237 PRO A CA 1
ATOM 1897 C C . PRO A 1 237 ? 8.311 1.394 -33.656 1.00 26.17 237 PRO A C 1
ATOM 1899 O O . PRO A 1 237 ? 7.834 0.964 -32.614 1.00 26.17 237 PRO A O 1
ATOM 1902 N N . SER A 1 238 ? 9.245 2.356 -33.689 1.00 31.19 238 SER A N 1
ATOM 1903 C CA . SER A 1 238 ? 10.000 2.956 -32.560 1.00 31.19 238 SER A CA 1
ATOM 1904 C C . SER A 1 238 ? 9.206 3.644 -31.431 1.00 31.19 238 SER A C 1
ATOM 1906 O O . SER A 1 238 ? 9.765 4.433 -30.678 1.00 31.19 238 SER A O 1
ATOM 1908 N N . THR A 1 239 ? 7.935 3.325 -31.247 1.00 39.94 239 THR A N 1
ATOM 1909 C CA . THR A 1 239 ? 7.172 3.650 -30.038 1.00 39.94 239 THR A CA 1
ATOM 1910 C C . THR A 1 239 ? 6.310 2.440 -29.717 1.00 39.94 239 THR A C 1
ATOM 1912 O O . THR A 1 239 ? 5.189 2.346 -30.208 1.00 39.94 239 THR A O 1
ATOM 1915 N N . MET A 1 240 ? 6.864 1.478 -28.977 1.00 24.94 240 MET A N 1
ATOM 1916 C CA . MET A 1 240 ? 6.162 0.251 -28.604 1.00 24.94 240 MET A CA 1
ATOM 1917 C C . MET A 1 240 ? 6.706 -0.287 -27.274 1.00 24.94 240 MET A C 1
ATOM 1919 O O . MET A 1 240 ? 7.867 -0.675 -27.184 1.00 24.94 240 MET A O 1
ATOM 1923 N N . GLU A 1 241 ? 5.838 -0.211 -26.268 1.00 31.84 241 GLU A N 1
ATOM 1924 C CA . GLU A 1 241 ? 5.606 -1.178 -25.190 1.00 31.84 241 GLU A CA 1
ATOM 1925 C C . GLU A 1 241 ? 6.825 -1.918 -24.617 1.00 31.84 241 GLU A C 1
ATOM 1927 O O . GLU A 1 241 ? 7.368 -2.871 -25.175 1.00 31.84 241 GLU A O 1
ATOM 1932 N N . THR A 1 242 ? 7.217 -1.442 -23.437 1.00 35.62 242 THR A N 1
ATOM 1933 C CA . THR A 1 242 ? 8.098 -2.075 -22.464 1.00 35.62 242 THR A CA 1
ATOM 1934 C C . THR A 1 242 ? 7.793 -3.567 -22.352 1.00 35.62 242 THR A C 1
ATOM 1936 O O . THR A 1 242 ? 6.750 -3.951 -21.838 1.00 35.62 242 THR A O 1
ATOM 1939 N N . ILE A 1 243 ? 8.723 -4.406 -22.803 1.00 33.19 243 ILE A N 1
ATOM 1940 C CA . ILE A 1 243 ? 8.730 -5.839 -22.498 1.00 33.19 243 ILE A CA 1
ATOM 1941 C C . ILE A 1 243 ? 8.637 -5.977 -20.972 1.00 33.19 243 ILE A C 1
ATOM 1943 O O . ILE A 1 243 ? 9.442 -5.390 -20.240 1.00 33.19 243 ILE A O 1
ATOM 1947 N N . GLU A 1 244 ? 7.583 -6.654 -20.528 1.00 38.31 244 GLU A N 1
ATOM 1948 C CA . GLU A 1 244 ? 6.990 -6.490 -19.206 1.00 38.31 244 GLU A CA 1
ATOM 1949 C C . GLU A 1 244 ? 7.859 -7.024 -18.045 1.00 38.31 244 GLU A C 1
ATOM 1951 O O . GLU A 1 244 ? 8.693 -7.915 -18.234 1.00 38.31 244 GLU A O 1
ATOM 1956 N N . PRO A 1 245 ? 7.650 -6.512 -16.813 1.00 39.38 245 PRO A N 1
ATOM 1957 C CA . PRO A 1 245 ? 8.310 -6.956 -15.574 1.00 39.38 245 PRO A CA 1
ATOM 1958 C C . PRO A 1 245 ? 8.070 -8.424 -15.167 1.00 39.38 245 PRO A C 1
ATOM 1960 O O . PRO A 1 245 ? 8.665 -8.885 -14.191 1.00 39.38 245 PRO A O 1
ATOM 1963 N N . GLU A 1 246 ? 7.246 -9.168 -15.911 1.00 42.38 246 GLU A N 1
ATOM 1964 C CA . GLU A 1 246 ? 6.688 -10.480 -15.545 1.00 42.38 246 GLU A CA 1
ATOM 1965 C C . GLU A 1 246 ? 7.720 -11.596 -15.292 1.00 42.38 246 GLU A C 1
ATOM 1967 O O . GLU A 1 246 ? 7.387 -12.643 -14.735 1.00 42.38 246 GLU A O 1
ATOM 1972 N N . MET A 1 247 ? 8.990 -11.403 -15.663 1.00 38.25 247 MET A N 1
ATOM 1973 C CA . MET A 1 247 ? 10.048 -12.390 -15.406 1.00 38.25 247 MET A CA 1
ATOM 1974 C C . MET A 1 247 ? 10.603 -12.368 -13.970 1.00 38.25 247 MET A C 1
ATOM 1976 O O . MET A 1 247 ? 11.276 -13.323 -13.584 1.00 38.25 247 MET A O 1
ATOM 1980 N N . PHE A 1 248 ? 10.336 -11.318 -13.181 1.00 43.19 248 PHE A N 1
ATOM 1981 C CA . PHE A 1 248 ? 10.922 -11.127 -11.841 1.00 43.19 248 PHE A CA 1
ATOM 1982 C C . PHE A 1 248 ? 9.902 -10.858 -10.726 1.00 43.19 248 PHE A C 1
ATOM 1984 O O . PHE A 1 248 ? 10.303 -10.624 -9.583 1.00 43.19 248 PHE A O 1
ATOM 1991 N N . ASP A 1 249 ? 8.606 -10.912 -11.030 1.00 38.31 249 ASP A N 1
ATOM 1992 C CA . ASP A 1 249 ? 7.564 -10.896 -10.009 1.00 38.31 249 ASP A CA 1
ATOM 1993 C C . ASP A 1 249 ? 7.382 -12.315 -9.455 1.00 38.31 249 ASP A C 1
ATOM 1995 O O . ASP A 1 249 ? 6.542 -13.106 -9.885 1.00 38.31 249 ASP A O 1
ATOM 1999 N N . ASP A 1 250 ? 8.223 -12.646 -8.474 1.00 34.69 250 ASP A N 1
ATOM 2000 C CA . ASP A 1 250 ? 7.984 -13.730 -7.523 1.00 34.69 250 ASP A CA 1
ATOM 2001 C C . ASP A 1 250 ? 6.814 -13.358 -6.611 1.00 34.69 250 ASP A C 1
ATOM 2003 O O . ASP A 1 250 ? 6.975 -13.054 -5.426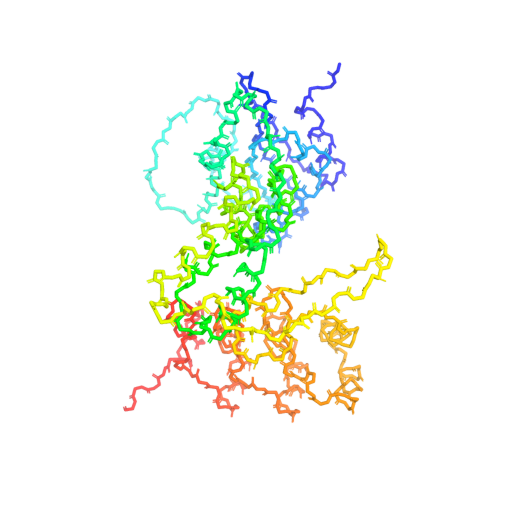 1.00 34.69 250 ASP A O 1
ATOM 2007 N N . VAL A 1 251 ? 5.606 -13.388 -7.153 1.00 35.84 251 VAL A N 1
ATOM 2008 C CA . VAL A 1 251 ? 4.403 -13.479 -6.345 1.00 35.84 251 VAL A CA 1
ATOM 2009 C C . VAL A 1 251 ? 3.491 -14.453 -7.072 1.00 35.84 251 VAL A C 1
ATOM 2011 O O . VAL A 1 251 ? 3.167 -14.285 -8.244 1.00 35.84 251 VAL A O 1
ATOM 2014 N N . VAL A 1 252 ? 3.135 -15.525 -6.361 1.00 38.19 252 VAL A N 1
ATOM 2015 C CA . VAL A 1 252 ? 1.824 -16.190 -6.399 1.00 38.19 252 VAL A CA 1
ATOM 2016 C C . VAL A 1 252 ? 0.818 -15.376 -7.204 1.00 38.19 252 VAL A C 1
ATOM 2018 O O . VAL A 1 252 ? 0.741 -14.179 -6.973 1.00 38.19 252 VAL A O 1
ATOM 2021 N N . VAL A 1 253 ? 0.015 -16.007 -8.063 1.00 38.41 253 VAL A N 1
ATOM 2022 C CA . VAL A 1 253 ? -1.190 -15.394 -8.645 1.00 38.41 253 VAL A CA 1
ATOM 2023 C C . VAL A 1 253 ? -2.010 -14.726 -7.530 1.00 38.41 253 VAL A C 1
ATOM 2025 O O . VAL A 1 253 ? -2.856 -15.339 -6.889 1.00 38.41 253 VAL A O 1
ATOM 2028 N N . LYS A 1 254 ? -1.696 -13.467 -7.254 1.00 39.31 254 LYS A N 1
ATOM 2029 C CA . LYS A 1 254 ? -2.530 -12.477 -6.626 1.00 39.31 254 LYS A CA 1
ATOM 2030 C C . LYS A 1 254 ? -2.938 -11.660 -7.825 1.00 39.31 254 LYS A C 1
ATOM 2032 O O . LYS A 1 254 ? -2.119 -10.976 -8.437 1.00 39.31 254 LYS A O 1
ATOM 2037 N N . THR A 1 255 ? -4.188 -11.862 -8.210 1.00 33.09 255 THR A N 1
ATOM 2038 C CA . THR A 1 255 ? -4.955 -10.916 -9.007 1.00 33.09 255 THR A CA 1
ATOM 2039 C C . THR A 1 255 ? -4.526 -9.485 -8.663 1.00 33.09 255 THR A C 1
ATOM 2041 O O . THR A 1 255 ? -4.271 -9.188 -7.492 1.00 33.09 255 THR A O 1
ATOM 2044 N N . PRO A 1 256 ? -4.349 -8.632 -9.679 1.00 34.72 256 PRO A N 1
ATOM 2045 C CA . PRO A 1 256 ? -3.580 -7.403 -9.564 1.00 34.72 256 PRO A CA 1
ATOM 2046 C C . PRO A 1 256 ? -4.158 -6.502 -8.471 1.00 34.72 256 PRO A C 1
ATOM 2048 O O . PRO A 1 256 ? -5.245 -5.970 -8.629 1.00 34.72 256 PRO A O 1
ATOM 2051 N N . THR A 1 257 ? -3.415 -6.262 -7.390 1.00 44.56 257 THR A N 1
ATOM 2052 C CA . THR A 1 257 ? -3.625 -5.071 -6.552 1.00 44.56 257 THR A CA 1
ATOM 2053 C C . THR A 1 257 ? -2.737 -3.960 -7.097 1.00 44.56 257 THR A C 1
ATOM 2055 O O . THR A 1 257 ? -1.741 -3.567 -6.495 1.00 44.56 257 THR A O 1
ATOM 2058 N N . ARG A 1 258 ? -3.075 -3.517 -8.310 1.00 45.12 258 ARG A N 1
ATOM 2059 C CA . ARG A 1 258 ? -2.624 -2.273 -8.934 1.00 45.12 258 ARG A CA 1
ATOM 2060 C C . ARG A 1 258 ? -3.891 -1.426 -8.986 1.00 45.12 258 ARG A C 1
ATOM 2062 O O . ARG A 1 258 ? -4.853 -1.872 -9.592 1.00 45.12 258 ARG A O 1
ATOM 2069 N N . LEU A 1 259 ? -3.939 -0.267 -8.332 1.00 47.00 259 LEU A N 1
ATOM 2070 C CA . LEU A 1 259 ? -5.099 0.631 -8.439 1.00 47.00 259 LEU A CA 1
ATOM 2071 C C . LEU A 1 259 ? -5.222 1.113 -9.900 1.00 47.00 259 LEU A C 1
ATOM 2073 O O . LEU A 1 259 ? -4.615 2.115 -10.276 1.00 47.00 259 LEU A O 1
ATOM 2077 N N . GLU A 1 260 ? -5.961 0.391 -10.745 1.00 54.28 260 GLU A N 1
ATOM 2078 C CA . GLU A 1 260 ? -6.109 0.719 -12.175 1.00 54.28 260 GLU A CA 1
ATOM 2079 C C . GLU A 1 260 ? -7.546 0.923 -12.614 1.00 54.28 260 GLU A C 1
ATOM 2081 O O . GLU A 1 260 ? -7.782 1.681 -13.556 1.00 54.28 260 GLU A O 1
ATOM 2086 N N . THR A 1 261 ? -8.515 0.293 -11.954 1.00 63.91 261 THR A N 1
ATOM 2087 C CA . THR A 1 261 ? -9.903 0.478 -12.360 1.00 63.91 261 THR A CA 1
ATOM 2088 C C . THR A 1 261 ? -10.436 1.772 -11.749 1.00 63.91 261 THR A C 1
ATOM 2090 O O . THR A 1 261 ? -10.284 2.042 -10.556 1.00 63.91 261 THR A O 1
ATOM 2093 N N . GLU A 1 262 ? -11.058 2.621 -12.570 1.00 76.12 262 GLU A N 1
ATOM 2094 C CA . GLU A 1 262 ? -11.791 3.787 -12.055 1.00 76.12 262 GLU A CA 1
ATOM 2095 C C . GLU A 1 262 ? -12.875 3.350 -11.049 1.00 76.12 262 GLU A C 1
ATOM 2097 O O . GLU A 1 262 ? -13.170 4.082 -10.112 1.00 76.12 262 GLU A O 1
ATOM 2102 N N . GLU A 1 263 ? -13.363 2.110 -11.159 1.00 81.81 263 GLU A N 1
ATOM 2103 C CA . GLU A 1 263 ? -14.313 1.481 -10.237 1.00 81.81 263 GLU A CA 1
ATOM 2104 C C . GLU A 1 263 ? -13.768 1.336 -8.806 1.00 81.81 263 GLU A C 1
ATOM 2106 O O . GLU A 1 263 ? -14.447 1.733 -7.861 1.00 81.81 263 GLU A O 1
ATOM 2111 N N . GLU A 1 264 ? -12.539 0.842 -8.608 1.00 83.19 264 GLU A N 1
ATOM 2112 C CA . GLU A 1 264 ? -11.926 0.746 -7.269 1.00 83.19 264 GLU A CA 1
ATOM 2113 C C . GLU A 1 264 ? -11.702 2.134 -6.651 1.00 83.19 264 GLU A C 1
ATOM 2115 O O . GLU A 1 264 ? -11.922 2.344 -5.454 1.00 83.19 264 GLU A O 1
ATOM 2120 N N . LYS A 1 265 ? -11.312 3.122 -7.468 1.00 82.62 265 LYS A N 1
ATOM 2121 C CA . LYS A 1 265 ? -11.166 4.513 -7.008 1.00 82.62 265 LYS A CA 1
ATOM 2122 C C . LYS A 1 265 ? -12.509 5.092 -6.575 1.00 82.62 265 LYS A C 1
ATOM 2124 O O . LYS A 1 265 ? -12.582 5.738 -5.525 1.00 82.62 265 LYS A O 1
ATOM 2129 N N . GLU A 1 266 ? -13.558 4.858 -7.360 1.00 86.19 266 GLU A N 1
ATOM 2130 C CA . GLU A 1 266 ? -14.928 5.255 -7.037 1.00 86.19 266 GLU A CA 1
ATOM 2131 C C . GLU A 1 266 ? -15.446 4.533 -5.787 1.00 86.19 266 GLU A C 1
ATOM 2133 O O . GLU A 1 266 ? -16.081 5.167 -4.945 1.00 86.19 266 GLU A O 1
ATOM 2138 N N . TRP A 1 267 ? -15.107 3.258 -5.599 1.00 88.69 267 TRP A N 1
ATOM 2139 C CA . TRP A 1 267 ? -15.461 2.468 -4.419 1.00 88.69 267 TRP A CA 1
ATOM 2140 C C . TRP A 1 267 ? -14.883 3.059 -3.132 1.00 88.69 267 TRP A C 1
ATOM 2142 O O . TRP A 1 267 ? -15.621 3.361 -2.188 1.00 88.69 267 TRP A O 1
ATOM 2152 N N . PHE A 1 268 ? -13.574 3.326 -3.102 1.00 86.06 268 PHE A N 1
ATOM 2153 C CA . PHE A 1 268 ? -12.936 3.943 -1.937 1.00 86.06 268 PHE A CA 1
ATOM 2154 C C . PHE A 1 268 ? -13.302 5.427 -1.764 1.00 86.06 268 PHE A C 1
ATOM 2156 O O . PHE A 1 268 ? -13.269 5.948 -0.646 1.00 86.06 268 PHE A O 1
ATOM 2163 N N . ALA A 1 269 ? -13.666 6.146 -2.832 1.00 85.19 269 ALA A N 1
ATOM 2164 C CA . ALA A 1 269 ? -14.244 7.488 -2.721 1.00 85.19 269 ALA A CA 1
ATOM 2165 C C . ALA A 1 269 ? -15.641 7.447 -2.079 1.00 85.19 269 ALA A C 1
ATOM 2167 O O . ALA A 1 269 ? -15.881 8.161 -1.105 1.00 85.19 269 ALA A O 1
ATOM 2168 N N . ALA A 1 270 ? -16.518 6.554 -2.544 1.00 87.12 270 ALA A N 1
ATOM 2169 C CA . ALA A 1 270 ? -17.856 6.359 -1.996 1.00 87.12 270 ALA A CA 1
ATOM 2170 C C . ALA A 1 270 ? -17.818 5.944 -0.519 1.00 87.12 270 ALA A C 1
ATOM 2172 O O . ALA A 1 270 ? -18.600 6.460 0.281 1.00 87.12 270 ALA A O 1
ATOM 2173 N N . MET A 1 271 ? -16.871 5.081 -0.139 1.00 84.62 271 MET A N 1
ATOM 2174 C CA . MET A 1 271 ? -16.658 4.680 1.253 1.00 84.62 271 MET A CA 1
ATOM 2175 C C . MET A 1 271 ? -16.220 5.870 2.125 1.00 84.62 271 MET A C 1
ATOM 2177 O O . MET A 1 271 ? -16.810 6.098 3.181 1.00 84.62 271 MET A O 1
ATOM 2181 N N . ARG A 1 272 ? -15.272 6.703 1.662 1.00 81.31 272 ARG A N 1
ATOM 2182 C CA . ARG A 1 272 ? -14.845 7.924 2.384 1.00 81.31 272 ARG A CA 1
ATOM 2183 C C . ARG A 1 272 ? -15.982 8.928 2.573 1.00 81.31 272 ARG A C 1
ATOM 2185 O O . ARG A 1 272 ? -16.043 9.608 3.594 1.00 81.31 272 ARG A O 1
ATOM 2192 N N . GLU A 1 273 ? -16.881 9.014 1.600 1.00 83.44 273 GLU A N 1
ATOM 2193 C CA . GLU A 1 273 ? -18.081 9.852 1.661 1.00 83.44 273 GLU A CA 1
ATOM 2194 C C . GLU A 1 273 ? -19.237 9.203 2.445 1.00 83.44 273 GLU A C 1
ATOM 2196 O O . GLU A 1 273 ? -20.268 9.845 2.655 1.00 83.44 273 GLU A O 1
ATOM 2201 N N . ASN A 1 274 ? -19.079 7.952 2.903 1.00 85.38 274 ASN A N 1
ATOM 2202 C CA . ASN A 1 274 ? -20.114 7.147 3.561 1.00 85.38 274 ASN A CA 1
ATOM 2203 C C . ASN A 1 274 ? -21.394 7.017 2.699 1.00 85.38 274 ASN A C 1
ATOM 2205 O O . ASN A 1 274 ? -22.522 7.030 3.207 1.00 85.38 274 ASN A O 1
ATOM 2209 N N . ASN A 1 275 ? -21.217 6.932 1.376 1.00 88.81 275 ASN A N 1
ATOM 2210 C CA . ASN A 1 275 ? -22.278 6.875 0.374 1.00 88.81 275 ASN A CA 1
ATOM 2211 C C . ASN A 1 275 ? -22.631 5.424 0.019 1.00 88.81 275 ASN A C 1
ATOM 2213 O O . ASN A 1 275 ? -22.198 4.875 -0.995 1.00 88.81 275 ASN A O 1
ATOM 2217 N N . ILE A 1 276 ? -23.474 4.819 0.853 1.00 92.44 276 ILE A N 1
ATOM 2218 C CA . ILE A 1 276 ? -23.878 3.411 0.727 1.00 92.44 276 ILE A CA 1
ATOM 2219 C C . ILE A 1 276 ? -24.598 3.139 -0.594 1.00 92.44 276 ILE A C 1
ATOM 2221 O O . ILE A 1 276 ? -24.425 2.079 -1.172 1.00 92.44 276 ILE A O 1
ATOM 2225 N N . GLN A 1 277 ? -25.362 4.093 -1.133 1.00 92.50 277 GLN A N 1
ATOM 2226 C CA . GLN A 1 277 ? -26.058 3.902 -2.410 1.00 92.50 277 GLN A CA 1
ATOM 2227 C C . GLN A 1 277 ? -25.096 3.863 -3.603 1.00 92.50 277 GLN A C 1
ATOM 2229 O O . GLN A 1 277 ? -25.399 3.249 -4.625 1.00 92.50 277 GLN A O 1
ATOM 2234 N N . ALA A 1 278 ? -23.967 4.570 -3.530 1.00 89.38 278 ALA A N 1
ATOM 2235 C CA . ALA A 1 278 ? -22.911 4.451 -4.530 1.00 89.38 278 ALA A CA 1
ATOM 2236 C C . ALA A 1 278 ? -22.167 3.121 -4.377 1.00 89.38 278 ALA A C 1
ATOM 2238 O O . ALA A 1 278 ? -21.990 2.430 -5.374 1.00 89.38 278 ALA A O 1
ATOM 2239 N N . MET A 1 279 ? -21.840 2.728 -3.143 1.00 90.56 279 MET A N 1
ATOM 2240 C CA . MET A 1 279 ? -21.217 1.433 -2.863 1.00 90.56 279 MET A CA 1
ATOM 2241 C C . MET A 1 279 ? -22.105 0.273 -3.333 1.00 90.56 279 MET A C 1
ATOM 2243 O O . MET A 1 279 ? -21.664 -0.543 -4.126 1.00 90.56 279 MET A O 1
ATOM 2247 N N . GLN A 1 280 ? -23.386 0.247 -2.972 1.00 92.81 280 GLN A N 1
ATOM 2248 C CA . GLN A 1 280 ? -24.315 -0.801 -3.398 1.00 92.81 280 GLN A CA 1
ATOM 2249 C C . GLN A 1 280 ? -24.387 -0.934 -4.926 1.00 92.81 280 GLN A C 1
ATOM 2251 O O . GLN A 1 280 ? -24.312 -2.038 -5.444 1.00 92.81 280 GLN A O 1
ATOM 2256 N N . ARG A 1 281 ? -24.435 0.184 -5.665 1.00 93.44 281 ARG A N 1
ATOM 2257 C CA . ARG A 1 281 ? -24.419 0.152 -7.139 1.00 93.44 281 ARG A CA 1
ATOM 2258 C C . ARG A 1 281 ? -23.130 -0.437 -7.713 1.00 93.44 281 ARG A C 1
ATOM 2260 O O . ARG A 1 281 ? -23.190 -1.120 -8.730 1.00 93.44 281 ARG A O 1
ATOM 2267 N N . LEU A 1 282 ? -21.987 -0.137 -7.098 1.00 90.94 282 LEU A N 1
ATOM 2268 C CA . LEU A 1 282 ? -20.690 -0.678 -7.507 1.00 90.94 282 LEU A CA 1
ATOM 2269 C C . LEU A 1 282 ? -20.584 -2.169 -7.167 1.00 90.94 282 LEU A C 1
ATOM 2271 O O . LEU A 1 282 ? -20.091 -2.936 -7.984 1.00 90.94 282 LEU A O 1
ATOM 2275 N N . LEU A 1 283 ? -21.117 -2.586 -6.017 1.00 92.56 283 LEU A N 1
ATOM 2276 C CA . LEU A 1 283 ? -21.163 -3.984 -5.597 1.00 92.56 283 LEU A CA 1
ATOM 2277 C C . LEU A 1 283 ? -22.096 -4.825 -6.484 1.00 92.56 283 LEU A C 1
ATOM 2279 O O . LEU A 1 283 ? -21.745 -5.937 -6.868 1.00 92.56 283 LEU A O 1
ATOM 2283 N N . ASP A 1 284 ? -23.249 -4.272 -6.869 1.00 92.12 284 ASP A N 1
ATOM 2284 C CA . ASP A 1 284 ? -24.185 -4.904 -7.808 1.00 92.12 284 ASP A CA 1
ATOM 2285 C C . ASP A 1 284 ? -23.554 -5.099 -9.200 1.00 92.12 284 ASP A C 1
ATOM 2287 O O . ASP A 1 284 ? -23.870 -6.063 -9.902 1.00 92.12 284 ASP A O 1
ATOM 2291 N N . ALA A 1 285 ? -22.682 -4.174 -9.618 1.00 90.94 285 ALA A N 1
ATOM 2292 C CA . ALA A 1 285 ? -21.966 -4.248 -10.890 1.00 90.94 285 ALA A CA 1
ATOM 2293 C C . ALA A 1 285 ? -20.773 -5.215 -10.830 1.00 90.94 285 ALA A C 1
ATOM 2295 O O . ALA A 1 285 ? -20.552 -5.975 -11.775 1.00 90.94 285 ALA A O 1
ATOM 2296 N N . ASN A 1 286 ? -20.027 -5.197 -9.724 1.00 88.06 286 ASN A N 1
ATOM 2297 C CA . ASN A 1 286 ? -18.848 -6.019 -9.495 1.00 88.06 286 ASN A CA 1
ATOM 2298 C C . ASN A 1 286 ? -18.823 -6.543 -8.043 1.00 88.06 286 ASN A C 1
ATOM 2300 O O . ASN A 1 286 ? -18.331 -5.854 -7.149 1.00 88.06 286 ASN A O 1
ATOM 2304 N N . PRO A 1 287 ? -19.286 -7.782 -7.797 1.00 88.25 287 PRO A N 1
ATOM 2305 C CA . PRO A 1 287 ? -19.304 -8.365 -6.455 1.00 88.25 287 PRO A CA 1
ATOM 2306 C C . PRO A 1 287 ? -17.917 -8.541 -5.819 1.00 88.25 287 PRO A C 1
ATOM 2308 O O . PRO A 1 287 ? -17.804 -8.571 -4.597 1.00 88.25 287 PRO A O 1
ATOM 2311 N N . GLU A 1 288 ? -16.852 -8.652 -6.621 1.00 86.00 288 GLU A N 1
ATOM 2312 C CA . GLU A 1 288 ? -15.487 -8.859 -6.114 1.00 86.00 288 GLU A CA 1
ATOM 2313 C C . GLU A 1 288 ? -14.894 -7.580 -5.498 1.00 86.00 288 GLU A C 1
ATOM 2315 O O . GLU A 1 288 ? -13.938 -7.650 -4.723 1.00 86.00 288 GLU A O 1
ATOM 2320 N N . ILE A 1 289 ? -15.495 -6.412 -5.768 1.00 87.50 289 ILE A N 1
ATOM 2321 C CA . ILE A 1 289 ? -15.005 -5.110 -5.297 1.00 87.50 289 ILE A CA 1
ATOM 2322 C C . ILE A 1 289 ? -15.034 -4.967 -3.768 1.00 87.50 289 ILE A C 1
ATOM 2324 O O . ILE A 1 289 ? -14.297 -4.157 -3.205 1.00 87.50 289 ILE A O 1
ATOM 2328 N N . ILE A 1 290 ? -15.851 -5.770 -3.077 1.00 89.56 290 ILE A N 1
ATOM 2329 C CA . ILE A 1 290 ? -15.957 -5.744 -1.613 1.00 89.56 290 ILE A CA 1
ATOM 2330 C C . ILE A 1 290 ? -14.631 -6.096 -0.926 1.00 89.56 290 ILE A C 1
ATOM 2332 O O . ILE A 1 290 ? -14.308 -5.506 0.105 1.00 89.56 290 ILE A O 1
ATOM 2336 N N . GLU A 1 291 ? -13.838 -6.981 -1.541 1.00 89.25 291 GLU A N 1
ATOM 2337 C CA . GLU A 1 291 ? -12.519 -7.416 -1.066 1.00 89.25 291 GLU A CA 1
ATOM 2338 C C . GLU A 1 291 ? -11.355 -6.681 -1.750 1.00 89.25 291 GLU A C 1
ATOM 2340 O O . GLU A 1 291 ? -10.187 -7.028 -1.540 1.00 89.25 291 GLU A O 1
ATOM 2345 N N . ALA A 1 292 ? -11.647 -5.652 -2.553 1.00 86.56 292 ALA A N 1
ATOM 2346 C CA . ALA A 1 292 ? -10.616 -4.833 -3.175 1.00 86.56 292 ALA A CA 1
ATOM 2347 C C . ALA A 1 292 ? -9.740 -4.166 -2.107 1.00 86.56 292 ALA A C 1
ATOM 2349 O O . ALA A 1 292 ? -10.229 -3.714 -1.066 1.00 86.56 292 ALA A O 1
ATOM 2350 N N . LYS A 1 293 ? -8.435 -4.091 -2.378 1.00 85.06 293 LYS A N 1
ATOM 2351 C CA . LYS A 1 293 ? -7.437 -3.494 -1.485 1.00 85.06 293 LYS A CA 1
ATOM 2352 C C . LYS A 1 293 ? -6.926 -2.179 -2.051 1.00 85.06 293 LYS A C 1
ATOM 2354 O O . LYS A 1 293 ? -6.630 -2.079 -3.237 1.00 85.06 293 LYS A O 1
ATOM 2359 N N . ASP A 1 294 ? -6.787 -1.187 -1.183 1.00 74.69 294 ASP A N 1
ATOM 2360 C CA . ASP A 1 294 ? -6.151 0.084 -1.522 1.00 74.69 294 ASP A CA 1
ATOM 2361 C C . ASP A 1 294 ? -4.647 -0.088 -1.817 1.00 74.69 294 ASP A C 1
ATOM 2363 O O . ASP A 1 294 ? -3.983 -0.934 -1.225 1.00 74.69 294 ASP A O 1
ATOM 2367 N N . GLN A 1 295 ? -4.094 0.751 -2.699 1.00 69.25 295 GLN A N 1
ATOM 2368 C CA . GLN A 1 295 ? -2.686 0.681 -3.126 1.00 69.25 295 GLN A CA 1
ATOM 2369 C C . GLN A 1 295 ? -1.682 1.174 -2.085 1.00 69.25 295 GLN A C 1
ATOM 2371 O O . GLN A 1 295 ? -0.489 0.952 -2.251 1.00 69.25 295 GLN A O 1
ATOM 2376 N N . HIS A 1 296 ? -2.118 1.978 -1.113 1.00 65.75 296 HIS A N 1
ATOM 2377 C CA . HIS A 1 296 ? -1.192 2.653 -0.210 1.00 65.75 296 HIS A CA 1
ATOM 2378 C C . HIS A 1 296 ? -0.913 1.827 1.033 1.00 65.75 296 HIS A C 1
ATOM 2380 O O . HIS A 1 296 ? 0.196 1.881 1.552 1.00 65.75 296 HIS A O 1
ATOM 2386 N N . LEU A 1 297 ? -1.938 1.139 1.537 1.00 68.81 297 LEU A N 1
ATOM 2387 C CA . LEU A 1 297 ? -1.871 0.387 2.789 1.00 68.81 297 LEU A CA 1
ATOM 2388 C C . LEU A 1 297 ? -2.354 -1.064 2.631 1.00 68.81 297 LEU A C 1
ATOM 2390 O O . LEU A 1 297 ? -2.357 -1.818 3.598 1.00 68.81 297 LEU A O 1
ATOM 2394 N N . GLY A 1 298 ? -2.815 -1.471 1.443 1.00 79.12 298 GLY A N 1
ATOM 2395 C CA . GLY A 1 298 ? -3.400 -2.798 1.227 1.00 79.12 298 GLY A CA 1
ATOM 2396 C C . GLY A 1 298 ? -4.716 -3.019 1.975 1.00 79.12 298 GLY A C 1
ATOM 2397 O O . GLY A 1 298 ? -5.086 -4.163 2.244 1.00 79.12 298 GLY A O 1
ATOM 2398 N N . MET A 1 299 ? -5.413 -1.942 2.346 1.00 82.81 299 MET A N 1
ATOM 2399 C CA . MET A 1 299 ? -6.614 -2.001 3.180 1.00 82.81 299 MET A CA 1
ATOM 2400 C C . MET A 1 299 ? -7.877 -2.238 2.356 1.00 82.81 299 MET A C 1
ATOM 2402 O O . MET A 1 299 ? -8.119 -1.559 1.359 1.00 82.81 299 MET A O 1
ATOM 2406 N N . THR A 1 300 ? -8.728 -3.138 2.835 1.00 89.81 300 THR A N 1
ATOM 2407 C CA . THR A 1 300 ? -10.087 -3.354 2.327 1.00 89.81 300 THR A CA 1
ATOM 2408 C C . THR A 1 300 ? -11.043 -2.243 2.772 1.00 89.81 300 THR A C 1
ATOM 2410 O O . THR A 1 300 ? -10.770 -1.520 3.735 1.00 89.81 300 THR A O 1
ATOM 2413 N N . ALA A 1 301 ? -12.214 -2.125 2.140 1.00 89.12 301 ALA A N 1
ATOM 2414 C CA . ALA A 1 301 ? -13.246 -1.168 2.562 1.00 89.12 301 ALA A CA 1
ATOM 2415 C C . ALA A 1 301 ? -13.671 -1.350 4.032 1.00 89.12 301 ALA A C 1
ATOM 2417 O O . ALA A 1 301 ? -13.907 -0.364 4.734 1.00 89.12 301 ALA A O 1
ATOM 2418 N N . LEU A 1 302 ? -13.696 -2.595 4.528 1.00 92.19 302 LEU A N 1
ATOM 2419 C CA . LEU A 1 302 ? -13.997 -2.893 5.931 1.00 92.19 302 LEU A CA 1
ATOM 2420 C C . LEU A 1 302 ? -12.945 -2.291 6.884 1.00 92.19 302 LEU A C 1
ATOM 2422 O O . LEU A 1 302 ? -13.299 -1.640 7.870 1.00 92.19 302 LEU A O 1
ATOM 2426 N N . LEU A 1 303 ? -11.658 -2.431 6.550 1.00 89.31 303 LEU A N 1
ATOM 2427 C CA . LEU A 1 303 ? -10.539 -1.849 7.302 1.00 89.31 303 LEU A CA 1
ATOM 2428 C C . LEU A 1 303 ? -10.624 -0.318 7.317 1.00 89.31 303 LEU A C 1
ATOM 2430 O O . LEU A 1 303 ? -10.616 0.293 8.384 1.00 89.31 303 LEU A O 1
ATOM 2434 N N . TRP A 1 304 ? -10.829 0.294 6.150 1.00 87.31 304 TRP A N 1
ATOM 2435 C CA . TRP A 1 304 ? -11.011 1.739 6.040 1.00 87.31 304 TRP A CA 1
ATOM 2436 C C . TRP A 1 304 ? -12.194 2.266 6.862 1.00 87.31 304 TRP A C 1
ATOM 2438 O O . TRP A 1 304 ? -12.077 3.293 7.529 1.00 87.31 304 TRP A O 1
ATOM 2448 N N . SER A 1 305 ? -13.340 1.581 6.825 1.00 88.88 305 SER A N 1
ATOM 2449 C CA . SER A 1 305 ? -14.516 2.004 7.592 1.00 88.88 305 SER A CA 1
ATOM 2450 C C . SER A 1 305 ? -14.274 1.940 9.106 1.00 88.88 305 SER A C 1
ATOM 2452 O O . SER A 1 305 ? -14.803 2.777 9.841 1.00 88.88 305 SER A O 1
ATOM 2454 N N . THR A 1 306 ? -13.410 1.023 9.559 1.00 86.75 306 THR A N 1
ATOM 2455 C CA . THR A 1 306 ? -12.968 0.919 10.958 1.00 86.75 306 THR A CA 1
ATOM 2456 C C . THR A 1 306 ? -12.010 2.054 11.332 1.00 86.75 306 THR A C 1
ATOM 2458 O O . THR A 1 306 ? -12.208 2.701 12.361 1.00 86.75 306 THR A O 1
ATOM 2461 N N . ASP A 1 307 ? -11.020 2.355 10.485 1.00 85.06 307 ASP A N 1
ATOM 2462 C CA . ASP A 1 307 ? -10.061 3.451 10.704 1.00 85.06 307 ASP A CA 1
ATOM 2463 C C . ASP A 1 307 ? -10.764 4.821 10.745 1.00 85.06 307 ASP A C 1
ATOM 2465 O O . ASP A 1 307 ? -10.646 5.576 11.718 1.00 85.06 307 ASP A O 1
ATOM 2469 N N . LEU A 1 308 ? -11.609 5.101 9.747 1.00 83.06 308 LEU A N 1
ATOM 2470 C CA . LEU A 1 308 ? -12.387 6.341 9.660 1.00 83.06 308 LEU A CA 1
ATOM 2471 C C . LEU A 1 308 ? -13.476 6.430 10.737 1.00 83.06 308 LEU A C 1
ATOM 2473 O O . LEU A 1 308 ? -13.829 7.528 11.177 1.00 83.06 308 LEU A O 1
ATOM 2477 N N . GLY A 1 309 ? -13.984 5.293 11.218 1.00 84.56 309 GLY A N 1
ATOM 2478 C CA . GLY A 1 309 ? -15.086 5.253 12.177 1.00 84.56 309 GLY A CA 1
ATOM 2479 C C . GLY A 1 309 ? -16.459 5.417 11.549 1.00 84.56 309 GLY A C 1
ATOM 2480 O O . GLY A 1 309 ? -17.371 5.946 12.184 1.00 84.56 309 GLY A O 1
ATOM 2481 N N . CYS A 1 310 ? -16.616 5.002 10.298 1.00 86.62 310 CYS A N 1
ATOM 2482 C CA . CYS A 1 310 ? -17.876 5.089 9.577 1.00 86.62 310 CYS A CA 1
ATOM 2483 C C . CYS A 1 310 ? -18.774 3.898 9.935 1.00 86.62 310 CYS A C 1
ATOM 2485 O O . CYS A 1 310 ? -18.863 2.936 9.179 1.00 86.62 310 CYS A O 1
ATOM 2487 N N . GLU A 1 311 ? -19.478 3.984 11.068 1.00 90.62 311 GLU A N 1
ATOM 2488 C CA . GLU A 1 311 ? -20.327 2.898 11.597 1.00 90.62 311 GLU A CA 1
ATOM 2489 C C . GLU A 1 311 ? -21.346 2.382 10.574 1.00 90.62 311 GLU A C 1
ATOM 2491 O O . GLU A 1 311 ? -21.548 1.179 10.442 1.00 90.62 311 GLU A O 1
ATOM 2496 N N . ARG A 1 312 ? -21.965 3.285 9.801 1.00 90.06 312 ARG A N 1
ATOM 2497 C CA . ARG A 1 312 ? -23.002 2.911 8.831 1.00 90.06 312 ARG A CA 1
ATOM 2498 C C . ARG A 1 312 ? -22.449 2.090 7.663 1.00 90.06 312 ARG A C 1
ATOM 2500 O O . ARG A 1 312 ? -23.046 1.079 7.311 1.00 90.06 312 ARG A O 1
ATOM 2507 N N . SER A 1 313 ? -21.332 2.524 7.074 1.00 88.75 313 SER A N 1
ATOM 2508 C CA . SER A 1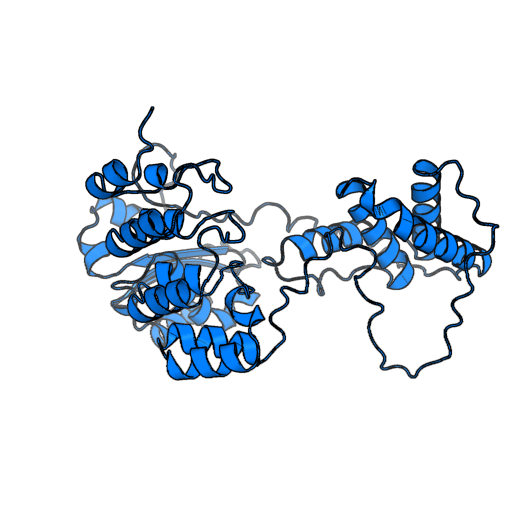 313 ? -20.663 1.766 6.007 1.00 88.75 313 SER A CA 1
ATOM 2509 C C . SER A 1 313 ? -20.110 0.448 6.540 1.00 88.75 313 SER A C 1
ATOM 2511 O O . SER A 1 313 ? -20.216 -0.563 5.864 1.00 88.75 313 SER A O 1
ATOM 2513 N N . PHE A 1 314 ? -19.586 0.441 7.767 1.00 92.44 314 PHE A N 1
ATOM 2514 C CA . PHE A 1 314 ? -19.069 -0.764 8.407 1.00 92.44 314 PHE A CA 1
ATOM 2515 C C . PHE A 1 314 ? -20.154 -1.829 8.614 1.00 92.44 314 PHE A C 1
ATOM 2517 O O . PHE A 1 314 ? -19.968 -2.973 8.213 1.00 92.44 314 PHE A O 1
ATOM 2524 N N . MET A 1 315 ? -21.305 -1.453 9.185 1.00 92.94 315 MET A N 1
ATOM 2525 C CA . MET A 1 315 ? -22.430 -2.379 9.358 1.00 92.94 315 MET A CA 1
ATOM 2526 C C . MET A 1 315 ? -22.917 -2.924 8.017 1.00 92.94 315 MET A C 1
ATOM 2528 O O . MET A 1 315 ? -23.102 -4.126 7.880 1.00 92.94 315 MET A O 1
ATOM 2532 N N . TRP A 1 316 ? -23.068 -2.049 7.019 1.00 93.88 316 TRP A N 1
ATOM 2533 C CA . TRP A 1 316 ? -23.496 -2.471 5.690 1.00 93.88 316 TRP A CA 1
ATOM 2534 C C . TRP A 1 316 ? -22.495 -3.441 5.043 1.00 93.88 316 TRP A C 1
ATOM 2536 O O . TRP A 1 316 ? -22.900 -4.473 4.530 1.00 93.88 316 TRP A O 1
ATOM 2546 N N . LEU A 1 317 ? -21.188 -3.173 5.134 1.00 92.69 317 LEU A N 1
ATOM 2547 C CA . LEU A 1 317 ? -20.154 -4.077 4.615 1.00 92.69 317 LEU A CA 1
ATOM 2548 C C . LEU A 1 317 ? -20.174 -5.450 5.305 1.00 92.69 317 LEU A C 1
ATOM 2550 O O . LEU A 1 317 ? -19.966 -6.459 4.637 1.00 92.69 317 LEU A O 1
A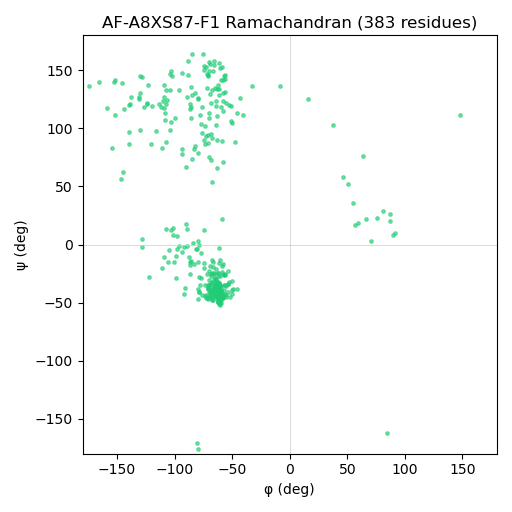TOM 2554 N N . LEU A 1 318 ? -20.435 -5.506 6.616 1.00 92.06 318 LEU A N 1
ATOM 2555 C CA . LEU A 1 318 ? -20.612 -6.779 7.322 1.00 92.06 318 LEU A CA 1
ATOM 2556 C C . LEU A 1 318 ? -21.860 -7.534 6.849 1.00 92.06 318 LEU A C 1
ATOM 2558 O O . LEU A 1 318 ? -21.787 -8.746 6.651 1.00 92.06 318 LEU A O 1
ATOM 2562 N N . ASP A 1 319 ? -22.978 -6.833 6.640 1.00 92.88 319 ASP A N 1
ATOM 2563 C CA . ASP A 1 319 ? -24.227 -7.429 6.148 1.00 92.88 319 ASP A CA 1
ATOM 2564 C C . ASP A 1 319 ? -24.072 -7.993 4.721 1.00 92.88 319 ASP A C 1
ATOM 2566 O O . ASP A 1 319 ? -24.631 -9.045 4.410 1.00 92.88 319 ASP A O 1
ATOM 2570 N N . GLU A 1 320 ? -23.270 -7.337 3.876 1.00 91.50 320 GLU A N 1
ATOM 2571 C CA . GLU A 1 320 ? -22.927 -7.797 2.519 1.00 91.50 320 GLU A CA 1
ATOM 2572 C C . GLU A 1 320 ? -21.840 -8.895 2.497 1.00 91.50 320 GLU A C 1
ATOM 2574 O O . GLU A 1 320 ? -21.481 -9.400 1.434 1.00 91.50 320 GLU A O 1
ATOM 2579 N N . GLY A 1 321 ? -21.326 -9.308 3.661 1.00 87.38 321 GLY A N 1
ATOM 2580 C CA . GLY A 1 321 ? -20.410 -10.444 3.784 1.00 87.38 321 GLY A CA 1
ATOM 2581 C C . GLY A 1 321 ? -18.927 -10.119 3.594 1.00 87.38 321 GLY A C 1
ATOM 2582 O O . GLY A 1 321 ? -18.163 -11.013 3.227 1.00 87.38 321 GLY A O 1
ATOM 2583 N N . ALA A 1 322 ? -18.502 -8.879 3.858 1.00 91.56 322 ALA A N 1
ATOM 2584 C CA . ALA A 1 322 ? -17.086 -8.515 3.854 1.00 91.56 322 ALA A CA 1
ATOM 2585 C C . ALA A 1 322 ? -16.266 -9.387 4.823 1.00 91.56 322 ALA A C 1
ATOM 2587 O O . ALA A 1 322 ? -16.689 -9.708 5.939 1.00 91.56 322 ALA A O 1
ATOM 2588 N N . ASN A 1 323 ? -15.049 -9.736 4.418 1.00 88.88 323 ASN A N 1
ATOM 2589 C CA . ASN A 1 323 ? -14.164 -10.606 5.172 1.00 88.88 323 ASN A CA 1
ATOM 2590 C C . ASN A 1 323 ? -13.641 -9.928 6.448 1.00 88.88 323 ASN A C 1
ATOM 2592 O O . ASN A 1 323 ? -12.743 -9.083 6.428 1.00 88.88 323 ASN A O 1
ATOM 2596 N N . VAL A 1 324 ? -14.135 -10.389 7.596 1.00 91.31 324 VAL A N 1
ATOM 2597 C CA . VAL A 1 324 ? -13.715 -9.927 8.932 1.00 91.31 324 VAL A CA 1
ATOM 2598 C C . VAL A 1 324 ? -12.269 -10.279 9.292 1.00 91.31 324 VAL A C 1
ATOM 2600 O O . VAL A 1 324 ? -11.713 -9.722 10.239 1.00 91.31 324 VAL A O 1
ATOM 2603 N N . HIS A 1 325 ? -11.651 -11.194 8.544 1.00 87.62 325 HIS A N 1
ATOM 2604 C CA . HIS A 1 325 ? -10.254 -11.603 8.691 1.00 87.62 325 HIS A CA 1
ATOM 2605 C C . HIS A 1 325 ? -9.344 -10.991 7.625 1.00 87.62 325 HIS A C 1
ATOM 2607 O O . HIS A 1 325 ? -8.206 -11.438 7.469 1.00 87.62 325 HIS A O 1
ATOM 2613 N N . ALA A 1 326 ? -9.828 -10.002 6.870 1.00 87.00 326 ALA A N 1
ATOM 2614 C CA . ALA A 1 326 ? -8.982 -9.271 5.946 1.00 87.00 326 ALA A CA 1
ATOM 2615 C C . ALA A 1 326 ? -7.787 -8.655 6.687 1.00 87.00 326 ALA A C 1
ATOM 2617 O O . ALA A 1 326 ? -7.890 -8.260 7.847 1.00 87.00 326 ALA A O 1
ATOM 2618 N N . VAL A 1 327 ? -6.649 -8.591 6.005 1.00 86.62 327 VAL A N 1
ATOM 2619 C CA . VAL A 1 327 ? -5.419 -8.008 6.540 1.00 86.62 327 VAL A CA 1
ATOM 2620 C C . VAL A 1 327 ? -4.851 -6.986 5.575 1.00 86.62 327 VAL A C 1
ATOM 2622 O O . VAL A 1 327 ? -4.933 -7.169 4.352 1.00 86.62 327 VAL A O 1
ATOM 2625 N N . ASP A 1 328 ? -4.274 -5.936 6.138 1.00 82.31 328 ASP A N 1
ATOM 2626 C CA . ASP A 1 328 ? -3.505 -4.933 5.412 1.00 82.31 328 ASP A CA 1
ATOM 2627 C C . ASP A 1 328 ? -2.063 -5.422 5.126 1.00 82.31 328 ASP A C 1
ATOM 2629 O O . ASP A 1 328 ? -1.742 -6.604 5.307 1.00 82.31 328 ASP A O 1
ATOM 2633 N N . GLU A 1 329 ? -1.186 -4.544 4.633 1.00 81.38 329 GLU A N 1
ATOM 2634 C CA . GLU A 1 329 ? 0.225 -4.888 4.371 1.00 81.38 329 GLU A CA 1
ATOM 2635 C C . GLU A 1 329 ? 1.036 -5.207 5.638 1.00 81.38 329 GLU A C 1
ATOM 2637 O O . GLU A 1 329 ? 1.992 -5.982 5.577 1.00 81.38 329 GLU A O 1
ATOM 2642 N N . CYS A 1 330 ? 0.625 -4.672 6.788 1.00 77.06 330 CYS A N 1
ATOM 2643 C CA . CYS A 1 330 ? 1.215 -4.921 8.102 1.00 77.06 330 CYS A CA 1
ATOM 2644 C C . CYS A 1 330 ? 0.574 -6.125 8.812 1.00 77.06 330 CYS A C 1
ATOM 2646 O O . CYS A 1 330 ? 0.763 -6.311 10.013 1.00 77.06 330 CYS A O 1
ATOM 2648 N N . LEU A 1 331 ? -0.197 -6.952 8.097 1.00 83.94 331 LEU A N 1
ATOM 2649 C CA . LEU A 1 331 ? -0.959 -8.075 8.653 1.00 83.94 331 LEU A CA 1
ATOM 2650 C C . LEU A 1 331 ? -1.996 -7.668 9.721 1.00 83.94 331 LEU A C 1
ATOM 2652 O O . LEU A 1 331 ? -2.481 -8.512 10.476 1.00 83.94 331 LEU A O 1
ATOM 2656 N N . GLN A 1 332 ? -2.385 -6.396 9.775 1.00 82.56 332 GLN A N 1
ATOM 2657 C CA . GLN A 1 332 ? -3.349 -5.883 10.738 1.00 82.56 332 GLN A CA 1
ATOM 2658 C C . GLN A 1 332 ? -4.775 -6.207 10.291 1.00 82.56 332 GLN A C 1
ATOM 2660 O O . GLN A 1 332 ? -5.205 -5.895 9.180 1.00 82.56 332 GLN A O 1
ATOM 2665 N N . THR A 1 333 ? -5.526 -6.843 11.189 1.00 90.00 333 THR A N 1
ATOM 2666 C CA . THR A 1 333 ? -6.950 -7.168 11.000 1.00 90.00 333 THR A CA 1
ATOM 2667 C C . THR A 1 333 ? -7.852 -5.996 11.400 1.00 90.00 333 THR A C 1
ATOM 2669 O O . THR A 1 333 ? -7.419 -5.140 12.176 1.00 90.00 333 THR A O 1
ATOM 2672 N N . PRO A 1 334 ? -9.142 -5.969 11.001 1.00 90.69 334 PRO A N 1
ATOM 2673 C CA . PRO A 1 334 ? -10.095 -4.972 11.492 1.00 90.69 334 PRO A CA 1
ATOM 2674 C C . PRO A 1 334 ? -10.116 -4.851 13.022 1.00 90.69 334 PRO A C 1
ATOM 2676 O O . PRO A 1 334 ? -10.313 -3.763 13.558 1.00 90.69 334 PRO A O 1
ATOM 2679 N N . LEU A 1 335 ? -9.851 -5.950 13.738 1.00 90.50 335 LEU A N 1
ATOM 2680 C CA . LEU A 1 335 ? -9.798 -5.952 15.198 1.00 90.50 335 LEU A CA 1
ATOM 2681 C C . LEU A 1 335 ? -8.567 -5.211 15.743 1.00 90.50 335 LEU A C 1
ATOM 2683 O O . LEU A 1 335 ? -8.688 -4.522 16.753 1.00 90.50 335 LEU A O 1
ATOM 2687 N N . HIS A 1 336 ? -7.417 -5.283 15.059 1.00 88.12 336 HIS A N 1
ATOM 2688 C CA . HIS A 1 336 ? -6.242 -4.465 15.389 1.00 88.12 336 HIS A CA 1
ATOM 2689 C C . HIS A 1 336 ? -6.559 -2.975 15.243 1.00 88.12 336 HIS A C 1
ATOM 2691 O O . HIS A 1 336 ? -6.281 -2.203 16.157 1.00 88.12 336 HIS A O 1
ATOM 2697 N N . PHE A 1 337 ? -7.212 -2.571 14.149 1.00 86.69 337 PHE A N 1
ATOM 2698 C CA . PHE A 1 337 ? -7.620 -1.176 13.944 1.00 86.69 337 PHE A CA 1
ATOM 2699 C C . PHE A 1 337 ? -8.639 -0.714 14.989 1.00 86.69 337 PHE A C 1
ATOM 2701 O O . PHE A 1 337 ? -8.488 0.360 15.572 1.00 86.69 337 PHE A O 1
ATOM 2708 N N . ALA A 1 338 ? -9.648 -1.534 15.297 1.00 87.94 338 ALA A N 1
ATOM 2709 C CA . ALA A 1 338 ? -10.614 -1.219 16.348 1.00 87.94 338 ALA A CA 1
ATOM 2710 C C . ALA A 1 338 ? -9.933 -1.035 17.718 1.00 87.94 338 ALA A C 1
ATOM 2712 O O . ALA A 1 338 ? -10.305 -0.134 18.474 1.00 87.94 338 ALA A O 1
ATOM 2713 N N . ALA A 1 339 ? -8.912 -1.843 18.016 1.00 87.56 339 ALA A N 1
ATOM 2714 C CA . ALA A 1 339 ? -8.133 -1.752 19.244 1.00 87.56 339 ALA A CA 1
ATOM 2715 C C . ALA A 1 339 ? -7.223 -0.513 19.294 1.00 87.56 339 ALA A C 1
ATOM 2717 O O . ALA A 1 339 ? -7.235 0.207 20.294 1.00 87.56 339 ALA A O 1
ATOM 2718 N N . GLN A 1 340 ? -6.481 -0.233 18.217 1.00 84.94 340 GLN A N 1
ATOM 2719 C CA . GLN A 1 340 ? -5.575 0.919 18.103 1.00 84.94 340 GLN A CA 1
ATOM 2720 C C . GLN A 1 340 ? -6.319 2.253 18.121 1.00 84.94 340 GLN A C 1
ATOM 2722 O O . GLN A 1 340 ? -5.849 3.232 18.701 1.00 84.94 340 GLN A O 1
ATOM 2727 N N . CYS A 1 341 ? -7.491 2.305 17.488 1.00 80.31 341 CYS A N 1
ATOM 2728 C CA . CYS A 1 341 ? -8.324 3.500 17.448 1.00 80.31 341 CYS A CA 1
ATOM 2729 C C . CYS A 1 341 ? -9.229 3.653 18.683 1.00 80.31 341 CYS A C 1
ATOM 2731 O O . CYS A 1 341 ? -10.010 4.604 18.723 1.00 80.31 341 CYS A O 1
ATOM 2733 N N . SER A 1 342 ? -9.159 2.742 19.664 1.00 85.56 342 SER A N 1
ATOM 2734 C CA . SER A 1 342 ? -10.034 2.705 20.848 1.00 85.56 342 SER A CA 1
ATOM 2735 C C . SER A 1 342 ? -11.525 2.788 20.489 1.00 85.56 342 SER A C 1
ATOM 2737 O O . SER A 1 342 ? -12.267 3.632 20.993 1.00 85.56 342 SER A O 1
ATOM 2739 N N . ARG A 1 343 ? -11.973 1.920 19.575 1.00 84.94 343 ARG A N 1
ATOM 2740 C CA . ARG A 1 343 ? -13.333 1.907 19.018 1.00 84.94 343 ARG A CA 1
ATOM 2741 C C . ARG A 1 343 ? -14.121 0.667 19.483 1.00 84.94 343 ARG A C 1
ATOM 2743 O O . ARG A 1 343 ? -14.223 -0.306 18.732 1.00 84.94 343 ARG A O 1
ATOM 2750 N N . PRO A 1 344 ? -14.730 0.684 20.686 1.00 86.88 344 PRO A N 1
ATOM 2751 C CA . PRO A 1 344 ? -15.370 -0.498 21.271 1.00 86.88 344 PRO A CA 1
ATOM 2752 C C . PRO A 1 344 ? -16.564 -1.014 20.461 1.00 86.88 344 PRO A C 1
ATOM 2754 O O . PRO A 1 344 ? -16.740 -2.221 20.354 1.00 86.88 344 PRO A O 1
ATOM 2757 N N . PHE A 1 345 ? -17.339 -0.124 19.835 1.00 89.69 345 PHE A N 1
ATOM 2758 C CA . PHE A 1 345 ? -18.477 -0.505 18.990 1.00 89.69 345 PHE A CA 1
ATOM 2759 C C . PHE A 1 345 ? -18.066 -1.434 17.834 1.00 89.69 345 PHE A C 1
ATOM 2761 O O . PHE A 1 345 ? -18.680 -2.474 17.609 1.00 89.69 345 PHE A O 1
ATOM 2768 N N . PHE A 1 346 ? -16.984 -1.089 17.135 1.00 89.69 346 PHE A N 1
ATOM 2769 C CA . PHE A 1 346 ? -16.468 -1.880 16.018 1.00 89.69 346 PHE A CA 1
ATOM 2770 C C . PHE A 1 346 ? -15.876 -3.198 16.510 1.00 89.69 346 PHE A C 1
ATOM 2772 O O . PHE A 1 346 ? -16.128 -4.240 15.916 1.00 89.69 346 PHE A O 1
ATOM 2779 N N . ALA A 1 347 ? -15.142 -3.169 17.625 1.00 90.00 347 ALA A N 1
ATOM 2780 C CA . ALA A 1 347 ? -14.603 -4.377 18.236 1.00 90.00 347 ALA A CA 1
ATOM 2781 C C . ALA A 1 347 ? -15.712 -5.368 18.623 1.00 90.00 347 ALA A C 1
ATOM 2783 O O . ALA A 1 347 ? -15.609 -6.546 18.304 1.00 90.00 347 ALA A O 1
ATOM 2784 N N . GLU A 1 348 ? -16.795 -4.903 19.251 1.00 89.88 348 GLU A N 1
ATOM 2785 C CA . GLU A 1 348 ? -17.928 -5.757 19.626 1.00 89.88 348 GLU A CA 1
ATOM 2786 C C . GLU A 1 348 ? -18.603 -6.395 18.408 1.00 89.88 348 GLU A C 1
ATOM 2788 O O . GLU A 1 348 ? -18.869 -7.597 18.421 1.00 89.88 348 GLU A O 1
ATOM 2793 N N . LEU A 1 349 ? -18.826 -5.626 17.339 1.00 90.88 349 LEU A N 1
ATOM 2794 C CA . LEU A 1 349 ? -19.400 -6.155 16.100 1.00 90.88 349 LEU A CA 1
ATOM 2795 C C . LEU A 1 349 ? -18.472 -7.160 15.408 1.00 90.88 349 LEU A C 1
ATOM 2797 O O . LEU A 1 349 ? -18.931 -8.206 14.961 1.00 90.88 349 LEU A O 1
ATOM 2801 N N . LEU A 1 350 ? -17.166 -6.886 15.360 1.00 90.94 350 LEU A N 1
ATOM 2802 C CA . LEU A 1 350 ? -16.179 -7.813 14.800 1.00 90.94 350 LEU A CA 1
ATOM 2803 C C . LEU A 1 350 ? -16.124 -9.123 15.590 1.00 90.94 350 LEU A C 1
ATOM 2805 O O . LEU A 1 350 ? -16.075 -10.194 14.991 1.00 90.94 350 LEU A O 1
ATOM 2809 N N . LEU A 1 351 ? -16.174 -9.055 16.923 1.00 89.69 351 LEU A N 1
ATOM 2810 C CA . LEU A 1 351 ? -16.225 -10.238 17.786 1.00 89.69 351 LEU A CA 1
ATOM 2811 C C . LEU A 1 351 ? -17.504 -11.049 17.557 1.00 89.69 351 LEU A C 1
ATOM 2813 O O . LEU A 1 351 ? -17.441 -12.272 17.450 1.00 89.69 351 LEU A O 1
ATOM 2817 N N . GLN A 1 352 ? -18.656 -10.384 17.430 1.00 89.56 352 GLN A N 1
ATOM 2818 C CA . GLN A 1 352 ? -19.923 -11.042 17.089 1.00 89.56 352 GLN A CA 1
ATOM 2819 C C . GLN A 1 352 ? -19.882 -11.695 15.704 1.00 89.56 352 GLN A C 1
ATOM 2821 O O . GLN A 1 352 ? -20.458 -12.765 15.515 1.00 89.56 352 GLN A O 1
ATOM 2826 N N . ALA A 1 353 ? -19.164 -11.085 14.761 1.00 86.75 353 ALA A N 1
ATOM 2827 C CA . ALA A 1 353 ? -18.940 -11.616 13.423 1.00 86.75 353 ALA A CA 1
ATOM 2828 C C . ALA A 1 353 ? -17.833 -12.693 13.360 1.00 86.75 353 ALA A C 1
ATOM 2830 O O . ALA A 1 353 ? -17.530 -13.196 12.280 1.00 86.75 353 ALA A O 1
ATOM 2831 N N . GLY A 1 354 ? -17.245 -13.084 14.498 1.00 86.12 354 GLY A N 1
ATOM 2832 C CA . GLY A 1 354 ? -16.279 -14.183 14.587 1.00 86.12 354 GLY A CA 1
ATOM 2833 C C . GLY A 1 354 ? -14.821 -13.795 14.328 1.00 86.12 354 GLY A C 1
ATOM 2834 O O . GLY A 1 354 ? -14.012 -14.668 14.017 1.00 86.12 354 GLY A O 1
ATOM 2835 N N . ALA A 1 355 ? -14.456 -12.516 14.453 1.00 89.44 355 ALA A N 1
ATOM 2836 C CA . ALA A 1 355 ? -13.075 -12.067 14.283 1.00 89.44 355 ALA A CA 1
ATOM 2837 C C . ALA A 1 355 ? -12.104 -12.774 15.250 1.00 89.44 355 ALA A C 1
ATOM 2839 O O . ALA A 1 355 ? -12.397 -13.001 16.424 1.00 89.44 355 ALA A O 1
ATOM 2840 N N . ASN A 1 356 ? -10.907 -13.094 14.752 1.00 86.00 356 ASN A N 1
ATOM 2841 C CA . ASN A 1 356 ? -9.885 -13.788 15.531 1.00 86.00 356 ASN A CA 1
ATOM 2842 C C . ASN A 1 356 ? -9.167 -12.819 16.488 1.00 86.00 356 ASN A C 1
ATOM 2844 O O . ASN A 1 356 ? -8.388 -11.974 16.047 1.00 86.00 356 ASN A O 1
ATOM 2848 N N . VAL A 1 357 ? -9.387 -12.994 17.793 1.00 88.44 357 VAL A N 1
ATOM 2849 C CA . VAL A 1 357 ? -8.716 -12.235 18.870 1.00 88.44 357 VAL A CA 1
ATOM 2850 C C . VAL A 1 357 ? -7.228 -12.551 19.018 1.00 88.44 357 VAL A C 1
ATOM 2852 O O . VAL A 1 357 ? -6.498 -11.762 19.603 1.00 88.44 357 VAL A O 1
ATOM 2855 N N . ASN A 1 358 ? -6.777 -13.683 18.472 1.00 86.19 358 ASN A N 1
ATOM 2856 C CA . ASN A 1 358 ? -5.383 -14.133 18.495 1.00 86.19 358 ASN A CA 1
ATOM 2857 C C . ASN A 1 358 ? -4.666 -13.880 17.159 1.00 86.19 358 ASN A C 1
ATOM 2859 O O . ASN A 1 358 ? -3.643 -14.506 16.884 1.00 86.19 358 ASN A O 1
ATOM 2863 N N . ALA A 1 359 ? -5.233 -13.054 16.274 1.00 83.81 359 ALA A N 1
ATOM 2864 C CA . ALA A 1 359 ? -4.547 -12.678 15.044 1.00 83.81 359 ALA A CA 1
ATOM 2865 C C . ALA A 1 359 ? -3.261 -11.920 15.392 1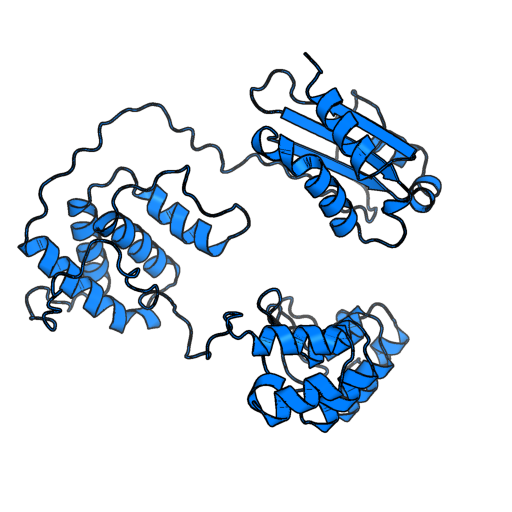.00 83.81 359 ALA A C 1
ATOM 2867 O O . ALA A 1 359 ? -3.288 -11.082 16.282 1.00 83.81 359 ALA A O 1
ATOM 2868 N N . LEU A 1 360 ? -2.166 -12.220 14.697 1.00 83.31 360 LEU A N 1
ATOM 2869 C CA . LEU A 1 360 ? -0.886 -11.545 14.890 1.00 83.31 360 LEU A CA 1
ATOM 2870 C C . LEU A 1 360 ? -0.655 -10.571 13.740 1.00 83.31 360 LEU A C 1
ATOM 2872 O O . LEU A 1 360 ? -0.825 -10.960 12.580 1.00 83.31 360 LEU A O 1
ATOM 2876 N N . ASP A 1 361 ? -0.261 -9.344 14.063 1.00 81.56 361 ASP A N 1
ATOM 2877 C CA . ASP A 1 361 ? 0.238 -8.388 13.077 1.00 81.56 361 ASP A CA 1
ATOM 2878 C C . ASP A 1 361 ? 1.709 -8.660 12.694 1.00 81.56 361 ASP A C 1
ATOM 2880 O O . ASP A 1 361 ? 2.319 -9.654 13.107 1.00 81.56 361 ASP A O 1
ATOM 2884 N N . SER A 1 362 ? 2.297 -7.792 11.866 1.00 78.31 362 SER A N 1
ATOM 2885 C CA . SER A 1 362 ? 3.690 -7.903 11.416 1.00 78.31 362 SER A CA 1
ATOM 2886 C C . SER A 1 362 ? 4.719 -7.815 12.543 1.00 78.31 362 SER A C 1
ATOM 2888 O O . SER A 1 362 ? 5.826 -8.332 12.386 1.00 78.31 362 SER A O 1
ATOM 2890 N N . ASP A 1 363 ? 4.365 -7.181 13.662 1.00 75.12 363 ASP A N 1
ATOM 2891 C CA . ASP A 1 363 ? 5.210 -7.064 14.852 1.00 75.12 363 ASP A CA 1
ATOM 2892 C C . ASP A 1 363 ? 4.992 -8.238 15.827 1.00 75.12 363 ASP A C 1
ATOM 2894 O O . ASP A 1 363 ? 5.678 -8.344 16.848 1.00 75.12 363 ASP A O 1
ATOM 2898 N N . GLY A 1 364 ? 4.083 -9.161 15.493 1.00 79.44 364 GLY A N 1
ATOM 2899 C CA . GLY A 1 364 ? 3.742 -10.319 16.311 1.00 79.44 364 GLY A CA 1
ATOM 2900 C C . GLY A 1 364 ? 2.864 -9.971 17.510 1.00 79.44 364 GLY A C 1
ATOM 2901 O O . GLY A 1 364 ? 2.871 -10.722 18.485 1.00 79.44 364 GLY A O 1
ATOM 2902 N N . LEU A 1 365 ? 2.143 -8.850 17.453 1.00 81.00 365 LEU A N 1
ATOM 2903 C CA . LEU A 1 365 ? 1.246 -8.394 18.508 1.00 81.00 365 LEU A CA 1
ATOM 2904 C C . LEU A 1 365 ? -0.180 -8.878 18.251 1.00 81.00 365 LEU A C 1
ATOM 2906 O O . LEU A 1 365 ? -0.608 -8.985 17.102 1.00 81.00 365 LEU A O 1
ATOM 2910 N N . ILE A 1 366 ? -0.924 -9.148 19.326 1.00 87.31 366 ILE A N 1
ATOM 2911 C CA . ILE A 1 366 ? -2.374 -9.392 19.249 1.00 87.31 366 ILE A CA 1
ATOM 2912 C C . ILE A 1 366 ? -3.162 -8.072 19.354 1.00 87.31 366 ILE A C 1
ATOM 2914 O O . ILE A 1 366 ? -2.686 -7.123 19.984 1.00 87.31 366 ILE A O 1
ATOM 2918 N N . PRO A 1 367 ? -4.421 -7.995 18.871 1.00 85.88 367 PRO A N 1
ATOM 2919 C CA . PRO A 1 367 ? -5.243 -6.786 18.951 1.00 85.88 367 PRO A CA 1
ATOM 2920 C C . PRO A 1 367 ? -5.315 -6.168 20.353 1.00 85.88 367 PRO A C 1
ATOM 2922 O O . PRO A 1 367 ? -5.257 -4.950 20.499 1.00 85.88 367 PRO A O 1
ATOM 2925 N N . ALA A 1 368 ? -5.395 -6.993 21.402 1.00 86.56 368 ALA A N 1
ATOM 2926 C CA . ALA A 1 368 ? -5.438 -6.523 22.786 1.00 86.56 368 ALA A CA 1
ATOM 2927 C C . ALA A 1 368 ? -4.150 -5.793 23.224 1.00 86.56 368 ALA A C 1
ATOM 2929 O O . ALA A 1 368 ? -4.209 -4.892 24.061 1.00 86.56 368 ALA A O 1
ATOM 2930 N N . GLU A 1 369 ? -2.991 -6.153 22.668 1.00 84.38 369 GLU A N 1
ATOM 2931 C CA . GLU A 1 369 ? -1.699 -5.524 22.974 1.00 84.38 369 GLU A CA 1
ATOM 2932 C C . GLU A 1 369 ? -1.542 -4.168 22.284 1.00 84.38 369 GLU A C 1
ATOM 2934 O O . GLU A 1 369 ? -0.906 -3.270 22.833 1.00 84.38 369 GLU A O 1
ATOM 2939 N N . CYS A 1 370 ? -2.189 -3.983 21.131 1.00 79.25 370 CYS A N 1
ATOM 2940 C CA . CYS A 1 370 ? -2.245 -2.700 20.436 1.00 79.25 370 CYS A CA 1
ATOM 2941 C C . CYS A 1 370 ? -3.232 -1.703 21.076 1.00 79.25 370 CYS A C 1
ATOM 2943 O O . CYS A 1 370 ? -3.296 -0.545 20.660 1.00 79.25 370 CYS A O 1
ATOM 2945 N N . CYS A 1 371 ? -4.025 -2.138 22.061 1.00 82.31 371 CYS A N 1
ATOM 2946 C CA . CYS A 1 371 ? -5.053 -1.319 22.687 1.00 82.31 371 CYS A CA 1
ATOM 2947 C C . CYS A 1 371 ? -4.491 -0.451 23.821 1.00 82.31 371 CYS A C 1
ATOM 2949 O O . CYS A 1 371 ? -3.855 -0.947 24.752 1.00 82.31 371 CYS A O 1
ATOM 2951 N N . VAL A 1 372 ? -4.783 0.852 23.771 1.00 76.50 372 VAL A N 1
ATOM 2952 C CA . VAL A 1 372 ? -4.437 1.807 24.843 1.00 76.50 372 VAL A CA 1
ATOM 2953 C C . VAL A 1 372 ? -5.521 1.856 25.930 1.00 76.50 372 VAL A C 1
ATOM 2955 O O . VAL A 1 372 ? -5.238 2.212 27.071 1.00 76.50 372 VAL A O 1
ATOM 2958 N N . ASP A 1 373 ? -6.764 1.511 25.585 1.00 81.94 373 ASP A N 1
ATOM 2959 C CA . ASP A 1 373 ? -7.906 1.531 26.501 1.00 81.94 373 ASP A CA 1
ATOM 2960 C C . ASP A 1 373 ? -8.000 0.212 27.284 1.00 81.94 373 ASP A C 1
ATOM 2962 O O . ASP A 1 373 ? -8.192 -0.855 26.703 1.00 81.94 373 ASP A O 1
ATOM 2966 N N . GLU A 1 374 ? -7.879 0.283 28.610 1.00 79.62 374 GLU A N 1
ATOM 2967 C CA . GLU A 1 374 ? -7.902 -0.888 29.494 1.00 79.62 374 GLU A CA 1
ATOM 2968 C C . GLU A 1 374 ? -9.258 -1.621 29.513 1.00 79.62 374 GLU A C 1
ATOM 2970 O O . GLU A 1 374 ? -9.290 -2.838 29.699 1.00 79.62 374 GLU A O 1
ATOM 2975 N N . GLU A 1 375 ? -10.382 -0.931 29.291 1.00 81.50 375 GLU A N 1
ATOM 2976 C CA . GLU A 1 375 ? -11.708 -1.564 29.256 1.00 81.50 375 GLU A CA 1
ATOM 2977 C C . GLU A 1 375 ? -11.891 -2.370 27.965 1.00 81.50 375 GLU A C 1
ATOM 2979 O O . GLU A 1 375 ? -12.338 -3.522 27.985 1.00 81.50 375 GLU A O 1
ATOM 2984 N N . LEU A 1 376 ? -11.486 -1.791 26.833 1.00 81.38 376 LEU A N 1
ATOM 2985 C CA . LEU A 1 376 ? -11.515 -2.481 25.546 1.00 81.38 376 LEU A CA 1
ATOM 2986 C C . LEU A 1 376 ? -10.494 -3.624 25.502 1.00 81.38 376 LEU A C 1
ATOM 2988 O O . LEU A 1 376 ? -10.801 -4.713 25.019 1.00 81.38 376 LEU A O 1
ATOM 2992 N N . LYS A 1 377 ? -9.311 -3.417 26.079 1.00 84.38 377 LYS A N 1
ATOM 2993 C CA . LYS A 1 377 ? -8.288 -4.450 26.226 1.00 84.38 377 LYS A CA 1
ATOM 2994 C C . LYS A 1 377 ? -8.798 -5.661 26.998 1.00 84.38 377 LYS A C 1
ATOM 2996 O O . LYS A 1 377 ? -8.577 -6.782 26.548 1.00 84.38 377 LYS A O 1
ATOM 3001 N N . GLN A 1 378 ? -9.527 -5.470 28.100 1.00 83.12 378 GLN A N 1
ATOM 3002 C CA . GLN A 1 378 ? -10.139 -6.585 28.837 1.00 83.12 378 GLN A CA 1
ATOM 3003 C C . GLN A 1 378 ? -11.119 -7.386 27.975 1.00 83.12 378 GLN A C 1
ATOM 3005 O O . GLN A 1 378 ? -11.110 -8.611 28.036 1.00 83.12 378 GLN A O 1
ATOM 3010 N N . LYS A 1 379 ? -11.923 -6.716 27.140 1.00 81.12 379 LYS A N 1
ATOM 3011 C CA . LYS A 1 379 ? -12.855 -7.384 26.215 1.00 81.12 379 LYS A CA 1
ATOM 3012 C C . LYS A 1 379 ? -12.149 -8.146 25.092 1.00 81.12 379 LYS A C 1
ATOM 3014 O O . LYS A 1 379 ? -12.659 -9.163 24.636 1.00 81.12 379 LYS A O 1
ATOM 3019 N N . LEU A 1 380 ? -11.006 -7.639 24.636 1.00 81.25 380 LEU A N 1
ATOM 3020 C CA . LEU A 1 380 ? -10.198 -8.244 23.576 1.00 81.25 380 LEU A CA 1
ATOM 3021 C C . LEU A 1 380 ? -9.222 -9.305 24.094 1.00 81.25 380 LEU A C 1
ATOM 3023 O O . LEU A 1 380 ? -8.663 -10.051 23.294 1.00 81.25 380 LEU A O 1
ATOM 3027 N N . THR A 1 381 ? -8.993 -9.365 25.409 1.00 78.94 381 THR A N 1
ATOM 3028 C CA . THR A 1 381 ? -8.100 -10.357 26.005 1.00 78.94 381 THR A CA 1
ATOM 3029 C C . THR A 1 381 ? -8.700 -11.745 25.770 1.00 78.94 381 THR A C 1
ATOM 3031 O O . THR A 1 381 ? -9.840 -11.981 26.179 1.00 78.94 381 THR A O 1
ATOM 3034 N N . PRO A 1 382 ? -7.968 -12.671 25.128 1.00 67.75 382 PRO A N 1
ATOM 3035 C CA . PRO A 1 382 ? -8.460 -14.022 24.910 1.00 67.75 382 PRO A CA 1
ATOM 3036 C C . PRO A 1 382 ? -8.799 -14.671 26.255 1.00 67.75 382 PRO A C 1
ATOM 3038 O O . PRO A 1 382 ? -7.980 -14.654 27.178 1.00 67.75 382 PRO A O 1
ATOM 3041 N N . CYS A 1 383 ? -9.992 -15.254 26.386 1.00 59.09 383 CYS A N 1
ATOM 3042 C CA . CYS A 1 383 ? -10.272 -16.128 27.519 1.00 59.09 383 CYS A CA 1
ATOM 3043 C C . CYS A 1 383 ? -9.338 -17.344 27.420 1.00 59.09 383 CYS A C 1
ATOM 3045 O O . CYS A 1 383 ? -9.353 -18.063 26.422 1.00 59.09 383 CYS A O 1
ATOM 3047 N N . LEU A 1 384 ? -8.484 -17.532 28.429 1.00 49.22 384 LEU A N 1
ATOM 3048 C CA . LEU A 1 384 ? -7.705 -18.756 28.604 1.00 49.22 384 LEU A CA 1
ATOM 3049 C C . LEU A 1 384 ? -8.670 -19.853 29.071 1.00 49.22 384 LEU A C 1
ATOM 3051 O O . LEU A 1 384 ? -8.941 -19.942 30.269 1.00 49.22 384 LEU A O 1
ATOM 3055 N N . ASP A 1 385 ? -9.208 -20.624 28.129 1.00 38.53 385 ASP A N 1
ATOM 3056 C CA . ASP A 1 385 ? -9.933 -21.871 28.412 1.00 38.53 385 ASP A CA 1
ATOM 3057 C C . ASP A 1 385 ? -8.977 -23.059 28.600 1.00 38.53 385 ASP A C 1
ATOM 3059 O O . ASP A 1 385 ? -7.986 -23.169 27.832 1.00 38.53 385 ASP A O 1
#

pLDDT: mean 70.82, std 19.36, range [24.52, 93.88]

Nearest PDB structures (foldseek):
  5z2n-assembly1_A  TM=9.069E-01  e=4.468E-07  Mus musculus
  7b4u-assembly2_C  TM=8.914E-01  e=6.936E-07  synthetic construct
  5z2n-assembly2_B  TM=9.021E-01  e=2.354E-06  Mus musculus
  1k1b-assembly1_A  TM=9.413E-01  e=8.341E-05  Homo sapiens
  7b4t-assembly1_A  TM=7.223E-01  e=5.403E-06  synthetic construct

InterPro domains:
  IPR000582 Acyl-CoA-binding protein, ACBP [PF00887] (139-215)
  IPR000582 Acyl-CoA-binding protein, ACBP [PS51228] (138-224)
  IPR002110 Ankyrin repeat [PF12796] (268-360)
  IPR002110 Ankyrin repeat [PS50088] (330-362)
  IPR002110 Ankyrin repeat [SM00248] (297-326)
  IPR002110 Ankyrin repeat [SM00248] (330-359)
  IPR002634 BolA protein [PF01722] (12-78)
  IPR014352 FERM/acyl-CoA-binding protein superfamily [G3DSA:1.20.80.10] (134-240)
  IPR035984 Acyl-CoA binding protein superfamily [SSF47027] (138-223)
  IPR036065 BolA-like superfamily [SSF82657] (3-83)
  IPR036770 Ankyrin repeat-containing domain superfamily [G3DSA:1.25.40.20] (258-381)
  IPR036770 Ankyrin repeat-containing domain superfamily [SSF48403] (268-372)

Solvent-accessible surface area (backbone atoms only — not comparable to full-atom values): 23166 Å² total; per-residue (Å²): 131,82,50,74,55,52,53,53,51,51,37,43,46,71,69,58,59,46,85,41,77,46,70,45,75,66,30,89,85,52,99,40,41,24,39,43,37,36,38,28,18,71,85,34,56,100,53,56,71,68,57,42,51,48,57,54,48,63,47,39,53,92,52,53,89,56,48,68,40,76,45,81,46,72,36,21,58,70,63,55,69,71,51,54,73,67,61,47,39,79,72,43,88,68,100,80,70,90,77,83,94,80,79,97,64,101,67,88,77,81,76,75,74,85,77,76,81,79,76,69,70,81,69,90,69,88,70,78,86,71,85,69,87,71,52,70,68,57,52,50,34,32,53,40,42,55,61,51,46,58,75,47,50,92,80,54,56,71,74,56,54,44,51,51,49,14,29,48,47,24,36,76,74,38,60,58,59,85,85,78,54,63,57,91,84,42,60,68,56,36,55,51,48,52,44,25,47,72,43,39,89,49,44,36,56,56,24,35,49,51,48,38,52,58,46,42,76,74,38,81,83,68,61,67,85,61,85,59,86,82,80,77,80,72,91,70,68,99,80,71,81,79,84,68,73,76,78,72,63,92,60,76,96,63,78,80,81,60,87,72,55,69,62,61,55,50,44,56,47,23,57,75,68,60,35,59,72,55,39,51,55,49,38,75,74,37,71,70,58,58,72,41,49,42,76,87,54,36,37,29,58,59,41,49,22,46,69,75,60,38,63,69,52,35,53,50,38,52,74,75,62,47,69,61,78,46,50,29,76,55,41,41,31,44,52,33,42,16,24,58,67,63,33,59,71,57,36,54,52,39,51,76,72,64,38,68,56,79,46,52,29,74,87,66,45,34,24,32,73,53,27,84,42,69,71,56,21,60,73,39,44,74,81,89,125

Sequence (385 aa):
MSSPADRVKNLLAEAIKPEKLNVVDESGGCEGFKFRILIIAEAFAGKRTLQNHRIVQEALAPIMKETHALTICAYAPEKWNQMTTEDREVHGLSASSTLSLSGNSGNMFIAWAVSAFQNKTADDDDEEYVEFPIDVRLEQKFHSASARLVELRFQLDKKILLKFYGLYKQATSGPADPKDGPHWYETEARVKFNEWLGHRKMNRAIAMEKYCELLQEIDEQWNPDVEGPKQTWNKVPSTMETIEPEMFDDVVVKTPTRLETEEEKEWFAAMRENNIQAMQRLLDANPEIIEAKDQHLGMTALLWSTDLGCERSFMWLLDEGANVHAVDECLQTPLHFAAQCSRPFFAELLLQAGANVNALDSDGLIPAECCVDEELKQKLTPCLD

Radius of gyration: 27.57 Å; Cα contacts (8 Å, |Δi|>4): 446; chains: 1; bounding box: 64×68×66 Å

Mean predicted aligned error: 21.37 Å

Foldseek 3Di:
DQPPQRVLVVLCCVQFVFPDWDWDWPCVPPQATAIEIETEGQSCPPHDPVVQVVSSVVSCVVCVVRHDYYHYHYYYPVRVVPDDPVVCPVSPDDPDDDDDDDDDDPDPPPPPPPPPDVPPPPPPPPPDQDADDADPLLVLLLVLLLVVLLVCQLVDDLVLLLLLLLLVCCLPPNADDPVPQDDPPPVVSNSSSVSVNVCNNPHNSRSSVVSSVSSCVVPVPDDSPPDDPDPDPDDDDPDDDDPDPVSNPPDDPDPDLDPDDVLLVQLVVCLVVVPVVSNVVSCVVPVCSQCRAHPPWRDGSLLVCLLSVVVSSNVVSVVSPRDQCDATPQSDGSLLSCQLVVPLVSNVVSVVSPHDLCRQTNVGDGSLRNHPDPVSSVVSPDPPD

Secondary structure (DSSP, 8-state):
---HHHHHHHHHHHHH--SEEEEEE--TT-SSEEEEEEEE-GGGTT--HHHHHHHHHHHHTTTTTTEEEEEEEEE-HHHHHHS-HHHHHHHS--S--------------------SSS------------PPPPPHHHHHHHHHHHHHHHHHGGGS-HHHHHHHHHHHHHHHH-SPPGGGPPPTT-HHHHHHHHHHHHTTTS-HHHHHHHHHHHHHHH-TT--TTS-----------SS-----GGGS---------S---HHHHHHHHHHHTT-HHHHHHHHHH-GGGGG-B-TTT--BHHHHHHHHT-HHHHHHHHHTT--TT---TT---HHHHHHHTT-HHHHHHHHHTT--TT---TTS--TTTT---HHHHHHHSPP--

Organism: Caenorhabditis briggsae (NCBI:txid6238)